Protein AF-A0A2T1CPP4-F1 (afdb_monomer_lite)

pLDDT: mean 76.86, std 22.08, range [20.27, 98.0]

Structure (mmCIF, N/CA/C/O backbone):
data_AF-A0A2T1CPP4-F1
#
_entry.id   AF-A0A2T1CPP4-F1
#
loop_
_atom_site.group_PDB
_atom_site.id
_atom_site.type_symbol
_atom_site.label_atom_id
_atom_site.label_alt_id
_atom_site.label_comp_id
_atom_site.label_asym_id
_atom_site.label_entity_id
_atom_site.label_seq_id
_atom_site.pdbx_PDB_ins_code
_atom_site.Cartn_x
_atom_site.Cartn_y
_atom_site.Cartn_z
_atom_site.occupancy
_atom_site.B_iso_or_equiv
_atom_site.auth_seq_id
_atom_site.auth_comp_id
_atom_site.auth_asym_id
_atom_site.auth_atom_id
_atom_site.pdbx_PDB_model_num
ATOM 1 N N . MET A 1 1 ? -0.884 -26.947 -5.529 1.00 34.00 1 MET A N 1
ATOM 2 C CA . MET A 1 1 ? -2.270 -27.183 -5.985 1.00 34.00 1 MET A CA 1
ATOM 3 C C . MET A 1 1 ? -3.235 -26.660 -4.930 1.00 34.00 1 MET A C 1
ATOM 5 O O . MET A 1 1 ? -3.441 -27.340 -3.944 1.00 34.00 1 MET A O 1
ATOM 9 N N . LEU A 1 2 ? -3.775 -25.456 -5.115 1.00 26.17 2 LEU A N 1
ATOM 10 C CA . LEU A 1 2 ? -5.050 -24.995 -4.551 1.00 26.17 2 LEU A CA 1
ATOM 11 C C . LEU A 1 2 ? -5.543 -23.949 -5.558 1.00 26.17 2 LEU A C 1
ATOM 13 O O . LEU A 1 2 ? -5.114 -22.798 -5.526 1.00 26.17 2 LEU A O 1
ATOM 17 N N . LYS A 1 3 ? -6.348 -24.376 -6.538 1.00 30.42 3 LYS A N 1
ATOM 18 C CA . LYS A 1 3 ? -7.113 -23.438 -7.366 1.00 30.42 3 LYS A CA 1
ATOM 19 C C . LYS A 1 3 ? -8.098 -22.764 -6.409 1.00 30.42 3 LYS A C 1
ATOM 21 O O . LYS A 1 3 ? -9.103 -23.365 -6.053 1.00 30.42 3 LYS A O 1
ATOM 26 N N . GLN A 1 4 ? -7.781 -21.562 -5.927 1.00 39.34 4 GLN A N 1
ATOM 27 C CA . GLN A 1 4 ? -8.794 -20.702 -5.320 1.00 39.34 4 GLN A CA 1
ATOM 28 C C . GLN A 1 4 ? -9.881 -20.515 -6.385 1.00 39.34 4 GLN A C 1
ATOM 30 O O . GLN A 1 4 ? -9.592 -19.992 -7.464 1.00 39.34 4 GLN A O 1
ATOM 35 N N . ASN A 1 5 ? -11.095 -20.998 -6.114 1.00 41.38 5 ASN A N 1
ATOM 36 C CA . ASN A 1 5 ? -12.263 -20.790 -6.965 1.00 41.38 5 ASN A CA 1
ATOM 37 C C . ASN A 1 5 ? -12.591 -19.294 -6.981 1.00 41.38 5 ASN A C 1
ATOM 39 O O . ASN A 1 5 ? -13.433 -18.821 -6.221 1.00 41.38 5 ASN A O 1
ATOM 43 N N . LYS A 1 6 ? -11.893 -18.529 -7.824 1.00 59.53 6 LYS A N 1
ATOM 44 C CA . LYS A 1 6 ? -12.296 -17.167 -8.148 1.00 59.53 6 LYS A CA 1
ATOM 45 C C . LYS A 1 6 ? -13.667 -17.261 -8.803 1.00 59.53 6 LYS A C 1
ATOM 47 O O . LYS A 1 6 ? -13.798 -17.870 -9.864 1.00 59.53 6 LYS A O 1
ATOM 52 N N . LEU A 1 7 ? -14.673 -16.682 -8.153 1.00 64.75 7 LEU A N 1
ATOM 53 C CA . LEU A 1 7 ? -15.983 -16.490 -8.762 1.00 64.75 7 LEU A CA 1
ATOM 54 C C . LEU A 1 7 ? -15.798 -15.797 -10.122 1.00 64.75 7 LEU A C 1
ATOM 56 O O . LEU A 1 7 ? -15.020 -14.839 -10.202 1.00 64.75 7 LEU A O 1
ATOM 60 N N . PRO A 1 8 ? -16.490 -16.251 -11.180 1.00 83.25 8 PRO A N 1
ATOM 61 C CA . PRO A 1 8 ? -16.496 -15.543 -12.450 1.00 83.25 8 PRO A CA 1
ATOM 62 C C . PRO A 1 8 ? -16.890 -14.079 -12.238 1.00 83.25 8 PRO A C 1
ATOM 64 O O . PRO A 1 8 ? -17.807 -13.788 -11.469 1.00 83.25 8 PRO A O 1
ATOM 67 N N . THR A 1 9 ? -16.213 -13.159 -12.927 1.00 82.19 9 THR A N 1
ATOM 68 C CA . THR A 1 9 ? -16.369 -11.708 -12.735 1.00 82.19 9 THR A CA 1
ATOM 69 C C . THR A 1 9 ? -17.825 -11.255 -12.760 1.00 82.19 9 THR A C 1
ATOM 71 O O . THR A 1 9 ? -18.236 -10.483 -11.900 1.00 82.19 9 THR A O 1
ATOM 74 N N . GLY A 1 10 ? -18.619 -11.766 -13.704 1.00 85.44 10 GLY A N 1
ATOM 75 C CA . GLY A 1 10 ? -20.040 -11.443 -13.802 1.00 85.44 10 GLY A CA 1
ATOM 76 C C . GLY A 1 10 ? -20.829 -11.829 -12.549 1.00 85.44 10 GLY A C 1
ATOM 77 O O . GLY A 1 10 ? -21.536 -10.998 -11.989 1.00 85.44 10 GLY A O 1
ATOM 78 N N . VAL A 1 11 ? -20.635 -13.052 -12.049 1.00 87.88 11 VAL A N 1
ATOM 79 C CA . VAL A 1 11 ? -21.294 -13.544 -10.826 1.00 87.88 11 VAL A CA 1
ATOM 80 C C . VAL A 1 11 ? -20.851 -12.737 -9.605 1.00 87.88 11 VAL A C 1
ATOM 82 O O . VAL A 1 11 ? -21.664 -12.396 -8.753 1.00 87.88 11 VAL A O 1
ATOM 85 N N . LEU A 1 12 ? -19.568 -12.374 -9.526 1.00 90.25 12 LEU A N 1
ATOM 86 C CA . LEU A 1 12 ? -19.057 -11.541 -8.438 1.00 90.25 12 LEU A CA 1
ATOM 87 C C . LEU A 1 12 ? -19.711 -10.149 -8.424 1.00 90.25 12 LEU A C 1
ATOM 89 O O . LEU A 1 12 ? -20.142 -9.684 -7.371 1.00 90.25 12 LEU A O 1
ATOM 93 N N . LEU A 1 13 ? -19.807 -9.494 -9.584 1.00 91.69 13 LEU A N 1
ATOM 94 C CA . LEU A 1 13 ? -20.442 -8.179 -9.718 1.00 91.69 13 LEU A CA 1
ATOM 95 C C . LEU A 1 13 ? -21.951 -8.239 -9.444 1.00 91.69 13 LEU A C 1
ATOM 97 O O . LEU A 1 13 ? -22.501 -7.317 -8.837 1.00 91.69 13 LEU A O 1
ATOM 101 N N . GLN A 1 14 ? -22.608 -9.325 -9.854 1.00 91.88 14 GLN A N 1
ATOM 102 C CA . GLN A 1 14 ? -24.019 -9.580 -9.571 1.00 91.88 14 GLN A CA 1
ATOM 103 C C . GLN A 1 14 ? -24.256 -9.751 -8.067 1.00 91.88 14 GLN A C 1
ATOM 105 O O . GLN A 1 14 ? -25.108 -9.072 -7.498 1.00 91.88 14 GLN A O 1
ATOM 110 N N . ASN A 1 15 ? -23.452 -10.584 -7.400 1.00 91.06 15 ASN A N 1
ATOM 111 C CA . ASN A 1 15 ? -23.523 -10.780 -5.951 1.00 91.06 15 ASN A CA 1
ATOM 112 C C . ASN A 1 15 ? -23.244 -9.481 -5.180 1.00 91.06 15 ASN A C 1
ATOM 114 O O . ASN A 1 15 ? -23.804 -9.267 -4.110 1.00 91.06 15 ASN A O 1
ATOM 118 N N . ALA A 1 16 ? -22.417 -8.589 -5.735 1.00 92.31 16 ALA A N 1
ATOM 119 C CA . ALA A 1 16 ? -22.175 -7.255 -5.191 1.00 92.31 16 ALA A CA 1
ATOM 120 C C . ALA A 1 16 ? -23.316 -6.248 -5.455 1.00 92.31 16 ALA A C 1
ATOM 122 O O . ALA A 1 16 ? -23.197 -5.072 -5.097 1.00 92.31 16 ALA A O 1
ATOM 123 N N . GLY A 1 17 ? -24.407 -6.663 -6.106 1.00 92.00 17 GLY A N 1
ATOM 124 C CA . GLY A 1 17 ? -25.546 -5.808 -6.456 1.00 92.00 17 GLY A CA 1
ATOM 125 C C . GLY A 1 17 ? -25.226 -4.735 -7.506 1.00 92.00 17 GLY A C 1
ATOM 126 O O . GLY A 1 17 ? -26.010 -3.799 -7.704 1.00 92.00 17 GLY A O 1
ATOM 127 N N . LEU A 1 18 ? -24.068 -4.842 -8.167 1.00 92.50 18 LEU A N 1
ATOM 128 C CA . LEU A 1 18 ? -23.583 -3.861 -9.140 1.00 92.50 18 LEU A CA 1
ATOM 129 C C . LEU A 1 18 ? -24.205 -4.058 -10.520 1.00 92.50 18 LEU A C 1
ATOM 131 O O . LEU A 1 18 ? -24.371 -3.082 -11.247 1.00 92.50 18 LEU A O 1
ATOM 135 N N . ILE A 1 19 ? -24.581 -5.295 -10.843 1.00 91.38 19 ILE A N 1
ATOM 136 C CA . ILE A 1 19 ? -25.340 -5.655 -12.043 1.00 91.38 19 ILE A CA 1
ATOM 137 C C . ILE A 1 19 ? -26.503 -6.575 -11.670 1.00 91.38 19 ILE A C 1
ATOM 139 O O . ILE A 1 19 ? -26.433 -7.309 -10.685 1.00 91.38 19 ILE A O 1
ATOM 143 N N . SER A 1 20 ? -27.579 -6.536 -12.448 1.00 90.44 20 SER A N 1
ATOM 144 C CA . SER A 1 20 ? -28.700 -7.466 -12.345 1.00 90.44 20 SER A CA 1
ATOM 145 C C . SER A 1 20 ? -28.414 -8.764 -13.102 1.00 90.44 20 SER A C 1
ATOM 147 O O . SER A 1 20 ? -27.505 -8.843 -13.930 1.00 90.44 20 SER A O 1
ATOM 149 N N . THR A 1 21 ? -29.232 -9.787 -12.850 1.00 91.56 21 THR A N 1
ATOM 150 C CA . THR A 1 21 ? -29.201 -11.044 -13.612 1.00 91.56 21 THR A CA 1
ATOM 151 C C . THR A 1 21 ? -29.394 -10.809 -15.107 1.00 91.56 21 THR A C 1
ATOM 153 O O . THR A 1 21 ? -28.657 -11.385 -15.900 1.00 91.56 21 THR A O 1
ATOM 156 N N . GLN A 1 22 ? -30.325 -9.925 -15.484 1.00 90.12 22 GLN A N 1
ATOM 157 C CA . GLN A 1 22 ? -30.581 -9.600 -16.887 1.00 90.12 22 GLN A CA 1
ATOM 158 C C . GLN A 1 22 ? -29.363 -8.931 -17.528 1.00 90.12 22 GLN A C 1
ATOM 160 O O . GLN A 1 22 ? -28.894 -9.371 -18.567 1.00 90.12 22 GLN A O 1
ATOM 165 N N . GLN A 1 23 ? -28.773 -7.942 -16.849 1.00 88.69 23 GLN A N 1
ATOM 166 C CA . GLN A 1 23 ? -27.586 -7.239 -17.347 1.00 88.69 23 GLN A CA 1
ATOM 167 C C . GLN A 1 23 ? -26.397 -8.184 -17.563 1.00 88.69 23 GLN A C 1
ATOM 169 O O . GLN A 1 23 ? -25.609 -7.984 -18.485 1.00 88.69 23 GLN A O 1
ATOM 174 N N . LEU A 1 24 ? -26.251 -9.211 -16.718 1.00 90.94 24 LEU A N 1
ATOM 175 C CA . LEU A 1 24 ? -25.234 -10.241 -16.906 1.00 90.94 24 LEU A CA 1
ATOM 176 C C . LEU A 1 24 ? -25.549 -11.149 -18.105 1.00 90.94 24 LEU A C 1
ATOM 178 O O . LEU A 1 24 ? -24.638 -11.478 -18.859 1.00 90.94 24 LEU A O 1
ATOM 182 N N . GLN A 1 25 ? -26.809 -11.553 -18.282 1.00 91.00 25 GLN A N 1
ATOM 183 C CA . GLN A 1 25 ? -27.232 -12.394 -19.407 1.00 91.00 25 GLN A CA 1
ATOM 184 C C . GLN A 1 25 ? -27.034 -11.685 -20.749 1.00 91.00 25 GLN A C 1
ATOM 186 O O . GLN A 1 25 ? -26.380 -12.248 -21.623 1.00 91.00 25 GLN A O 1
ATOM 191 N N . ASP A 1 26 ? -27.484 -10.434 -20.867 1.00 86.75 26 ASP A N 1
ATOM 192 C CA . ASP A 1 26 ? -27.328 -9.626 -22.082 1.00 86.75 26 ASP A CA 1
ATOM 193 C C . ASP A 1 26 ? -25.841 -9.468 -22.451 1.00 86.75 26 ASP A C 1
ATOM 195 O O . ASP A 1 26 ? -25.440 -9.605 -23.607 1.00 86.75 26 ASP A O 1
ATOM 199 N N . ALA A 1 27 ? -24.990 -9.229 -21.445 1.00 87.44 27 ALA A N 1
ATOM 200 C CA . ALA A 1 27 ? -23.554 -9.086 -21.651 1.00 87.44 27 ALA A CA 1
ATOM 201 C C . ALA A 1 27 ? -22.879 -10.401 -22.083 1.00 87.44 27 ALA A C 1
ATOM 203 O O . ALA A 1 27 ? -21.943 -10.373 -22.882 1.00 87.44 27 ALA A O 1
ATOM 204 N N . LEU A 1 28 ? -23.340 -11.548 -21.571 1.00 89.56 28 LEU A N 1
ATOM 205 C CA . LEU A 1 28 ? -22.852 -12.869 -21.978 1.00 89.56 28 LEU A CA 1
ATOM 206 C C . LEU A 1 28 ? -23.301 -13.231 -23.399 1.00 89.56 28 LEU A C 1
ATOM 208 O O . LEU A 1 28 ? -22.509 -13.791 -24.154 1.00 89.56 28 LEU A O 1
ATOM 212 N N . GLU A 1 29 ? -24.532 -12.888 -23.778 1.00 89.31 29 GLU A N 1
ATOM 213 C CA . GLU A 1 29 ? -25.036 -13.087 -25.141 1.00 89.31 29 GLU A CA 1
ATOM 214 C C . GLU A 1 29 ? -24.217 -12.277 -26.152 1.00 89.31 29 GLU A C 1
ATOM 216 O O . GLU A 1 29 ? -23.755 -12.809 -27.162 1.00 89.31 29 GLU A O 1
ATOM 221 N N . LEU A 1 30 ? -23.935 -11.012 -25.840 1.00 83.25 30 LEU A N 1
ATOM 222 C CA . LEU A 1 30 ? -23.080 -10.173 -26.676 1.00 83.25 30 LEU A CA 1
ATOM 223 C C . LEU A 1 30 ? -21.643 -10.669 -26.738 1.00 83.25 30 LEU A C 1
ATOM 225 O O . LEU A 1 30 ? -21.031 -10.622 -27.801 1.00 83.25 30 LEU A O 1
ATOM 229 N N . GLN A 1 31 ? -21.104 -11.184 -25.634 1.00 85.56 31 GLN A N 1
ATOM 230 C CA . GLN A 1 31 ? -19.780 -11.794 -25.647 1.00 85.56 31 GLN A CA 1
ATOM 231 C C . GLN A 1 31 ? -19.732 -13.033 -26.555 1.00 85.56 31 GLN A C 1
ATOM 233 O O . GLN A 1 31 ? -18.726 -13.265 -27.223 1.00 85.56 31 GLN A O 1
ATOM 238 N N . ALA A 1 32 ? -20.813 -13.816 -26.606 1.00 87.50 32 ALA A N 1
ATOM 239 C CA . ALA A 1 32 ? -20.915 -14.963 -27.503 1.00 87.50 32 ALA A CA 1
ATOM 240 C C . ALA A 1 32 ? -20.983 -14.541 -28.982 1.00 87.50 32 ALA A C 1
ATOM 242 O O . ALA A 1 32 ? -20.457 -15.247 -29.840 1.00 87.50 32 ALA A O 1
ATOM 243 N N . GLN A 1 33 ? -21.593 -13.388 -29.277 1.00 85.06 33 GLN A N 1
ATOM 244 C CA . GLN A 1 33 ? -21.646 -12.814 -30.627 1.00 85.06 33 GLN A CA 1
ATOM 245 C C . GLN A 1 33 ? -20.316 -12.160 -31.048 1.00 85.06 33 GLN A C 1
ATOM 247 O O . GLN A 1 33 ? -19.934 -12.246 -32.214 1.00 85.06 33 GLN A O 1
ATOM 252 N N . TYR A 1 34 ? -19.595 -11.540 -30.109 1.00 78.06 34 TYR A N 1
ATOM 253 C CA . TYR A 1 34 ? -18.334 -10.829 -30.342 1.00 78.06 34 TYR A CA 1
ATOM 254 C C . TYR A 1 34 ? -17.211 -11.419 -29.474 1.00 78.06 34 TYR A C 1
ATOM 256 O O . TYR A 1 34 ? -16.871 -10.888 -28.415 1.00 78.06 34 TYR A O 1
ATOM 264 N N . THR A 1 35 ? -16.609 -12.517 -29.942 1.00 67.94 35 THR A N 1
ATOM 265 C CA . THR A 1 35 ? -15.694 -13.375 -29.159 1.00 67.94 35 THR A CA 1
ATOM 266 C C . THR A 1 35 ? -14.421 -12.690 -28.650 1.00 67.94 35 THR A C 1
ATOM 268 O O . THR A 1 35 ? -13.829 -13.156 -27.679 1.00 67.94 35 THR A O 1
ATOM 271 N N . GLU A 1 36 ? -13.998 -11.588 -29.274 1.00 79.38 36 GLU A N 1
ATOM 272 C CA . GLU A 1 36 ? -12.799 -10.831 -28.882 1.00 79.38 36 GLU A CA 1
ATOM 273 C C . GLU A 1 36 ? -13.038 -9.874 -27.698 1.00 79.38 36 GLU A C 1
ATOM 275 O O . GLU A 1 36 ? -12.084 -9.395 -27.083 1.00 79.38 36 GLU A O 1
ATOM 280 N N . MET A 1 37 ? -14.297 -9.581 -27.344 1.00 73.12 37 MET A N 1
ATOM 281 C CA . MET A 1 37 ? -14.610 -8.648 -26.257 1.00 73.12 37 MET A CA 1
ATOM 282 C C . MET A 1 37 ? -14.590 -9.332 -24.888 1.00 73.12 37 MET A C 1
ATOM 284 O O . MET A 1 37 ? -15.155 -10.411 -24.676 1.00 73.12 37 MET A O 1
ATOM 288 N N . LYS A 1 38 ? -13.997 -8.671 -23.890 1.00 84.12 38 LYS A N 1
ATOM 289 C CA . LYS A 1 38 ? -14.052 -9.167 -22.509 1.00 84.12 38 LYS A CA 1
ATOM 290 C C . LYS A 1 38 ? -15.384 -8.790 -21.866 1.00 84.12 38 LYS A C 1
ATOM 292 O O . LYS A 1 38 ? -15.836 -7.655 -21.977 1.00 84.12 38 LYS A O 1
ATOM 297 N N . LEU A 1 39 ? -15.952 -9.698 -21.069 1.00 82.56 39 LEU A N 1
ATOM 298 C CA . LEU A 1 39 ? -17.199 -9.465 -20.326 1.00 82.56 39 LEU A CA 1
ATOM 299 C C . LEU A 1 39 ? -17.180 -8.155 -19.517 1.00 82.56 39 LEU A C 1
ATOM 301 O O . LEU A 1 39 ? -18.165 -7.426 -19.485 1.00 82.56 39 LEU A O 1
ATOM 305 N N . GLY A 1 40 ? -16.047 -7.824 -18.888 1.00 80.00 40 GLY A N 1
ATOM 306 C CA . GLY A 1 40 ? -15.891 -6.566 -18.152 1.00 80.00 40 GLY A CA 1
ATOM 307 C C . GLY A 1 40 ? -15.987 -5.312 -19.032 1.00 80.00 40 GLY A C 1
ATOM 308 O O . GLY A 1 40 ? -16.537 -4.307 -18.595 1.00 80.00 40 GLY A O 1
ATOM 309 N N . GLU A 1 41 ? -15.505 -5.365 -20.274 1.00 81.12 41 GLU A N 1
ATOM 310 C CA . GLU A 1 41 ? -15.580 -4.247 -21.226 1.00 81.12 41 GLU A CA 1
ATOM 311 C C . GLU A 1 41 ? -17.021 -4.039 -21.699 1.00 81.12 41 GLU A C 1
ATOM 313 O O . GLU A 1 41 ? -17.507 -2.910 -21.714 1.00 81.12 41 GLU A O 1
ATOM 318 N N . ILE A 1 42 ? -17.736 -5.132 -21.981 1.00 81.62 42 ILE A N 1
ATOM 319 C CA . ILE A 1 42 ? -19.159 -5.105 -22.347 1.00 81.62 42 ILE A CA 1
ATOM 320 C C . ILE A 1 42 ? -19.988 -4.493 -21.210 1.00 81.62 42 ILE A C 1
ATOM 322 O O . ILE A 1 42 ? -20.761 -3.559 -21.429 1.00 81.62 42 ILE A O 1
ATOM 326 N N . LEU A 1 43 ? -19.769 -4.943 -19.970 1.00 82.31 43 LEU A N 1
ATOM 327 C CA . LEU A 1 43 ? -20.457 -4.401 -18.795 1.00 82.31 43 LEU A CA 1
ATOM 328 C C . LEU A 1 43 ? -20.150 -2.912 -18.566 1.00 82.31 43 LEU A C 1
ATOM 330 O O . LEU A 1 43 ? -21.043 -2.161 -18.168 1.00 82.31 43 LEU A O 1
ATOM 334 N N . ALA A 1 44 ? -18.921 -2.461 -18.834 1.00 83.06 44 ALA A N 1
ATOM 335 C CA . ALA A 1 44 ? -18.572 -1.045 -18.739 1.00 83.06 44 ALA A CA 1
ATOM 336 C C . ALA A 1 44 ? -19.285 -0.195 -19.803 1.00 83.06 44 ALA A C 1
ATOM 338 O O . ALA A 1 44 ? -19.777 0.890 -19.492 1.00 83.06 44 ALA A O 1
ATOM 339 N N . LEU A 1 45 ? -19.359 -0.694 -21.041 1.00 75.69 45 LEU A N 1
ATOM 340 C CA . LEU A 1 45 ? -19.968 0.006 -22.174 1.00 75.69 45 LEU A CA 1
ATOM 341 C C . LEU A 1 45 ? -21.489 0.122 -22.048 1.00 75.69 45 LEU A C 1
ATOM 343 O O . LEU A 1 45 ? -22.049 1.167 -22.367 1.00 75.69 45 LEU A O 1
ATOM 347 N N . GLN A 1 46 ? -22.160 -0.927 -21.574 1.00 69.44 46 GLN A N 1
ATOM 348 C CA . GLN A 1 46 ? -23.623 -0.982 -21.580 1.00 69.44 46 GLN A CA 1
ATOM 349 C C . GLN A 1 46 ? -24.275 -0.505 -20.285 1.00 69.44 46 GLN A C 1
ATOM 351 O O . GLN A 1 46 ? -25.387 0.012 -20.317 1.00 69.44 46 GLN A O 1
ATOM 356 N N . GLN A 1 47 ? -23.610 -0.692 -19.141 1.00 66.50 47 GLN A N 1
ATOM 357 C CA . GLN A 1 47 ? -24.262 -0.593 -17.828 1.00 66.50 47 GLN A CA 1
ATOM 358 C C . GLN A 1 47 ? -23.796 0.610 -16.999 1.00 66.50 47 GLN A C 1
ATOM 360 O O . GLN A 1 47 ? -24.150 0.733 -15.827 1.00 66.50 47 GLN A O 1
ATOM 365 N N . GLY A 1 48 ? -22.968 1.493 -17.572 1.00 66.19 48 GLY A N 1
ATOM 366 C CA . GLY A 1 48 ? -22.448 2.683 -16.886 1.00 66.19 48 GLY A CA 1
ATOM 367 C C . GLY A 1 48 ? -21.516 2.374 -15.706 1.00 66.19 48 GLY A C 1
ATOM 368 O O . GLY A 1 48 ? -21.134 3.278 -14.954 1.00 66.19 48 GLY A O 1
ATOM 369 N N . LEU A 1 49 ? -21.127 1.106 -15.531 1.00 78.94 49 LEU A N 1
ATOM 370 C CA . LEU A 1 49 ? -20.122 0.708 -14.558 1.00 78.94 49 LEU A CA 1
ATOM 371 C C . LEU A 1 49 ? -18.767 1.239 -14.999 1.00 78.94 49 LEU A C 1
ATOM 373 O O . LEU A 1 49 ? -18.278 0.977 -16.094 1.00 78.94 49 LEU A O 1
ATOM 377 N N . LYS A 1 50 ? -18.118 1.986 -14.112 1.00 85.06 50 LYS A N 1
ATOM 378 C CA . LYS A 1 50 ? -16.785 2.515 -14.393 1.00 85.06 50 LYS A CA 1
ATOM 379 C C . LYS A 1 50 ? -15.817 1.338 -14.518 1.00 85.06 50 LYS A C 1
ATOM 381 O O . LYS A 1 50 ? -15.775 0.508 -13.614 1.00 85.06 50 LYS A O 1
ATOM 386 N N . ALA A 1 51 ? -14.972 1.326 -15.551 1.00 85.88 51 ALA A N 1
ATOM 387 C CA . ALA A 1 51 ? -13.937 0.297 -15.732 1.00 85.88 51 ALA A CA 1
ATOM 388 C C . ALA A 1 51 ? -13.122 0.064 -14.443 1.00 85.88 51 ALA A C 1
ATOM 390 O O . ALA A 1 51 ? -12.999 -1.058 -13.972 1.00 85.88 51 ALA A O 1
ATOM 391 N N . LYS A 1 52 ? -12.741 1.151 -13.755 1.00 88.19 52 LYS A N 1
ATOM 392 C CA . LYS A 1 52 ? -12.038 1.104 -12.458 1.00 88.19 52 LYS A CA 1
ATOM 393 C C . LYS A 1 52 ? -12.777 0.333 -11.355 1.00 88.19 52 LYS A C 1
ATOM 395 O O . LYS A 1 52 ? -12.134 -0.187 -10.448 1.00 88.19 52 LYS A O 1
ATOM 400 N N . THR A 1 53 ? -14.109 0.315 -11.376 1.00 90.31 53 THR A N 1
ATOM 401 C CA . THR A 1 53 ? -14.915 -0.481 -10.442 1.00 90.31 53 THR A CA 1
ATOM 402 C C . THR A 1 53 ? -14.799 -1.958 -10.787 1.00 90.31 53 THR A C 1
ATOM 404 O O . THR A 1 53 ? -14.541 -2.760 -9.898 1.00 90.31 53 THR A O 1
ATOM 407 N N . ILE A 1 54 ? -14.903 -2.316 -12.065 1.00 87.56 54 ILE A N 1
ATOM 408 C CA . ILE A 1 54 ? -14.732 -3.698 -12.526 1.00 87.56 54 ILE A CA 1
ATOM 409 C C . ILE A 1 54 ? -13.318 -4.193 -12.197 1.00 87.56 54 ILE A C 1
ATOM 411 O O . ILE A 1 54 ? -13.182 -5.225 -11.542 1.00 87.56 54 ILE A O 1
ATOM 415 N N . ASP A 1 55 ? -12.286 -3.409 -12.525 1.00 87.31 55 ASP A N 1
ATOM 416 C CA . ASP A 1 55 ? -10.882 -3.714 -12.216 1.00 87.31 55 ASP A CA 1
ATOM 417 C C . ASP A 1 55 ? -10.679 -3.992 -10.719 1.00 87.31 55 ASP A C 1
ATOM 419 O O . ASP A 1 55 ? -9.961 -4.914 -10.332 1.00 87.31 55 ASP A O 1
ATOM 423 N N . PHE A 1 56 ? -11.347 -3.233 -9.841 1.00 91.12 56 PHE A N 1
ATOM 424 C CA . PHE A 1 56 ? -11.285 -3.477 -8.402 1.00 91.12 56 PHE A CA 1
ATOM 425 C C . PHE A 1 56 ? -11.813 -4.871 -8.029 1.00 91.12 56 PHE A C 1
ATOM 427 O O . PHE A 1 56 ? -11.150 -5.593 -7.280 1.00 91.12 56 PHE A O 1
ATOM 434 N N . PHE A 1 57 ? -12.976 -5.274 -8.543 1.00 88.94 57 PHE A N 1
ATOM 435 C CA . PHE A 1 57 ? -13.547 -6.583 -8.214 1.00 88.94 57 PHE A CA 1
ATOM 436 C C . PHE A 1 57 ? -12.760 -7.741 -8.836 1.00 88.94 57 PHE A C 1
ATOM 438 O O . PHE A 1 57 ? -12.597 -8.778 -8.197 1.00 88.94 57 PHE A O 1
ATOM 445 N N . VAL A 1 58 ? -12.215 -7.554 -10.038 1.00 84.69 58 VAL A N 1
ATOM 446 C CA . VAL A 1 58 ? -11.436 -8.582 -10.745 1.00 84.69 58 VAL A CA 1
ATOM 447 C C . VAL A 1 58 ? -10.051 -8.776 -10.128 1.00 84.69 58 VAL A C 1
ATOM 449 O O . VAL A 1 58 ? -9.639 -9.906 -9.846 1.00 84.69 58 VAL A O 1
ATOM 452 N N . ASP A 1 59 ? -9.335 -7.678 -9.886 1.00 82.31 59 ASP A N 1
ATOM 453 C CA . ASP A 1 59 ? -7.913 -7.735 -9.552 1.00 82.31 59 ASP A CA 1
ATOM 454 C C . ASP A 1 59 ? -7.632 -7.585 -8.060 1.00 82.31 59 ASP A C 1
ATOM 456 O O . ASP A 1 59 ? -6.609 -8.080 -7.577 1.00 82.31 59 ASP A O 1
ATOM 460 N N . LYS A 1 60 ? -8.496 -6.871 -7.326 1.00 84.44 60 LYS A N 1
ATOM 461 C CA . LYS A 1 60 ? -8.221 -6.441 -5.945 1.00 84.44 60 LYS A CA 1
ATOM 462 C C . LYS A 1 60 ? -9.075 -7.112 -4.891 1.00 84.44 60 LYS A C 1
ATOM 464 O O . LYS A 1 60 ? -8.587 -7.278 -3.777 1.00 84.44 60 LYS A O 1
ATOM 469 N N . TRP A 1 61 ? -10.291 -7.531 -5.216 1.00 88.25 61 TRP A N 1
ATOM 470 C CA . TRP A 1 61 ? -11.213 -8.075 -4.221 1.00 88.25 61 TRP A CA 1
ATOM 471 C C . TRP A 1 61 ? -10.646 -9.277 -3.464 1.00 88.25 61 TRP A C 1
ATOM 473 O O . TRP A 1 61 ? -10.522 -9.223 -2.244 1.00 88.25 61 TRP A O 1
ATOM 483 N N . GLN A 1 62 ? -10.204 -10.318 -4.178 1.00 83.94 62 GLN A N 1
ATOM 484 C CA . GLN A 1 62 ? -9.627 -11.501 -3.530 1.00 83.94 62 GLN A CA 1
ATOM 485 C C . GLN A 1 62 ? -8.369 -11.155 -2.721 1.00 83.94 62 GLN A C 1
ATOM 487 O O . GLN A 1 62 ? -8.165 -11.686 -1.636 1.00 83.94 62 GLN A O 1
ATOM 492 N N . GLU A 1 63 ? -7.550 -10.218 -3.217 1.00 79.88 63 GLU A N 1
ATOM 493 C CA . GLU A 1 63 ? -6.356 -9.748 -2.509 1.00 79.88 63 GLU A CA 1
ATOM 494 C C . GLU A 1 63 ? -6.725 -9.127 -1.153 1.00 79.88 63 GLU A C 1
ATOM 496 O O . GLU A 1 63 ? -6.039 -9.366 -0.165 1.00 79.88 63 GLU A O 1
ATOM 501 N N . ILE A 1 64 ? -7.814 -8.355 -1.104 1.00 81.94 64 ILE A N 1
ATOM 502 C CA . ILE A 1 64 ? -8.319 -7.718 0.117 1.00 81.94 64 ILE A CA 1
ATOM 503 C C . ILE A 1 64 ? -8.832 -8.764 1.108 1.00 81.94 64 ILE A C 1
ATOM 505 O O . ILE A 1 64 ? -8.495 -8.683 2.289 1.00 81.94 64 ILE A O 1
ATOM 509 N N . ILE A 1 65 ? -9.604 -9.748 0.639 1.00 80.00 65 ILE A N 1
ATOM 510 C CA . ILE A 1 65 ? -10.125 -10.818 1.500 1.00 80.00 65 ILE A CA 1
ATOM 511 C C . ILE A 1 65 ? -8.974 -11.631 2.103 1.00 80.00 65 ILE A C 1
ATOM 513 O O . ILE A 1 65 ? -8.933 -11.837 3.315 1.00 80.00 65 ILE A O 1
ATOM 517 N N . ASP A 1 66 ? -7.993 -12.012 1.282 1.00 75.44 66 ASP A N 1
ATOM 518 C CA . ASP A 1 66 ? -6.843 -12.810 1.714 1.00 75.44 66 ASP A CA 1
ATOM 519 C C . ASP A 1 66 ? -5.922 -12.046 2.687 1.00 75.44 66 ASP A C 1
ATOM 521 O O . ASP A 1 66 ? -5.216 -12.657 3.489 1.00 75.44 66 ASP A O 1
ATOM 525 N N . GLN A 1 67 ? -5.894 -10.709 2.628 1.00 72.94 67 GLN A N 1
ATOM 526 C CA . GLN A 1 67 ? -5.067 -9.881 3.515 1.00 72.94 67 GLN A CA 1
ATOM 527 C C . GLN A 1 67 ? -5.613 -9.784 4.948 1.00 72.94 67 GLN A C 1
ATOM 529 O O . GLN A 1 67 ? -4.835 -9.497 5.859 1.00 72.94 67 GLN A O 1
ATOM 534 N N . GLY A 1 68 ? -6.919 -9.975 5.158 1.00 66.62 68 GLY A N 1
ATOM 535 C CA . GLY A 1 68 ? -7.570 -9.996 6.476 1.00 66.62 68 GLY A CA 1
ATOM 536 C C . GLY A 1 68 ? -7.612 -8.668 7.250 1.00 66.62 68 GLY A C 1
ATOM 537 O O . GLY A 1 68 ? -8.399 -8.543 8.180 1.00 66.62 68 GLY A O 1
ATOM 538 N N . GLN A 1 69 ? -6.818 -7.654 6.886 1.00 71.38 69 GLN A N 1
ATOM 539 C CA . GLN A 1 69 ? -6.834 -6.356 7.569 1.00 71.38 69 GLN A CA 1
ATOM 540 C C . GLN A 1 69 ? -8.110 -5.569 7.245 1.00 71.38 69 GLN A C 1
ATOM 542 O O . GLN A 1 69 ? -8.431 -5.340 6.076 1.00 71.38 69 GLN A O 1
ATOM 547 N N . ILE A 1 70 ? -8.795 -5.095 8.289 1.00 75.12 70 ILE A N 1
ATOM 548 C CA . ILE A 1 70 ? -10.056 -4.362 8.156 1.00 75.12 70 ILE A CA 1
ATOM 549 C C . ILE A 1 70 ? -9.813 -2.855 8.149 1.00 75.12 70 ILE A C 1
ATOM 551 O O . ILE A 1 70 ? -9.279 -2.279 9.098 1.00 75.12 70 ILE A O 1
ATOM 555 N N . PHE A 1 71 ? -10.314 -2.198 7.110 1.00 81.06 71 PHE A N 1
ATOM 556 C CA . PHE A 1 71 ? -10.446 -0.747 7.037 1.00 81.06 71 PHE A CA 1
ATOM 557 C C . PHE A 1 71 ? -11.920 -0.327 7.183 1.00 81.06 71 PHE A C 1
ATOM 559 O O . PHE A 1 71 ? -12.823 -1.153 7.036 1.00 81.06 71 PHE A O 1
ATOM 566 N N . PRO A 1 72 ? -12.216 0.952 7.478 1.00 84.75 72 PRO A N 1
ATOM 567 C CA . PRO A 1 72 ? -13.592 1.445 7.482 1.00 84.75 72 PRO A CA 1
ATOM 568 C C . PRO A 1 72 ? -14.291 1.191 6.141 1.00 84.75 72 PRO A C 1
ATOM 570 O O . PRO A 1 72 ? -13.667 1.331 5.095 1.00 84.75 72 PRO A O 1
ATOM 573 N N . LEU A 1 73 ? -15.599 0.917 6.142 1.00 88.12 73 LEU A N 1
ATOM 574 C CA . LEU A 1 73 ? -16.364 0.617 4.920 1.00 88.12 73 LEU A CA 1
ATOM 575 C C . LEU A 1 73 ? -16.153 1.653 3.796 1.00 88.12 73 LEU A C 1
ATOM 577 O O . LEU A 1 73 ? -15.933 1.290 2.641 1.00 88.12 73 LEU A O 1
ATOM 581 N N . GLY A 1 74 ? -16.131 2.945 4.142 1.00 88.56 74 GLY A N 1
ATOM 582 C CA . GLY A 1 74 ? -15.877 4.029 3.188 1.00 88.56 74 GLY A CA 1
ATOM 583 C C . GLY A 1 74 ? -14.532 3.921 2.456 1.00 88.56 74 GLY A C 1
ATOM 584 O O . GLY A 1 74 ? -14.432 4.357 1.314 1.00 88.56 74 GLY A O 1
ATOM 585 N N . TYR A 1 75 ? -13.517 3.293 3.060 1.00 89.44 75 TYR A N 1
ATOM 586 C CA . TYR A 1 75 ? -12.232 3.019 2.412 1.00 89.44 75 TYR A CA 1
ATOM 587 C C . TYR A 1 75 ? -12.398 2.076 1.216 1.00 89.44 75 TYR A C 1
ATOM 589 O O . TYR A 1 75 ? -11.926 2.376 0.119 1.00 89.44 75 TYR A O 1
ATOM 597 N N . TYR A 1 76 ? -13.095 0.955 1.407 1.00 91.50 76 TYR A N 1
ATOM 598 C CA . TYR A 1 76 ? -13.295 -0.033 0.348 1.00 91.50 76 TYR A CA 1
ATOM 599 C C . TYR A 1 76 ? -14.202 0.501 -0.755 1.00 91.50 76 TYR A C 1
ATOM 601 O O . TYR A 1 76 ? -13.872 0.363 -1.930 1.00 91.50 76 TYR A O 1
ATOM 609 N N . LEU A 1 77 ? -15.274 1.208 -0.388 1.00 94.25 77 LEU A N 1
ATOM 610 C CA . LEU A 1 77 ? -16.154 1.870 -1.354 1.00 94.25 77 LEU A CA 1
ATOM 611 C C . LEU A 1 77 ? -15.402 2.924 -2.185 1.00 94.25 77 LEU A C 1
ATOM 613 O O . LEU A 1 77 ? -15.657 3.063 -3.382 1.00 94.25 77 LEU A O 1
ATOM 617 N N . GLN A 1 78 ? -14.424 3.619 -1.590 1.00 92.75 78 GLN A N 1
ATOM 618 C CA . GLN A 1 78 ? -13.541 4.520 -2.332 1.00 92.75 78 GLN A CA 1
ATOM 619 C C . GLN A 1 78 ? -12.638 3.776 -3.315 1.00 92.75 78 GLN A C 1
ATOM 621 O O . GLN A 1 78 ? -12.486 4.190 -4.464 1.00 92.75 78 GLN A O 1
ATOM 626 N N . LYS A 1 79 ? -12.007 2.686 -2.864 1.00 89.81 79 LYS A N 1
ATOM 627 C CA . LYS A 1 79 ? -11.100 1.879 -3.692 1.00 89.81 79 LYS A CA 1
ATOM 628 C C . LYS A 1 79 ? -11.828 1.205 -4.851 1.00 89.81 79 LYS A C 1
ATOM 630 O O . LYS A 1 79 ? -11.262 1.138 -5.935 1.00 89.81 79 LYS A O 1
ATOM 635 N N . ALA A 1 80 ? -13.079 0.809 -4.636 1.00 92.88 80 ALA A N 1
ATOM 636 C CA . ALA A 1 80 ? -13.981 0.299 -5.660 1.00 92.88 80 ALA A CA 1
ATOM 637 C C . ALA A 1 80 ? -14.511 1.389 -6.608 1.00 92.88 80 ALA A C 1
ATOM 639 O O . ALA A 1 80 ? -15.280 1.091 -7.520 1.00 92.88 80 ALA A O 1
ATOM 640 N N . ASN A 1 81 ? -14.129 2.657 -6.403 1.00 93.56 81 ASN A N 1
ATOM 641 C CA . ASN A 1 81 ? -14.591 3.805 -7.184 1.00 93.56 81 ASN A CA 1
ATOM 642 C C . ASN A 1 81 ? -16.127 3.981 -7.171 1.00 93.56 81 ASN A C 1
ATOM 644 O O . ASN A 1 81 ? -16.700 4.620 -8.059 1.00 93.56 81 ASN A O 1
ATOM 648 N N . LEU A 1 82 ? -16.766 3.417 -6.142 1.00 94.75 82 LEU A N 1
ATOM 649 C CA . LEU A 1 82 ? -18.199 3.487 -5.879 1.00 94.75 82 LEU A CA 1
ATOM 650 C C . LEU A 1 82 ? -18.554 4.791 -5.152 1.00 94.75 82 LEU A C 1
ATOM 652 O O . LEU A 1 82 ? -19.581 5.396 -5.434 1.00 94.75 82 LEU A O 1
ATOM 656 N N . LEU A 1 83 ? -17.664 5.267 -4.275 1.00 95.31 83 LEU A N 1
ATOM 657 C CA . LEU A 1 83 ? -17.749 6.588 -3.650 1.00 95.31 83 LEU A CA 1
ATOM 658 C C . LEU A 1 83 ? -16.478 7.400 -3.900 1.00 95.31 83 LEU A C 1
ATOM 660 O O . LEU A 1 83 ? -15.365 6.879 -3.871 1.00 95.31 83 LEU A O 1
ATOM 664 N N . ASN A 1 84 ? -16.622 8.706 -4.096 1.00 93.00 84 ASN A N 1
ATOM 665 C CA . ASN A 1 84 ? -15.496 9.629 -4.185 1.00 93.00 84 ASN A CA 1
ATOM 666 C C . ASN A 1 84 ? -15.175 10.277 -2.820 1.00 93.00 84 ASN A C 1
ATOM 668 O O . ASN A 1 84 ? -15.897 10.125 -1.833 1.00 93.00 84 ASN A O 1
ATOM 672 N N . GLN A 1 85 ? -14.068 11.023 -2.749 1.00 89.56 85 GLN A N 1
ATOM 673 C CA . GLN A 1 85 ? -13.623 11.643 -1.496 1.00 89.56 85 GLN A CA 1
ATOM 674 C C . GLN A 1 85 ? -14.600 12.705 -0.961 1.00 89.56 85 GLN A C 1
ATOM 676 O O . GLN A 1 85 ? -14.704 12.866 0.254 1.00 89.56 85 GLN A O 1
ATOM 681 N N . GLN A 1 86 ? -15.306 13.430 -1.833 1.00 92.81 86 GLN A N 1
ATOM 682 C CA . GLN A 1 86 ? -16.300 14.425 -1.419 1.00 92.81 86 GLN A CA 1
ATOM 683 C C . GLN A 1 86 ? -17.529 13.743 -0.814 1.00 92.81 86 GLN A C 1
ATOM 685 O O . GLN A 1 86 ? -17.935 14.107 0.284 1.00 92.81 86 GLN A O 1
ATOM 690 N N . GLN A 1 87 ? -18.050 12.698 -1.460 1.00 96.19 87 GLN A N 1
ATOM 691 C CA . GLN A 1 87 ? -19.161 11.893 -0.944 1.00 96.19 87 GLN A CA 1
ATOM 692 C C . GLN A 1 87 ? -18.836 11.317 0.441 1.00 96.19 87 GLN A C 1
ATOM 694 O O . GLN A 1 87 ? -19.635 11.429 1.366 1.00 96.19 87 GLN A O 1
ATOM 699 N N . ILE A 1 88 ? -17.626 10.781 0.624 1.00 92.56 88 ILE A N 1
ATOM 700 C CA . ILE A 1 88 ? -17.179 10.271 1.928 1.00 92.56 88 ILE A CA 1
ATOM 701 C C . ILE A 1 88 ? -17.138 11.391 2.974 1.00 92.56 88 ILE A C 1
ATOM 703 O O . ILE A 1 88 ? -17.603 11.186 4.091 1.00 92.56 88 ILE A O 1
ATOM 707 N N . LYS A 1 89 ? -16.615 12.579 2.634 1.00 89.81 89 LYS A N 1
ATOM 708 C CA . LYS A 1 89 ? -16.597 13.729 3.556 1.00 89.81 89 LYS A CA 1
ATOM 709 C C . LYS A 1 89 ? -18.007 14.136 3.984 1.00 89.81 89 LYS A C 1
ATOM 711 O O . LYS A 1 89 ? -18.209 14.356 5.174 1.00 89.81 89 LYS A O 1
ATOM 716 N N . VAL A 1 90 ? -18.954 14.188 3.047 1.00 94.06 90 VAL A N 1
ATOM 717 C CA . VAL A 1 90 ? -20.361 14.508 3.334 1.00 94.06 90 VAL A CA 1
ATOM 718 C C . VAL A 1 90 ? -20.963 13.479 4.292 1.00 94.06 90 VAL A C 1
ATOM 720 O O . VAL A 1 90 ? -21.499 13.864 5.327 1.00 94.06 90 VAL A O 1
ATOM 723 N N . ILE A 1 91 ? -20.794 12.178 4.020 1.00 93.19 91 ILE A N 1
ATOM 724 C CA . ILE A 1 91 ? -21.302 11.117 4.909 1.00 93.19 91 ILE A CA 1
ATOM 725 C C . ILE A 1 91 ? -20.690 11.234 6.309 1.00 93.19 91 ILE A C 1
ATOM 727 O O . ILE A 1 91 ? -21.403 11.159 7.304 1.00 93.19 91 ILE A O 1
ATOM 731 N N . LEU A 1 92 ? -19.373 11.441 6.406 1.00 88.94 92 LEU A N 1
ATOM 732 C CA . LEU A 1 92 ? -18.688 11.559 7.696 1.00 88.94 92 LEU A CA 1
ATOM 733 C C . LEU A 1 92 ? -19.105 12.811 8.479 1.00 88.94 92 LEU A C 1
ATOM 735 O O . LEU A 1 92 ? -19.066 12.789 9.707 1.00 88.94 92 LEU A O 1
ATOM 739 N N . GLN A 1 93 ? -19.472 13.902 7.803 1.00 87.25 93 GLN A N 1
ATOM 740 C CA . GLN A 1 93 ? -20.021 15.096 8.450 1.00 87.25 93 GLN A CA 1
ATOM 741 C C . GLN A 1 93 ? -21.421 14.827 9.006 1.00 87.25 93 GLN A C 1
ATOM 743 O O . GLN A 1 93 ? -21.684 15.135 10.161 1.00 87.25 93 GLN A O 1
ATOM 748 N N . GLU A 1 94 ? -22.287 14.192 8.224 1.00 89.88 94 GLU A N 1
ATOM 749 C CA . GLU A 1 94 ? -23.658 13.862 8.626 1.00 89.88 94 GLU A CA 1
ATOM 750 C C . GLU A 1 94 ? -23.701 12.825 9.758 1.00 89.88 94 GLU A C 1
ATOM 752 O O . GLU A 1 94 ? -24.461 12.953 10.717 1.00 89.88 94 GLU A O 1
ATOM 757 N N . GLN A 1 95 ? -22.794 11.850 9.724 1.00 84.31 95 GLN A N 1
ATOM 758 C CA . GLN A 1 95 ? -22.647 10.850 10.776 1.00 84.31 95 GLN A CA 1
ATOM 759 C C . GLN A 1 95 ? -22.304 11.463 12.147 1.00 84.31 95 GLN A C 1
ATOM 761 O O . GLN A 1 95 ? -22.677 10.892 13.173 1.00 84.31 95 GLN A O 1
ATOM 766 N N . LYS A 1 96 ? -21.628 12.623 12.186 1.00 79.69 96 LYS A N 1
ATOM 767 C CA . LYS A 1 96 ? -21.345 13.339 13.444 1.00 79.69 96 LYS A CA 1
ATOM 768 C C . LYS A 1 96 ? -22.595 13.934 14.083 1.00 79.69 96 LYS A C 1
ATOM 770 O O . LYS A 1 96 ? -22.625 14.051 15.300 1.00 79.69 96 LYS A O 1
ATOM 775 N N . ASN A 1 97 ? -23.585 14.300 13.275 1.00 79.88 97 ASN A N 1
ATOM 776 C CA . ASN A 1 97 ? -24.784 14.995 13.733 1.00 79.88 97 ASN A CA 1
ATOM 777 C C . ASN A 1 97 ? -25.928 14.016 14.040 1.00 79.88 97 ASN A C 1
ATOM 779 O O . ASN A 1 97 ? -26.736 14.274 14.926 1.00 79.88 97 ASN A O 1
ATOM 783 N N . ASN A 1 98 ? -25.986 12.887 13.324 1.00 78.81 98 ASN A N 1
ATOM 784 C CA . ASN A 1 98 ? -27.182 12.040 13.284 1.00 78.81 98 ASN A CA 1
ATOM 785 C C . ASN A 1 98 ? -26.950 10.634 13.873 1.00 78.81 98 ASN A C 1
ATOM 787 O O . ASN A 1 98 ? -27.884 9.840 13.945 1.00 78.81 98 ASN A O 1
ATOM 791 N N . HIS A 1 99 ? -25.702 10.278 14.207 1.00 75.12 99 HIS A N 1
ATOM 792 C CA . HIS A 1 99 ? -25.268 8.951 14.687 1.00 75.12 99 HIS A CA 1
ATOM 793 C C . HIS A 1 99 ? -25.645 7.740 13.800 1.00 75.12 99 HIS A C 1
ATOM 795 O O . HIS A 1 99 ? -25.445 6.589 14.195 1.00 75.12 99 HIS A O 1
ATOM 801 N N . GLN A 1 100 ? -26.144 7.960 12.582 1.00 84.50 100 GLN A N 1
ATOM 802 C CA . GLN A 1 100 ? -26.456 6.890 11.635 1.00 84.50 100 GLN A CA 1
ATOM 803 C C . GLN A 1 100 ? -25.180 6.199 11.124 1.00 84.50 100 GLN A C 1
ATOM 805 O O . GLN A 1 100 ? -24.117 6.808 10.996 1.00 84.50 100 GLN A O 1
ATOM 810 N N . LYS A 1 101 ? -25.279 4.907 10.784 1.00 87.38 101 LYS A N 1
ATOM 811 C CA . LYS A 1 101 ? -24.151 4.149 10.216 1.00 87.38 101 LYS A CA 1
ATOM 812 C C . LYS A 1 101 ? -23.799 4.676 8.819 1.00 87.38 101 LYS A C 1
ATOM 814 O O . LYS A 1 101 ? -24.693 4.909 8.011 1.00 87.38 101 LYS A O 1
ATOM 819 N N . PHE A 1 102 ? -22.503 4.736 8.499 1.00 90.38 102 PHE A N 1
ATOM 820 C CA . PHE A 1 102 ? -21.977 5.194 7.202 1.00 90.38 102 PHE A CA 1
ATOM 821 C C . PHE A 1 102 ? -22.745 4.634 5.988 1.00 90.38 102 PHE A C 1
ATOM 823 O O . PHE A 1 102 ? -23.151 5.384 5.103 1.00 90.38 102 PHE A O 1
ATOM 830 N N . GLY A 1 103 ? -22.963 3.312 5.956 1.00 90.62 103 GLY A N 1
ATOM 831 C CA . GLY A 1 103 ? -23.655 2.645 4.849 1.00 90.62 103 GLY A CA 1
ATOM 832 C C . GLY A 1 103 ? -25.115 3.079 4.691 1.00 90.62 103 GLY A C 1
ATOM 833 O O . GLY A 1 103 ? -25.571 3.241 3.567 1.00 90.62 103 GLY A O 1
ATOM 834 N N . VAL A 1 104 ? -25.818 3.354 5.796 1.00 91.06 104 VAL A N 1
ATOM 835 C CA . VAL A 1 104 ? -27.221 3.807 5.773 1.00 91.06 104 VAL A CA 1
ATOM 836 C C . VAL A 1 104 ? -27.327 5.176 5.110 1.00 91.06 104 VAL A C 1
ATOM 838 O O . VAL A 1 104 ? -28.157 5.366 4.228 1.00 91.06 104 VAL A O 1
ATOM 841 N N . ILE A 1 105 ? -26.441 6.108 5.472 1.00 94.44 105 ILE A N 1
ATOM 842 C CA . ILE A 1 105 ? -26.419 7.452 4.881 1.00 94.44 105 ILE A CA 1
ATOM 843 C C . ILE A 1 105 ? -26.101 7.366 3.379 1.00 94.44 105 ILE A C 1
ATOM 845 O O . ILE A 1 105 ? -26.746 8.029 2.569 1.00 94.44 105 ILE A O 1
ATOM 849 N N . ALA A 1 106 ? -25.144 6.515 2.985 1.00 96.31 106 ALA A N 1
ATOM 850 C CA . ALA A 1 106 ? -24.792 6.314 1.577 1.00 96.31 106 ALA A CA 1
ATOM 851 C C . ALA A 1 106 ? -25.973 5.789 0.735 1.00 96.31 106 ALA A C 1
ATOM 853 O O . ALA A 1 106 ? -26.148 6.226 -0.405 1.00 96.31 106 ALA A O 1
ATOM 854 N N . VAL A 1 107 ? -26.788 4.895 1.308 1.00 96.50 107 VAL A N 1
ATOM 855 C CA . VAL A 1 107 ? -28.005 4.359 0.679 1.00 96.50 107 VAL A CA 1
ATOM 856 C C . VAL A 1 107 ? -29.110 5.411 0.613 1.00 96.50 107 VAL A C 1
ATOM 858 O O . VAL A 1 107 ? -29.688 5.615 -0.450 1.00 96.50 107 VAL A O 1
ATOM 861 N N . GLN A 1 108 ? -29.358 6.148 1.699 1.00 94.81 108 GLN A N 1
ATOM 862 C CA . GLN A 1 108 ? -30.360 7.225 1.735 1.00 94.81 108 GLN A CA 1
ATOM 863 C C . GLN A 1 108 ? -30.065 8.342 0.726 1.00 94.81 108 GLN A C 1
ATOM 865 O O . GLN A 1 108 ? -30.982 8.918 0.149 1.00 94.81 108 GLN A O 1
ATOM 870 N N . LYS A 1 109 ? -28.783 8.627 0.474 1.00 95.44 109 LYS A N 1
ATOM 871 C CA . LYS A 1 109 ? -28.333 9.580 -0.553 1.00 95.44 109 LYS A CA 1
ATOM 872 C C . LYS A 1 109 ? -28.482 9.045 -1.989 1.00 95.44 109 LYS A C 1
ATOM 874 O O . LYS A 1 109 ? -28.191 9.777 -2.931 1.00 95.44 109 LYS A O 1
ATOM 879 N N . GLY A 1 110 ? -28.869 7.779 -2.167 1.00 95.44 110 GLY A N 1
ATOM 880 C CA . GLY A 1 110 ? -28.971 7.115 -3.469 1.00 95.44 110 GLY A CA 1
ATOM 881 C C . GLY A 1 110 ? -27.621 6.867 -4.149 1.00 95.44 110 GLY A C 1
ATOM 882 O O . GLY A 1 110 ? -27.576 6.603 -5.347 1.00 95.44 110 GLY A O 1
ATOM 883 N N . TRP A 1 111 ? -26.504 6.980 -3.423 1.00 95.62 111 TRP A N 1
ATOM 884 C CA . TRP A 1 111 ? -25.167 6.841 -4.010 1.00 95.62 111 TRP A CA 1
ATOM 885 C C . TRP A 1 111 ? -24.725 5.388 -4.143 1.00 95.62 111 TRP A C 1
ATOM 887 O O . TRP A 1 111 ? -23.922 5.081 -5.019 1.00 95.62 111 TRP A O 1
ATOM 897 N N . ILE A 1 112 ? -25.217 4.511 -3.266 1.00 95.94 112 ILE A N 1
ATOM 898 C CA . ILE A 1 112 ? -24.895 3.082 -3.219 1.00 95.94 112 ILE A CA 1
ATOM 899 C C . ILE A 1 112 ? -26.172 2.309 -2.895 1.00 95.94 112 ILE A C 1
ATOM 901 O O . ILE A 1 112 ? -26.994 2.787 -2.121 1.00 95.94 112 ILE A O 1
ATOM 905 N N . LYS A 1 113 ? -26.334 1.109 -3.455 1.00 94.75 113 LYS A N 1
ATOM 906 C CA . LYS A 1 113 ? -27.461 0.225 -3.133 1.00 94.75 113 LYS A CA 1
ATOM 907 C C . LYS A 1 113 ? -27.233 -0.537 -1.823 1.00 94.75 113 LYS A C 1
ATOM 909 O O . LYS A 1 113 ? -26.089 -0.810 -1.449 1.00 94.75 113 LYS A O 1
ATOM 914 N N . GLN A 1 114 ? -28.310 -0.924 -1.139 1.00 94.25 114 GLN A N 1
ATOM 915 C CA . GLN A 1 114 ? -28.218 -1.663 0.126 1.00 94.25 114 GLN A CA 1
ATOM 916 C C . GLN A 1 114 ? -27.523 -3.021 -0.056 1.00 94.25 114 GLN A C 1
ATOM 918 O O . GLN A 1 114 ? -26.711 -3.415 0.778 1.00 94.25 114 GLN A O 1
ATOM 923 N N . GLU A 1 115 ? -27.782 -3.701 -1.170 1.00 94.19 115 GLU A N 1
ATOM 924 C CA . GLU A 1 115 ? -27.196 -4.997 -1.520 1.00 94.19 115 GLU A CA 1
ATOM 925 C C . GLU A 1 115 ? -25.674 -4.896 -1.633 1.00 94.19 115 GLU A C 1
ATOM 927 O O . GLU A 1 115 ? -24.950 -5.739 -1.109 1.00 94.19 115 GLU A O 1
ATOM 932 N N . THR A 1 116 ? -25.176 -3.813 -2.237 1.00 95.00 116 THR A N 1
ATOM 933 C CA . THR A 1 116 ? -23.738 -3.553 -2.327 1.00 95.00 116 THR A CA 1
ATOM 934 C C . THR A 1 116 ? -23.128 -3.357 -0.946 1.00 95.00 116 THR A C 1
ATOM 936 O O . THR A 1 116 ? -22.072 -3.915 -0.668 1.00 95.00 116 THR A O 1
ATOM 939 N N . ILE A 1 117 ? -23.783 -2.615 -0.046 1.00 93.75 117 ILE A N 1
ATOM 940 C CA . ILE A 1 117 ? -23.299 -2.460 1.335 1.00 93.75 117 ILE A CA 1
ATOM 941 C C . ILE A 1 117 ? -23.220 -3.817 2.041 1.00 93.75 117 ILE A C 1
ATOM 943 O O . ILE A 1 117 ? -22.183 -4.124 2.632 1.00 93.75 117 ILE A O 1
ATOM 947 N N . ASN A 1 118 ? -24.280 -4.622 1.952 1.00 91.44 118 ASN A N 1
ATOM 948 C CA . ASN A 1 118 ? -24.342 -5.941 2.581 1.00 91.44 118 ASN A CA 1
ATOM 949 C C . ASN A 1 118 ? -23.233 -6.851 2.051 1.00 91.44 118 ASN A C 1
ATOM 951 O O . ASN A 1 118 ? -22.480 -7.406 2.841 1.00 91.44 118 ASN A O 1
ATOM 955 N N . PHE A 1 119 ? -23.027 -6.882 0.732 1.00 92.62 119 PHE A N 1
ATOM 956 C CA . PHE A 1 119 ? -21.955 -7.660 0.120 1.00 92.62 119 PHE A CA 1
ATOM 957 C C . PHE A 1 119 ? -20.582 -7.365 0.742 1.00 92.62 119 PHE A C 1
ATOM 959 O O . PHE A 1 119 ? -19.859 -8.296 1.096 1.00 92.62 119 PHE A O 1
ATOM 966 N N . PHE A 1 120 ? -20.210 -6.090 0.918 1.00 91.12 120 PHE A N 1
ATOM 967 C CA . PHE A 1 120 ? -18.934 -5.758 1.563 1.00 91.12 120 PHE A CA 1
ATOM 968 C C . PHE A 1 120 ? -18.895 -6.232 3.019 1.00 91.12 120 PHE A C 1
ATOM 970 O O . PHE A 1 120 ? -17.884 -6.782 3.446 1.00 91.12 120 PHE A O 1
ATOM 977 N N . LEU A 1 121 ? -19.966 -6.024 3.784 1.00 86.62 121 LEU A N 1
ATOM 978 C CA . LEU A 1 121 ? -20.011 -6.402 5.198 1.00 86.62 121 LEU A CA 1
ATOM 979 C C . LEU A 1 121 ? -19.948 -7.921 5.405 1.00 86.62 121 LEU A C 1
ATOM 981 O O . LEU A 1 121 ? -19.249 -8.369 6.309 1.00 86.62 121 LEU A O 1
ATOM 985 N N . ASP A 1 122 ? -20.619 -8.689 4.550 1.00 85.94 122 ASP A N 1
ATOM 986 C CA . ASP A 1 122 ? -20.711 -10.147 4.659 1.00 85.94 122 ASP A CA 1
ATOM 987 C C . ASP A 1 122 ? -19.405 -10.842 4.251 1.00 85.94 122 ASP A C 1
ATOM 989 O O . ASP A 1 122 ? -19.088 -11.928 4.736 1.00 85.94 122 ASP A O 1
ATOM 993 N N . ASN A 1 123 ? -18.627 -10.216 3.364 1.00 85.44 123 ASN A N 1
ATOM 994 C CA . ASN A 1 123 ? -17.429 -10.827 2.789 1.00 85.44 123 ASN A CA 1
ATOM 995 C C . ASN A 1 123 ? -16.114 -10.306 3.390 1.00 85.44 123 ASN A C 1
ATOM 997 O O . ASN A 1 123 ? -15.096 -10.997 3.317 1.00 85.44 123 ASN A O 1
ATOM 1001 N N . LEU A 1 124 ? -16.090 -9.113 3.993 1.00 83.50 124 LEU A N 1
ATOM 1002 C CA . LEU A 1 124 ? -14.897 -8.606 4.674 1.00 83.50 124 LEU A CA 1
ATOM 1003 C C . LEU A 1 124 ? -14.708 -9.339 6.014 1.00 83.50 124 LEU A C 1
ATOM 1005 O O . LEU A 1 124 ? -15.406 -9.090 6.993 1.00 83.50 124 LEU A O 1
ATOM 1009 N N . SER A 1 125 ? -13.741 -10.258 6.050 1.00 64.06 125 SER A N 1
ATOM 1010 C CA . SER A 1 125 ? -13.455 -11.115 7.208 1.00 64.06 125 SER A CA 1
ATOM 1011 C C . SER A 1 125 ? -12.983 -10.335 8.445 1.00 64.06 125 SER A C 1
ATOM 1013 O O . SER A 1 125 ? -12.061 -9.528 8.370 1.00 64.06 125 SER A O 1
ATOM 1015 N N . CYS A 1 126 ? -13.540 -10.663 9.617 1.00 66.88 126 CYS A N 1
ATOM 1016 C CA . CYS A 1 126 ? -13.137 -10.114 10.918 1.00 66.88 126 CYS A CA 1
ATOM 1017 C C . CYS A 1 126 ? -11.996 -10.907 11.579 1.00 66.88 126 CYS A C 1
ATOM 1019 O O . CYS A 1 126 ? -12.192 -11.496 12.642 1.00 66.88 126 CYS A O 1
ATOM 1021 N N . LYS A 1 127 ? -10.810 -10.967 10.961 1.00 75.88 127 LYS A N 1
ATOM 1022 C CA . LYS A 1 127 ? -9.639 -11.649 11.549 1.00 75.88 127 LYS A CA 1
ATOM 1023 C C . LYS A 1 127 ? -8.446 -10.695 11.659 1.00 75.88 127 LYS A C 1
ATOM 1025 O O . LYS A 1 127 ? -8.235 -9.917 10.737 1.00 75.88 127 LYS A O 1
ATOM 1030 N N . PRO A 1 128 ? -7.646 -10.747 12.741 1.00 81.00 128 PRO A N 1
ATOM 1031 C CA . PRO A 1 128 ? -6.407 -9.978 12.816 1.00 81.00 128 PRO A CA 1
ATOM 1032 C C . PRO A 1 128 ? -5.478 -10.308 11.635 1.00 81.00 128 PRO A C 1
ATOM 1034 O O . PRO A 1 128 ? -5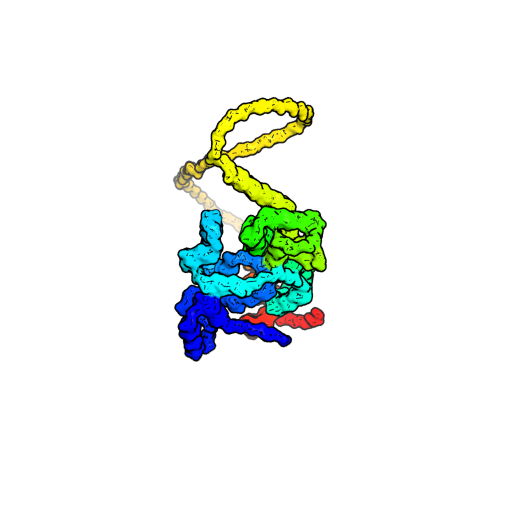.347 -11.492 11.289 1.00 81.00 128 PRO A O 1
ATOM 1037 N N . PRO A 1 129 ? -4.823 -9.304 11.020 1.00 84.81 129 PRO A N 1
ATOM 1038 C CA . PRO A 1 129 ? -3.895 -9.545 9.928 1.00 84.81 129 PRO A CA 1
ATOM 1039 C C . PRO A 1 129 ? -2.738 -10.418 10.406 1.00 84.81 129 PRO A C 1
ATOM 1041 O O . PRO A 1 129 ? -2.141 -10.159 11.449 1.00 84.81 129 PRO A O 1
ATOM 1044 N N . GLN A 1 130 ? -2.413 -11.445 9.627 1.00 84.12 130 GLN A N 1
ATOM 1045 C CA . GLN A 1 130 ? -1.299 -12.339 9.926 1.00 84.12 130 GLN A CA 1
ATOM 1046 C C . GLN A 1 130 ? -0.016 -11.772 9.310 1.00 84.12 130 GLN A C 1
ATOM 1048 O O . GLN A 1 130 ? 0.014 -11.592 8.088 1.00 84.12 130 GLN A O 1
ATOM 1053 N N . PRO A 1 131 ? 1.029 -11.473 10.103 1.00 87.38 131 PRO A N 1
ATOM 1054 C CA . PRO A 1 131 ? 2.293 -10.981 9.571 1.00 87.38 131 PRO A CA 1
ATOM 1055 C C . PRO A 1 131 ? 2.874 -11.910 8.499 1.00 87.38 131 PRO A C 1
ATOM 1057 O O . PRO A 1 131 ? 2.978 -13.123 8.678 1.00 87.38 131 PRO A O 1
ATOM 1060 N N . MET A 1 132 ? 3.264 -11.334 7.367 1.00 86.75 132 MET A N 1
ATOM 1061 C CA . MET A 1 132 ? 3.959 -12.038 6.298 1.00 86.75 132 MET A CA 1
ATOM 1062 C C . MET A 1 132 ? 5.370 -12.407 6.755 1.00 86.75 132 MET A C 1
ATOM 1064 O O . MET A 1 132 ? 6.102 -11.563 7.266 1.00 86.75 132 MET A O 1
ATOM 1068 N N . SER A 1 133 ? 5.786 -13.648 6.508 1.00 86.00 133 SER A N 1
ATOM 1069 C CA . SER A 1 133 ? 7.198 -14.023 6.595 1.00 86.00 133 SER A CA 1
ATOM 1070 C C . SER A 1 133 ? 7.973 -13.523 5.373 1.00 86.00 133 SER A C 1
ATOM 1072 O O . SER A 1 133 ? 7.379 -13.221 4.332 1.00 86.00 133 SER A O 1
ATOM 1074 N N . LEU A 1 134 ? 9.307 -13.493 5.464 1.00 82.19 134 LEU A N 1
ATOM 1075 C CA . LEU A 1 134 ? 10.158 -13.146 4.322 1.00 82.19 134 LEU A CA 1
ATOM 1076 C C . LEU A 1 134 ? 9.899 -14.072 3.121 1.00 82.19 134 LEU A C 1
ATOM 1078 O O . LEU A 1 134 ? 9.668 -13.583 2.025 1.00 82.19 134 LEU A O 1
ATOM 1082 N N . ASN A 1 135 ? 9.784 -15.385 3.342 1.00 82.75 135 ASN A N 1
ATOM 1083 C CA . ASN A 1 135 ? 9.446 -16.357 2.292 1.00 82.75 135 ASN A CA 1
ATOM 1084 C C . ASN A 1 135 ? 8.066 -16.071 1.654 1.00 82.75 135 ASN A C 1
ATOM 1086 O O . ASN A 1 135 ? 7.896 -16.129 0.437 1.00 82.75 135 ASN A O 1
ATOM 1090 N N . ALA A 1 136 ? 7.056 -15.707 2.456 1.00 86.25 136 ALA A N 1
ATOM 1091 C CA . ALA A 1 136 ? 5.755 -15.309 1.912 1.00 86.25 136 ALA A CA 1
ATOM 1092 C C . ALA A 1 136 ? 5.853 -14.027 1.062 1.00 86.25 136 ALA A C 1
ATOM 1094 O O . ALA A 1 136 ? 5.172 -13.910 0.039 1.00 86.25 136 ALA A O 1
ATOM 1095 N N . LEU A 1 137 ? 6.704 -13.079 1.466 1.00 88.81 137 LEU A N 1
ATOM 1096 C CA . LEU A 1 137 ? 6.970 -11.855 0.716 1.00 88.81 137 LEU A CA 1
ATOM 1097 C C . LEU A 1 137 ? 7.759 -12.121 -0.575 1.00 88.81 137 LEU A C 1
ATOM 1099 O O . LEU A 1 137 ? 7.426 -11.536 -1.601 1.00 88.81 137 LEU A O 1
ATOM 1103 N N . GLU A 1 138 ? 8.726 -13.036 -0.569 1.00 85.25 138 GLU A N 1
ATOM 1104 C CA . GLU A 1 138 ? 9.467 -13.475 -1.760 1.00 85.25 138 GLU A CA 1
ATOM 1105 C C . GLU A 1 138 ? 8.552 -14.158 -2.780 1.00 85.25 138 GLU A C 1
ATOM 1107 O O . GLU A 1 138 ? 8.567 -13.807 -3.960 1.00 85.25 138 GLU A O 1
ATOM 1112 N N . LYS A 1 139 ? 7.667 -15.057 -2.330 1.00 89.31 139 LYS A N 1
ATOM 1113 C CA . LYS A 1 139 ? 6.641 -15.666 -3.195 1.00 89.31 139 LYS A CA 1
ATOM 1114 C C . LYS A 1 139 ? 5.719 -14.616 -3.808 1.00 89.31 139 LYS A C 1
ATOM 1116 O O . LYS A 1 139 ? 5.387 -14.679 -4.990 1.00 89.31 139 LYS A O 1
ATOM 1121 N N . TYR A 1 140 ? 5.299 -13.635 -3.010 1.00 91.50 140 TYR A N 1
ATOM 1122 C CA . TYR A 1 140 ? 4.501 -12.522 -3.515 1.00 91.50 140 TYR A CA 1
ATOM 1123 C C . TYR A 1 140 ? 5.289 -11.665 -4.517 1.00 91.50 140 TYR A C 1
ATOM 1125 O O . TYR A 1 140 ? 4.729 -11.258 -5.535 1.00 91.50 140 TYR A O 1
ATOM 1133 N N . ASN A 1 141 ? 6.582 -11.434 -4.272 1.00 93.00 141 ASN A N 1
ATOM 1134 C CA . ASN A 1 141 ? 7.459 -10.728 -5.195 1.00 93.00 141 ASN A CA 1
ATOM 1135 C C . ASN A 1 141 ? 7.509 -11.429 -6.560 1.00 93.00 141 ASN A C 1
ATOM 1137 O O . ASN A 1 141 ? 7.134 -10.810 -7.556 1.00 93.00 141 ASN A O 1
ATOM 1141 N N . GLN A 1 142 ? 7.836 -12.723 -6.580 1.00 92.38 142 GLN A N 1
ATOM 1142 C CA . GLN A 1 142 ? 7.910 -13.541 -7.798 1.00 92.38 142 GLN A CA 1
ATOM 1143 C C . GLN A 1 142 ? 6.599 -13.566 -8.591 1.00 92.38 142 GLN A C 1
ATOM 1145 O O . GLN A 1 142 ? 6.619 -13.705 -9.807 1.00 92.38 142 GLN A O 1
ATOM 1150 N N . ALA A 1 143 ? 5.451 -13.454 -7.920 1.00 91.19 143 ALA A N 1
ATOM 1151 C CA . ALA A 1 143 ? 4.147 -13.532 -8.570 1.00 91.19 143 ALA A CA 1
ATOM 1152 C C . ALA A 1 143 ? 3.583 -12.176 -9.028 1.00 91.19 143 ALA A C 1
ATOM 1154 O O . ALA A 1 143 ? 2.664 -12.158 -9.852 1.00 91.19 143 ALA A O 1
ATOM 1155 N N . LYS A 1 144 ? 4.009 -11.058 -8.419 1.00 91.50 144 LYS A N 1
ATOM 1156 C CA . LYS A 1 144 ? 3.312 -9.762 -8.551 1.00 91.50 144 LYS A CA 1
ATOM 1157 C C . LYS A 1 144 ? 4.202 -8.533 -8.653 1.00 91.50 144 LYS A C 1
ATOM 1159 O O . LYS A 1 144 ? 3.774 -7.567 -9.282 1.00 91.50 144 LYS A O 1
ATOM 1164 N N . LEU A 1 145 ? 5.351 -8.507 -7.980 1.00 93.44 145 LEU A N 1
ATOM 1165 C CA . LEU A 1 145 ? 6.190 -7.304 -7.920 1.00 93.44 145 LEU A CA 1
ATOM 1166 C C . LEU A 1 145 ? 7.332 -7.347 -8.931 1.00 93.44 145 LEU A C 1
ATOM 1168 O O . LEU A 1 145 ? 7.644 -6.313 -9.513 1.00 93.44 145 LEU A O 1
ATOM 1172 N N . HIS A 1 146 ? 7.921 -8.527 -9.133 1.00 94.56 146 HIS A N 1
ATOM 1173 C CA . HIS A 1 146 ? 9.066 -8.759 -10.008 1.00 94.56 146 HIS A CA 1
ATOM 1174 C C . HIS A 1 146 ? 10.242 -7.801 -9.759 1.00 94.56 146 HIS A C 1
ATOM 1176 O O . HIS A 1 146 ? 10.843 -7.285 -10.703 1.00 94.56 146 HIS A O 1
ATOM 1182 N N . LEU A 1 147 ? 10.553 -7.514 -8.488 1.00 92.00 147 LEU A N 1
ATOM 1183 C CA . LEU A 1 147 ? 11.628 -6.586 -8.126 1.00 92.00 147 LEU A CA 1
ATOM 1184 C C . LEU A 1 147 ? 13.006 -7.088 -8.578 1.00 92.00 147 LEU A C 1
ATOM 1186 O O . LEU A 1 147 ? 13.873 -6.270 -8.876 1.00 92.00 147 LEU A O 1
ATOM 1190 N N . GLU A 1 148 ? 13.177 -8.405 -8.698 1.00 90.19 148 GLU A N 1
ATOM 1191 C CA . GLU A 1 148 ? 14.384 -9.051 -9.223 1.00 90.19 148 GLU A CA 1
ATOM 1192 C C . GLU A 1 148 ? 14.711 -8.633 -10.660 1.00 90.19 148 GLU A C 1
ATOM 1194 O O . GLU A 1 148 ? 15.858 -8.692 -11.078 1.00 90.19 148 GLU A O 1
ATOM 1199 N N . LYS A 1 149 ? 13.714 -8.163 -11.421 1.00 89.31 149 LYS A N 1
ATOM 1200 C CA . LYS A 1 149 ? 13.904 -7.679 -12.796 1.00 89.31 149 LYS A CA 1
ATOM 1201 C C . LYS A 1 149 ? 14.325 -6.210 -12.862 1.00 89.31 149 LYS A C 1
ATOM 1203 O O . LYS A 1 149 ? 14.433 -5.656 -13.954 1.00 89.31 149 LYS A O 1
ATOM 1208 N N . LYS A 1 150 ? 14.449 -5.542 -11.713 1.00 87.31 150 LYS A N 1
ATOM 1209 C CA . LYS A 1 150 ? 14.607 -4.085 -11.635 1.00 87.31 150 LYS A CA 1
ATOM 1210 C C . LYS A 1 150 ? 15.747 -3.633 -10.735 1.00 87.31 150 LYS A C 1
ATOM 1212 O O . LYS A 1 150 ? 16.331 -2.591 -11.006 1.00 87.31 150 LYS A O 1
ATOM 1217 N N . TYR A 1 151 ? 16.023 -4.372 -9.671 1.00 86.44 151 TYR A N 1
ATOM 1218 C CA . TYR A 1 151 ? 17.003 -3.993 -8.664 1.00 86.44 151 TYR A CA 1
ATOM 1219 C C . TYR A 1 151 ? 18.018 -5.112 -8.494 1.00 86.44 151 TYR A C 1
ATOM 1221 O O . TYR A 1 151 ? 17.612 -6.270 -8.391 1.00 86.44 151 TYR A O 1
ATOM 1229 N N . ALA A 1 152 ? 19.303 -4.749 -8.441 1.00 80.50 152 ALA A N 1
ATOM 1230 C CA . ALA A 1 152 ? 20.402 -5.694 -8.266 1.00 80.50 152 ALA A CA 1
ATOM 1231 C C . ALA A 1 152 ? 20.202 -6.518 -6.985 1.00 80.50 152 ALA A C 1
ATOM 1233 O O . ALA A 1 152 ? 20.056 -7.736 -7.053 1.00 80.50 152 ALA A O 1
ATOM 1234 N N . ASP A 1 153 ? 20.026 -5.841 -5.844 1.00 85.12 153 ASP A N 1
ATOM 1235 C CA . ASP A 1 153 ? 19.820 -6.494 -4.550 1.00 85.12 153 ASP A CA 1
ATOM 1236 C C . ASP A 1 153 ? 18.370 -6.368 -4.058 1.00 85.12 153 ASP A C 1
ATOM 1238 O O . ASP A 1 153 ? 18.071 -5.852 -2.975 1.00 85.12 153 ASP A O 1
ATOM 1242 N N . TYR A 1 154 ? 17.412 -6.863 -4.851 1.00 90.50 154 TYR A N 1
ATOM 1243 C CA . TYR A 1 154 ? 15.984 -6.794 -4.505 1.00 90.50 154 TYR A CA 1
ATOM 1244 C C . TYR A 1 154 ? 15.644 -7.428 -3.139 1.00 90.50 154 TYR A C 1
ATOM 1246 O O . TYR A 1 154 ? 14.682 -7.014 -2.483 1.00 90.50 154 TYR A O 1
ATOM 1254 N N . SER A 1 155 ? 16.430 -8.406 -2.678 1.00 86.06 155 SER A N 1
ATOM 1255 C CA . SER A 1 155 ? 16.285 -9.040 -1.361 1.00 86.06 155 SER A CA 1
ATOM 1256 C C . SER A 1 155 ? 16.514 -8.048 -0.209 1.00 86.06 155 SER A C 1
ATOM 1258 O O . SER A 1 155 ? 15.805 -8.103 0.804 1.00 86.06 155 SER A O 1
ATOM 1260 N N . LEU A 1 156 ? 17.420 -7.076 -0.373 1.00 86.75 156 LEU A N 1
ATOM 1261 C CA . LEU A 1 156 ? 17.635 -5.989 0.586 1.00 86.75 156 LEU A CA 1
ATOM 1262 C C . LEU A 1 156 ? 16.427 -5.048 0.640 1.00 86.75 156 LEU A C 1
ATOM 1264 O O . LEU A 1 156 ? 16.030 -4.611 1.721 1.00 86.75 156 LEU A O 1
ATOM 1268 N N . ILE A 1 157 ? 15.775 -4.795 -0.500 1.00 94.69 157 ILE A N 1
ATOM 1269 C CA . ILE A 1 157 ? 14.521 -4.028 -0.540 1.00 94.69 157 ILE A CA 1
ATOM 1270 C C . ILE A 1 157 ? 13.421 -4.778 0.218 1.00 94.69 157 ILE A C 1
ATOM 1272 O O . ILE A 1 157 ? 12.783 -4.203 1.102 1.00 94.69 157 ILE A O 1
ATOM 1276 N N . LEU A 1 158 ? 13.196 -6.060 -0.093 1.00 92.31 158 LEU A N 1
ATOM 1277 C CA . LEU A 1 158 ? 12.137 -6.857 0.537 1.00 92.31 158 LEU A CA 1
ATOM 1278 C C . LEU A 1 158 ? 12.341 -6.995 2.050 1.00 92.31 158 LEU A C 1
ATOM 1280 O O . LEU A 1 158 ? 11.409 -6.738 2.815 1.00 92.31 158 LEU A O 1
ATOM 1284 N N . SER A 1 159 ? 13.551 -7.348 2.490 1.00 88.19 159 SER A N 1
ATOM 1285 C CA . SER A 1 159 ? 13.877 -7.483 3.915 1.00 88.19 159 SER A CA 1
ATOM 1286 C C . SER A 1 159 ? 13.740 -6.154 4.658 1.00 88.19 159 SER A C 1
ATOM 1288 O O . SER A 1 159 ? 13.170 -6.120 5.752 1.00 88.19 159 SER A O 1
ATOM 1290 N N . ARG A 1 160 ? 14.161 -5.032 4.053 1.00 96.12 160 ARG A N 1
ATOM 1291 C CA . ARG A 1 160 ? 14.026 -3.717 4.685 1.00 96.12 160 ARG A CA 1
ATOM 1292 C C . ARG A 1 160 ? 12.576 -3.248 4.761 1.00 96.12 160 ARG A C 1
ATOM 1294 O O . ARG A 1 160 ? 12.172 -2.708 5.790 1.00 96.12 160 ARG A O 1
ATOM 1301 N N . ILE A 1 161 ? 11.768 -3.495 3.727 1.00 96.94 161 ILE A N 1
ATOM 1302 C CA . ILE A 1 161 ? 10.318 -3.248 3.774 1.00 96.94 161 ILE A CA 1
ATOM 1303 C C . ILE A 1 161 ? 9.687 -4.077 4.895 1.00 96.94 161 ILE A C 1
ATOM 1305 O O . ILE A 1 161 ? 8.889 -3.552 5.675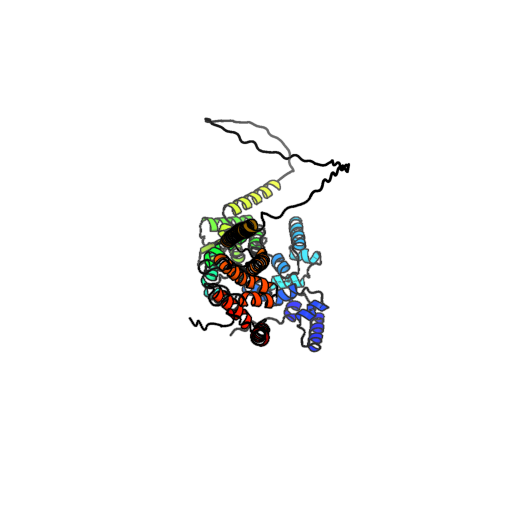 1.00 96.94 161 ILE A O 1
ATOM 1309 N N . LEU A 1 162 ? 10.043 -5.358 5.003 1.00 91.00 162 LEU A N 1
ATOM 1310 C CA . LEU A 1 162 ? 9.520 -6.233 6.046 1.00 91.00 162 LEU A CA 1
ATOM 1311 C C . LEU A 1 162 ? 9.871 -5.708 7.445 1.00 91.00 162 LEU A C 1
ATOM 1313 O O . LEU A 1 162 ? 8.979 -5.601 8.284 1.00 91.00 162 LEU A O 1
ATOM 1317 N N . ALA A 1 163 ? 11.121 -5.284 7.657 1.00 88.81 163 ALA A N 1
ATOM 1318 C CA . ALA A 1 163 ? 11.587 -4.714 8.920 1.00 88.81 163 ALA A CA 1
ATOM 1319 C C . ALA A 1 163 ? 10.794 -3.461 9.336 1.00 88.81 163 ALA A C 1
ATOM 1321 O O . ALA A 1 163 ? 10.372 -3.348 10.484 1.00 88.81 163 ALA A O 1
ATOM 1322 N N . TRP A 1 164 ? 10.520 -2.540 8.404 1.00 96.88 164 TRP A N 1
ATOM 1323 C CA . TRP A 1 164 ? 9.716 -1.346 8.699 1.00 96.88 164 TRP A CA 1
ATOM 1324 C C . TRP A 1 164 ? 8.250 -1.652 8.994 1.00 96.88 164 TRP A C 1
ATOM 1326 O O . TRP A 1 164 ? 7.626 -0.966 9.805 1.00 96.88 164 TRP A O 1
ATOM 1336 N N . THR A 1 165 ? 7.689 -2.646 8.305 1.00 95.19 165 THR A N 1
ATOM 1337 C CA . THR A 1 165 ? 6.244 -2.926 8.297 1.00 95.19 165 THR A CA 1
ATOM 1338 C C . THR A 1 165 ? 5.816 -4.031 9.249 1.00 95.19 165 THR A C 1
ATOM 1340 O O . THR A 1 165 ? 4.614 -4.255 9.389 1.00 95.19 165 THR A O 1
ATOM 1343 N N . GLY A 1 166 ? 6.765 -4.731 9.877 1.00 87.25 166 GLY A N 1
ATOM 1344 C CA . GLY A 1 166 ? 6.486 -5.894 10.722 1.00 87.25 166 GLY A CA 1
ATOM 1345 C C . GLY A 1 166 ? 5.751 -7.011 9.977 1.00 87.25 166 GLY A C 1
ATOM 1346 O O . GLY A 1 166 ? 5.058 -7.809 10.595 1.00 87.25 166 GLY A O 1
ATOM 1347 N N . GLY A 1 167 ? 5.817 -7.023 8.641 1.00 88.38 167 GLY A N 1
ATOM 1348 C CA . GLY A 1 167 ? 5.082 -7.968 7.803 1.00 88.38 167 GLY A CA 1
ATOM 1349 C C . GLY A 1 167 ? 3.571 -7.750 7.715 1.00 88.38 167 GLY A C 1
ATOM 1350 O O . GLY A 1 167 ? 2.897 -8.608 7.152 1.00 88.38 167 GLY A O 1
ATOM 1351 N N . ILE A 1 168 ? 3.002 -6.648 8.219 1.00 89.12 168 ILE A N 1
ATOM 1352 C CA . ILE A 1 168 ? 1.555 -6.396 8.096 1.00 89.12 168 ILE A CA 1
ATOM 1353 C C . ILE A 1 168 ? 1.140 -6.411 6.608 1.00 89.12 168 ILE A C 1
ATOM 1355 O O . ILE A 1 168 ? 1.526 -5.498 5.870 1.00 89.12 168 ILE A O 1
ATOM 1359 N N . PRO A 1 169 ? 0.335 -7.396 6.140 1.00 88.94 169 PRO A N 1
ATOM 1360 C CA . PRO A 1 169 ? 0.249 -7.744 4.722 1.00 88.94 169 PRO A CA 1
ATOM 1361 C C . PRO A 1 169 ? -0.089 -6.591 3.787 1.00 88.94 169 PRO A C 1
ATOM 1363 O O . PRO A 1 169 ? 0.598 -6.397 2.784 1.00 88.94 169 PRO A O 1
ATOM 1366 N N . TYR A 1 170 ? -1.129 -5.810 4.099 1.00 88.44 170 TYR A N 1
ATOM 1367 C CA . TYR A 1 170 ? -1.516 -4.678 3.256 1.00 88.44 170 TYR A CA 1
ATOM 1368 C C . TYR A 1 170 ? -0.372 -3.660 3.178 1.00 88.44 170 TYR A C 1
ATOM 1370 O O . TYR A 1 170 ? 0.010 -3.235 2.087 1.00 88.44 170 TYR A O 1
ATOM 1378 N N . LEU A 1 171 ? 0.191 -3.267 4.327 1.00 91.44 171 LEU A N 1
ATOM 1379 C CA . LEU A 1 171 ? 1.252 -2.265 4.389 1.00 91.44 171 LEU A CA 1
ATOM 1380 C C . LEU A 1 171 ? 2.499 -2.754 3.640 1.00 91.44 171 LEU A C 1
ATOM 1382 O O . LEU A 1 171 ? 2.946 -2.069 2.722 1.00 91.44 171 LEU A O 1
ATOM 1386 N N . THR A 1 172 ? 2.981 -3.963 3.934 1.00 93.81 172 THR A N 1
ATOM 1387 C CA . THR A 1 172 ? 4.134 -4.590 3.270 1.00 93.81 172 THR A CA 1
ATOM 1388 C C . THR A 1 172 ? 3.943 -4.671 1.752 1.00 93.81 172 THR A C 1
ATOM 1390 O O . THR A 1 172 ? 4.783 -4.177 0.996 1.00 93.81 172 THR A O 1
ATOM 1393 N N . LYS A 1 173 ? 2.812 -5.217 1.279 1.00 93.00 173 LYS A N 1
ATOM 1394 C CA . LYS A 1 173 ? 2.519 -5.338 -0.160 1.00 93.00 173 LYS A CA 1
ATOM 1395 C C . LYS A 1 173 ? 2.380 -3.976 -0.830 1.00 93.00 173 LYS A C 1
ATOM 1397 O O . LYS A 1 173 ? 2.861 -3.806 -1.948 1.00 93.00 173 LYS A O 1
ATOM 1402 N N . SER A 1 174 ? 1.746 -3.007 -0.166 1.00 90.94 174 SER A N 1
ATOM 1403 C CA . SER A 1 174 ? 1.545 -1.666 -0.722 1.00 90.94 174 SER A CA 1
ATOM 1404 C C . SER A 1 174 ? 2.863 -0.923 -0.927 1.00 90.94 174 SER A C 1
ATOM 1406 O O . SER A 1 174 ? 3.043 -0.295 -1.969 1.00 90.94 174 SER A O 1
ATOM 1408 N N . ILE A 1 175 ? 3.813 -1.049 0.006 1.00 95.38 175 ILE A N 1
ATOM 1409 C CA . ILE A 1 175 ? 5.150 -0.472 -0.150 1.00 95.38 175 ILE A CA 1
ATOM 1410 C C . ILE A 1 175 ? 5.901 -1.205 -1.262 1.00 95.38 175 ILE A C 1
ATOM 1412 O O . ILE A 1 175 ? 6.418 -0.551 -2.161 1.00 95.38 175 ILE A O 1
ATOM 1416 N N . GLY A 1 176 ? 5.884 -2.542 -1.281 1.00 95.38 176 GLY A N 1
ATOM 1417 C CA . GLY A 1 176 ? 6.499 -3.318 -2.364 1.00 95.38 176 GLY A CA 1
ATOM 1418 C C . GLY A 1 176 ? 5.967 -2.934 -3.750 1.00 95.38 176 GLY A C 1
ATOM 1419 O O . GLY A 1 176 ? 6.739 -2.766 -4.689 1.00 95.38 176 GLY A O 1
ATOM 1420 N N . GLN A 1 177 ? 4.657 -2.694 -3.875 1.00 93.94 177 GLN A N 1
ATOM 1421 C CA . GLN A 1 177 ? 4.036 -2.209 -5.113 1.00 93.94 177 GLN A CA 1
ATOM 1422 C C . GLN A 1 177 ? 4.519 -0.809 -5.516 1.00 93.94 177 GLN A C 1
ATOM 1424 O O . GLN A 1 177 ? 4.602 -0.535 -6.712 1.00 93.94 177 GLN A O 1
ATOM 1429 N N . VAL A 1 178 ? 4.833 0.076 -4.561 1.00 94.62 178 VAL A N 1
ATOM 1430 C CA . VAL A 1 178 ? 5.446 1.377 -4.874 1.00 94.62 178 VAL A CA 1
ATOM 1431 C C . VAL A 1 178 ? 6.819 1.169 -5.501 1.00 94.62 178 VAL A C 1
ATOM 1433 O O . VAL A 1 178 ? 7.086 1.772 -6.532 1.00 94.62 178 VAL A O 1
ATOM 1436 N N . PHE A 1 179 ? 7.653 0.287 -4.947 1.00 94.75 179 PHE A N 1
ATOM 1437 C CA . PHE A 1 179 ? 8.967 -0.019 -5.523 1.00 94.75 179 PHE A CA 1
ATOM 1438 C C . PHE A 1 179 ? 8.860 -0.705 -6.886 1.00 94.75 179 PHE A C 1
ATOM 1440 O O . PHE A 1 179 ? 9.592 -0.349 -7.801 1.00 94.75 179 PHE A O 1
ATOM 1447 N N . ALA A 1 180 ? 7.907 -1.617 -7.076 1.00 94.25 180 ALA A N 1
ATOM 1448 C CA . ALA A 1 180 ? 7.691 -2.249 -8.376 1.00 94.25 180 ALA A CA 1
ATOM 1449 C C . ALA A 1 180 ? 7.321 -1.217 -9.457 1.00 94.25 180 ALA A C 1
ATOM 1451 O O . ALA A 1 180 ? 7.887 -1.223 -10.547 1.00 94.25 180 ALA A O 1
ATOM 1452 N N . LYS A 1 181 ? 6.413 -0.288 -9.128 1.00 91.81 181 LYS A N 1
ATOM 1453 C CA . LYS A 1 181 ? 5.828 0.676 -10.076 1.00 91.81 181 LYS A CA 1
ATOM 1454 C C . LYS A 1 181 ? 6.555 2.014 -10.178 1.00 91.81 181 LYS A C 1
ATOM 1456 O O . LYS A 1 181 ? 6.183 2.822 -11.021 1.00 91.81 181 LYS A O 1
ATOM 1461 N N . SER A 1 182 ? 7.499 2.301 -9.287 1.00 87.44 182 SER A N 1
ATOM 1462 C CA . SER A 1 182 ? 8.259 3.548 -9.339 1.00 87.44 182 SER A C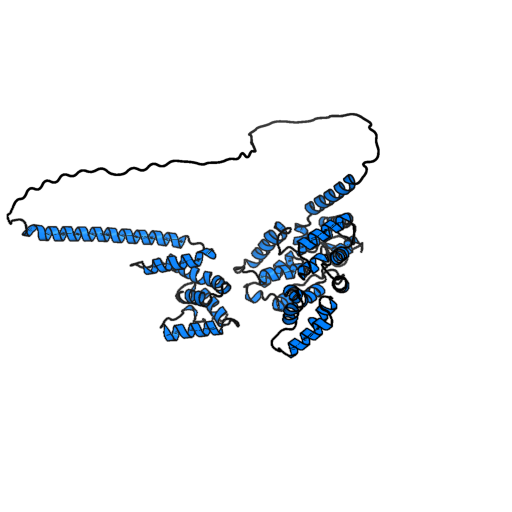A 1
ATOM 1463 C C . SER A 1 182 ? 9.208 3.550 -10.531 1.00 87.44 182 SER A C 1
ATOM 1465 O O . SER A 1 182 ? 9.453 2.523 -11.148 1.00 87.44 182 SER A O 1
ATOM 1467 N N . ASP A 1 183 ? 9.846 4.680 -10.781 1.00 82.69 183 ASP A N 1
ATOM 1468 C CA . ASP A 1 183 ? 10.981 4.757 -11.698 1.00 82.69 183 ASP A CA 1
ATOM 1469 C C . ASP A 1 183 ? 12.299 4.924 -10.943 1.00 82.69 183 ASP A C 1
ATOM 1471 O O . ASP A 1 183 ? 13.236 5.539 -11.443 1.00 82.69 183 ASP A O 1
ATOM 1475 N N . PHE A 1 184 ? 12.359 4.442 -9.696 1.00 81.56 184 PHE A N 1
ATOM 1476 C CA . PHE A 1 184 ? 13.569 4.579 -8.894 1.00 81.56 184 PHE A CA 1
ATOM 1477 C C . PHE A 1 184 ? 14.714 3.840 -9.576 1.00 81.56 184 PHE A C 1
ATOM 1479 O O . PHE A 1 184 ? 14.640 2.622 -9.737 1.00 81.56 184 PHE A O 1
ATOM 1486 N N . ASN A 1 185 ? 15.758 4.587 -9.924 1.00 81.31 185 ASN A N 1
ATOM 1487 C CA . ASN A 1 185 ? 17.064 4.035 -10.223 1.00 81.31 185 ASN A CA 1
ATOM 1488 C C . ASN A 1 185 ? 17.825 3.934 -8.899 1.00 81.31 185 ASN A C 1
ATOM 1490 O O . ASN A 1 185 ? 18.120 4.957 -8.280 1.00 81.31 185 ASN A O 1
ATOM 1494 N N . ILE A 1 186 ? 18.038 2.712 -8.420 1.00 81.88 186 ILE A N 1
ATOM 1495 C CA . ILE A 1 186 ? 18.699 2.453 -7.142 1.00 81.88 186 ILE A CA 1
ATOM 1496 C C . ILE A 1 186 ? 20.034 1.789 -7.470 1.00 81.88 186 ILE A C 1
ATOM 1498 O O . ILE A 1 186 ? 20.020 0.638 -7.901 1.00 81.88 186 ILE A O 1
ATOM 1502 N N . PRO A 1 187 ? 21.163 2.499 -7.302 1.00 77.69 187 PRO A N 1
ATOM 1503 C CA . PRO A 1 187 ? 22.478 1.887 -7.421 1.00 77.69 187 PRO A CA 1
ATOM 1504 C C . PRO A 1 187 ? 22.645 0.766 -6.394 1.00 77.69 187 PRO A C 1
ATOM 1506 O O . PRO A 1 187 ? 22.119 0.878 -5.281 1.00 77.69 187 PRO A O 1
ATOM 1509 N N . GLY A 1 188 ? 23.420 -0.262 -6.744 1.00 78.69 188 GLY A N 1
ATOM 1510 C CA . GLY A 1 188 ? 23.751 -1.346 -5.820 1.00 78.69 188 GLY A CA 1
ATOM 1511 C C . GLY A 1 188 ? 24.325 -0.811 -4.505 1.00 78.69 188 GLY A C 1
ATOM 1512 O O . GLY A 1 188 ? 25.125 0.130 -4.487 1.00 78.69 188 GLY A O 1
ATOM 1513 N N . GLY A 1 189 ? 23.857 -1.364 -3.388 1.00 77.44 189 GLY A N 1
ATOM 1514 C CA . GLY A 1 189 ? 24.212 -0.933 -2.036 1.00 77.44 189 GLY A CA 1
ATOM 1515 C C . GLY A 1 189 ? 23.391 0.247 -1.494 1.00 77.44 189 GLY A C 1
ATOM 1516 O O . GLY A 1 189 ? 23.562 0.621 -0.332 1.00 77.44 189 GLY A O 1
ATOM 1517 N N . GLN A 1 190 ? 22.478 0.841 -2.276 1.00 88.88 190 GLN A N 1
ATOM 1518 C CA . GLN A 1 190 ? 21.597 1.938 -1.833 1.00 88.88 190 GLN A CA 1
ATOM 1519 C C . GLN A 1 190 ? 20.144 1.507 -1.581 1.00 88.88 190 GLN A C 1
ATOM 1521 O O . GLN A 1 190 ? 19.306 2.338 -1.213 1.00 88.88 190 GLN A O 1
ATOM 1526 N N . GLU A 1 191 ? 19.820 0.226 -1.733 1.00 90.00 191 GLU A N 1
ATOM 1527 C CA . GLU A 1 191 ? 18.483 -0.350 -1.577 1.00 90.00 191 GLU A CA 1
ATOM 1528 C C . GLU A 1 191 ? 17.891 -0.055 -0.200 1.00 90.00 191 GLU A C 1
ATOM 1530 O O . GLU A 1 191 ? 16.805 0.524 -0.094 1.00 90.00 191 GLU A O 1
ATOM 1535 N N . ILE A 1 192 ? 18.641 -0.374 0.858 1.00 89.12 192 ILE A N 1
ATOM 1536 C CA . ILE A 1 192 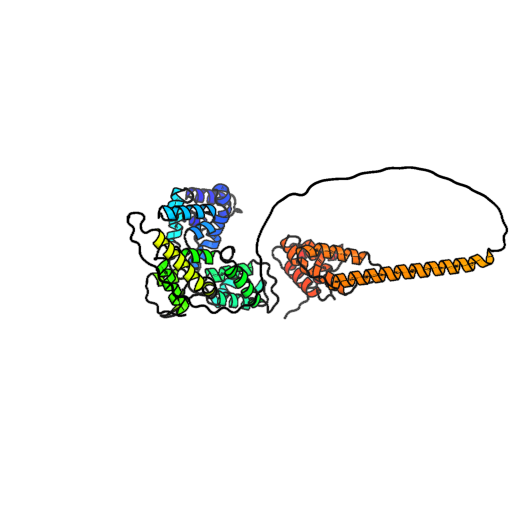? 18.224 -0.153 2.248 1.00 89.12 192 ILE A CA 1
ATOM 1537 C C . ILE A 1 192 ? 17.969 1.336 2.496 1.00 89.12 192 ILE A C 1
ATOM 1539 O O . ILE A 1 192 ? 16.900 1.717 2.979 1.00 89.12 192 ILE A O 1
ATOM 1543 N N . ASN A 1 193 ? 18.924 2.188 2.116 1.00 92.56 193 ASN A N 1
ATOM 1544 C CA . ASN A 1 193 ? 18.838 3.636 2.312 1.00 92.56 193 ASN A CA 1
ATOM 1545 C C . ASN A 1 193 ? 17.656 4.247 1.555 1.00 92.56 193 ASN A C 1
ATOM 1547 O O . ASN A 1 193 ? 17.014 5.185 2.031 1.00 92.56 193 ASN A O 1
ATOM 1551 N N . THR A 1 194 ? 17.344 3.713 0.376 1.00 95.50 194 THR A N 1
ATOM 1552 C CA . THR A 1 194 ? 16.222 4.181 -0.435 1.00 95.50 194 THR A CA 1
ATOM 1553 C C . THR A 1 194 ? 14.885 3.795 0.187 1.00 95.50 194 THR A C 1
ATOM 1555 O O . THR A 1 194 ? 13.993 4.645 0.265 1.00 95.50 194 THR A O 1
ATOM 1558 N N . VAL A 1 195 ? 14.748 2.564 0.696 1.00 96.44 195 VAL A N 1
ATOM 1559 C CA . VAL A 1 195 ? 13.568 2.150 1.475 1.00 96.44 195 VAL A CA 1
ATOM 1560 C C . VAL A 1 195 ? 13.401 3.034 2.707 1.00 96.44 195 VAL A C 1
ATOM 1562 O O . VAL A 1 195 ? 12.316 3.577 2.920 1.00 96.44 195 VAL A O 1
ATOM 1565 N N . ASP A 1 196 ? 14.472 3.267 3.464 1.00 95.62 196 ASP A N 1
ATOM 1566 C CA . ASP A 1 196 ? 14.450 4.125 4.652 1.00 95.62 196 ASP A CA 1
ATOM 1567 C C . ASP A 1 196 ? 14.001 5.543 4.337 1.00 95.62 196 ASP A C 1
ATOM 1569 O O . ASP A 1 196 ? 13.124 6.087 5.012 1.00 95.62 196 ASP A O 1
ATOM 1573 N N . ARG A 1 197 ? 14.581 6.145 3.296 1.00 96.94 197 ARG A N 1
ATOM 1574 C CA . ARG A 1 197 ? 14.226 7.494 2.857 1.00 96.94 197 ARG A CA 1
ATOM 1575 C C . ARG A 1 197 ? 12.766 7.554 2.433 1.00 96.94 197 ARG A C 1
ATOM 1577 O O . ARG A 1 197 ? 12.056 8.471 2.843 1.00 96.94 197 ARG A O 1
ATOM 1584 N N . PHE A 1 198 ? 12.300 6.577 1.655 1.00 97.31 198 PHE A N 1
ATOM 1585 C CA . PHE A 1 198 ? 10.904 6.507 1.239 1.00 97.31 198 PHE A CA 1
ATOM 1586 C C . PHE A 1 198 ? 9.964 6.437 2.447 1.00 97.31 198 PHE A C 1
ATOM 1588 O O . PHE A 1 198 ? 9.042 7.249 2.550 1.00 97.31 198 PHE A O 1
ATOM 1595 N N . VAL A 1 199 ? 10.216 5.521 3.386 1.00 97.75 199 VAL A N 1
ATOM 1596 C CA . VAL A 1 199 ? 9.386 5.352 4.583 1.00 97.75 199 VAL A CA 1
ATOM 1597 C C . VAL A 1 199 ? 9.390 6.627 5.429 1.00 97.75 199 VAL A C 1
ATOM 1599 O O . VAL A 1 199 ? 8.322 7.173 5.706 1.00 97.75 199 VAL A O 1
ATOM 1602 N N . LYS A 1 200 ? 10.567 7.158 5.777 1.00 97.62 200 LYS A N 1
ATOM 1603 C CA . LYS A 1 200 ? 10.699 8.349 6.630 1.00 97.62 200 LYS A CA 1
ATOM 1604 C C . LYS A 1 200 ? 10.062 9.587 6.002 1.00 97.62 200 LYS A C 1
ATOM 1606 O O . LYS A 1 200 ? 9.250 10.246 6.643 1.00 97.62 200 LYS A O 1
ATOM 1611 N N . VAL A 1 201 ? 10.375 9.891 4.743 1.00 97.19 201 VAL A N 1
ATOM 1612 C CA . VAL A 1 201 ? 9.905 11.124 4.087 1.00 97.19 201 VAL A CA 1
ATOM 1613 C C . VAL A 1 201 ? 8.440 11.020 3.667 1.00 97.19 201 VAL A C 1
ATOM 1615 O O . VAL A 1 201 ? 7.687 11.984 3.794 1.00 97.19 201 VAL A O 1
ATOM 1618 N N . THR A 1 202 ? 8.018 9.864 3.149 1.00 95.38 202 THR A N 1
ATOM 1619 C CA . THR A 1 202 ? 6.700 9.723 2.512 1.00 95.38 202 THR A CA 1
ATOM 1620 C C . THR A 1 202 ? 5.661 9.126 3.444 1.00 95.38 202 THR A C 1
ATOM 1622 O O . THR A 1 202 ? 4.545 9.642 3.516 1.00 95.38 202 THR A O 1
ATOM 1625 N N . LEU A 1 203 ? 5.991 8.027 4.125 1.00 96.62 203 LEU A N 1
ATOM 1626 C CA . LEU A 1 203 ? 5.019 7.302 4.944 1.00 96.62 203 LEU A CA 1
ATOM 1627 C C . LEU A 1 203 ? 4.914 7.834 6.360 1.00 96.62 203 LEU A C 1
ATOM 1629 O O . LEU A 1 203 ? 3.824 7.748 6.898 1.00 96.62 203 LEU A O 1
ATOM 1633 N N . ILE A 1 204 ? 5.996 8.367 6.933 1.00 97.62 204 ILE A N 1
ATOM 1634 C CA . ILE A 1 204 ? 6.002 8.986 8.264 1.00 97.62 204 ILE A CA 1
ATOM 1635 C C . ILE A 1 204 ? 5.814 10.499 8.123 1.00 97.62 204 ILE A C 1
ATOM 1637 O O . ILE A 1 204 ? 4.827 11.035 8.604 1.00 97.62 204 ILE A O 1
ATOM 1641 N N . GLY A 1 205 ? 6.685 11.199 7.392 1.00 96.44 205 GLY A N 1
ATOM 1642 C CA . GLY A 1 205 ? 6.647 12.666 7.307 1.00 96.44 205 GLY A CA 1
ATOM 1643 C C . GLY A 1 205 ? 5.440 13.251 6.562 1.00 96.44 205 GLY A C 1
ATOM 1644 O O . GLY A 1 205 ? 5.082 14.405 6.777 1.00 96.44 205 GLY A O 1
ATOM 1645 N N . LYS A 1 206 ? 4.795 12.474 5.681 1.00 96.19 206 LYS A N 1
ATOM 1646 C CA . LYS A 1 206 ? 3.660 12.926 4.850 1.00 96.19 206 LYS A CA 1
ATOM 1647 C C . LYS A 1 206 ? 2.453 11.996 4.949 1.00 96.19 206 LYS A C 1
ATOM 1649 O O . LYS A 1 206 ? 1.671 11.875 4.001 1.00 96.19 206 LYS A O 1
ATOM 1654 N N . TRP A 1 207 ? 2.280 11.318 6.081 1.00 96.00 207 TRP A N 1
ATOM 1655 C CA . TRP A 1 207 ? 1.259 10.279 6.221 1.00 96.00 207 TRP A CA 1
ATOM 1656 C C . TRP A 1 207 ? -0.175 10.811 6.058 1.00 96.00 207 TRP A C 1
ATOM 1658 O O . TRP A 1 207 ? -1.032 10.141 5.473 1.00 96.00 207 TRP A O 1
ATOM 1668 N N . GLN A 1 208 ? -0.437 12.054 6.473 1.00 94.44 208 GLN A N 1
ATOM 1669 C CA . GLN A 1 208 ? -1.754 12.690 6.363 1.00 94.44 208 GLN A CA 1
ATOM 1670 C C . GLN A 1 208 ? -2.146 13.057 4.921 1.00 94.44 208 GLN A C 1
ATOM 1672 O O . GLN A 1 208 ? -3.331 13.240 4.642 1.00 94.44 208 GLN A O 1
ATOM 1677 N N . THR A 1 209 ? -1.197 13.140 3.985 1.00 92.00 209 THR A N 1
ATOM 1678 C CA . THR A 1 209 ? -1.462 13.649 2.625 1.00 92.00 209 THR A CA 1
ATOM 1679 C C . THR A 1 209 ? -1.048 12.681 1.520 1.00 92.00 209 THR A C 1
ATOM 1681 O O . THR A 1 209 ? -1.735 12.572 0.505 1.00 92.00 209 THR A O 1
ATOM 1684 N N . SER A 1 210 ? 0.017 11.901 1.714 1.00 90.62 210 SER A N 1
ATOM 1685 C CA . SER A 1 210 ? 0.562 11.005 0.692 1.00 90.62 210 SER A CA 1
ATOM 1686 C C . SER A 1 210 ? -0.421 9.906 0.288 1.00 90.62 210 SER A C 1
ATOM 1688 O O . SER A 1 210 ? -0.988 9.204 1.127 1.00 90.62 210 SER A O 1
ATOM 1690 N N . LYS A 1 211 ? -0.598 9.664 -1.014 1.00 86.81 211 LYS A N 1
ATOM 1691 C CA . LYS A 1 211 ? -1.425 8.547 -1.504 1.00 86.81 211 LYS A CA 1
ATOM 1692 C C . LYS A 1 211 ? -0.912 7.186 -1.004 1.00 86.81 211 LYS A C 1
ATOM 1694 O O . LYS A 1 211 ? -1.726 6.316 -0.683 1.00 86.81 211 LYS A O 1
ATOM 1699 N N . ALA A 1 212 ? 0.408 7.032 -0.877 1.00 87.31 212 ALA A N 1
ATOM 1700 C CA . ALA A 1 212 ? 1.044 5.809 -0.386 1.00 87.31 212 ALA A CA 1
ATOM 1701 C C . ALA A 1 212 ? 0.678 5.499 1.078 1.00 87.31 212 ALA A C 1
ATOM 1703 O O . ALA A 1 212 ? 0.553 4.337 1.442 1.00 87.31 212 ALA A O 1
ATOM 1704 N N . ALA A 1 213 ? 0.385 6.522 1.888 1.00 91.88 213 ALA A N 1
ATOM 1705 C CA . ALA A 1 213 ? -0.006 6.383 3.293 1.00 91.88 213 ALA A CA 1
ATOM 1706 C C . ALA A 1 213 ? -1.531 6.257 3.515 1.00 91.88 213 ALA A C 1
ATOM 1708 O O . ALA A 1 213 ? -2.031 6.450 4.623 1.00 91.88 213 ALA A O 1
ATOM 1709 N N . SER A 1 214 ? -2.311 5.954 2.468 1.00 88.56 214 SER A N 1
ATOM 1710 C CA . SER A 1 214 ? -3.781 5.899 2.572 1.00 88.56 214 SER A CA 1
ATOM 1711 C C . SER A 1 214 ? -4.308 4.895 3.608 1.00 88.56 214 SER A C 1
ATOM 1713 O O . SER A 1 214 ? -5.285 5.202 4.287 1.00 88.56 214 SER A O 1
ATOM 1715 N N . SER A 1 215 ? -3.667 3.734 3.772 1.00 88.75 215 SER A N 1
ATOM 1716 C CA . SER A 1 215 ? -4.024 2.753 4.810 1.00 88.75 215 SER A CA 1
ATOM 1717 C C . SER A 1 215 ? -3.691 3.242 6.218 1.00 88.75 215 SER A C 1
ATOM 1719 O O . SER A 1 215 ? -4.498 3.064 7.123 1.00 88.75 215 SER A O 1
ATOM 1721 N N . ILE A 1 216 ? -2.555 3.922 6.397 1.00 94.00 216 ILE A N 1
ATOM 1722 C CA . ILE A 1 216 ? -2.158 4.520 7.682 1.00 94.00 216 ILE A CA 1
ATOM 1723 C C . ILE A 1 216 ? -3.217 5.530 8.135 1.00 94.00 216 ILE A C 1
ATOM 1725 O O . ILE A 1 216 ? -3.650 5.502 9.283 1.00 94.00 216 ILE A O 1
ATOM 1729 N N . ARG A 1 217 ? -3.718 6.370 7.218 1.00 92.38 217 ARG A N 1
ATOM 1730 C CA . ARG A 1 217 ? -4.827 7.288 7.525 1.00 92.38 217 ARG A CA 1
ATOM 1731 C C . ARG A 1 217 ? -6.116 6.582 7.897 1.00 92.38 217 ARG A C 1
ATOM 1733 O O . ARG A 1 217 ? -6.805 7.034 8.805 1.00 92.38 217 ARG A O 1
ATOM 1740 N N . ALA A 1 218 ? -6.455 5.509 7.190 1.00 89.12 218 ALA A N 1
ATOM 1741 C CA . ALA A 1 218 ? -7.644 4.729 7.501 1.00 89.12 218 ALA A CA 1
ATOM 1742 C C . ALA A 1 218 ? -7.551 4.126 8.913 1.00 89.12 218 ALA A C 1
ATOM 1744 O O . ALA A 1 218 ? -8.513 4.212 9.668 1.00 89.12 218 ALA A O 1
ATOM 1745 N N . ILE A 1 219 ? -6.379 3.611 9.295 1.00 92.25 219 ILE A N 1
ATOM 1746 C CA . ILE A 1 219 ? -6.111 3.094 10.644 1.00 92.25 219 ILE A CA 1
ATOM 1747 C C . ILE A 1 219 ? -6.172 4.207 11.685 1.00 92.25 219 ILE A C 1
ATOM 1749 O O . ILE A 1 219 ? -6.842 4.041 12.696 1.00 92.25 219 ILE A O 1
ATOM 1753 N N . SER A 1 220 ? -5.549 5.359 11.423 1.00 94.50 220 SER A N 1
ATOM 1754 C CA . SER A 1 220 ? -5.638 6.527 12.306 1.00 94.50 220 SER A CA 1
ATOM 1755 C C . SER A 1 220 ? -7.094 6.930 12.542 1.00 94.50 220 SER A C 1
ATOM 1757 O O . SER A 1 220 ? -7.524 7.086 13.680 1.00 94.50 220 SER A O 1
ATOM 1759 N N . HIS A 1 221 ? -7.900 7.008 11.479 1.00 89.88 221 HIS A N 1
ATOM 1760 C CA . HIS A 1 221 ? -9.323 7.294 11.609 1.00 89.88 221 HIS A CA 1
ATOM 1761 C C . HIS A 1 221 ? -10.048 6.237 12.456 1.00 89.88 221 HIS A C 1
ATOM 1763 O O . HIS A 1 221 ? -10.853 6.606 13.308 1.00 89.88 221 HIS A O 1
ATOM 1769 N N . SER A 1 222 ? -9.771 4.946 12.247 1.00 89.06 222 SER A N 1
ATOM 1770 C CA . SER A 1 222 ? -10.355 3.856 13.041 1.00 89.06 222 SER A CA 1
ATOM 1771 C C . SER A 1 222 ? -9.921 3.869 14.506 1.00 89.06 222 SER A C 1
ATOM 1773 O O . SER A 1 222 ? -10.708 3.486 15.364 1.00 89.06 222 SER A O 1
ATOM 1775 N N . LEU A 1 223 ? -8.694 4.299 14.800 1.00 93.00 223 LEU A N 1
ATOM 1776 C CA . LEU A 1 223 ? -8.184 4.441 16.161 1.00 93.00 223 LEU A CA 1
ATOM 1777 C C . LEU A 1 223 ? -8.868 5.615 16.879 1.00 93.00 223 LEU A C 1
ATOM 1779 O O . LEU A 1 223 ? -9.296 5.487 18.022 1.00 93.00 223 LEU A O 1
ATOM 1783 N N . LEU A 1 224 ? -9.030 6.747 16.187 1.00 91.88 224 LEU A N 1
ATOM 1784 C CA . LEU A 1 224 ? -9.586 7.974 16.764 1.00 91.88 224 LEU A CA 1
ATOM 1785 C C . LEU A 1 224 ? -11.116 8.002 16.816 1.00 91.88 224 LEU A C 1
ATOM 1787 O O . LEU A 1 224 ? -11.679 8.636 17.707 1.00 91.88 224 LEU A O 1
ATOM 1791 N N . ASN A 1 225 ? -11.800 7.353 15.875 1.00 84.38 225 ASN A N 1
ATOM 1792 C CA . ASN A 1 225 ? -13.260 7.376 15.735 1.00 84.38 225 ASN A CA 1
ATOM 1793 C C . ASN A 1 225 ? -13.808 5.948 15.647 1.00 84.38 225 ASN A C 1
ATOM 1795 O O . ASN A 1 225 ? -14.534 5.596 14.715 1.00 84.38 225 ASN A O 1
ATOM 1799 N N . ASN A 1 226 ? -13.398 5.103 16.592 1.00 82.25 226 ASN A N 1
ATOM 1800 C CA . ASN A 1 226 ? -13.843 3.721 16.637 1.00 82.25 226 ASN A CA 1
ATOM 1801 C C . ASN A 1 226 ? -15.325 3.634 17.041 1.00 82.25 226 ASN A C 1
ATOM 1803 O O . ASN A 1 226 ? -15.733 4.236 18.029 1.00 82.25 226 ASN A O 1
ATOM 1807 N N . PHE A 1 227 ? -16.126 2.883 16.280 1.00 74.44 227 PHE A N 1
ATOM 1808 C CA . PHE A 1 227 ? -17.543 2.640 16.598 1.00 74.44 227 PHE A CA 1
ATOM 1809 C C . PHE A 1 227 ? -17.768 1.318 17.331 1.00 74.44 227 PHE A C 1
ATOM 1811 O O . PHE A 1 227 ? -18.844 1.096 17.882 1.00 74.44 227 PHE A O 1
ATOM 1818 N N . ARG A 1 228 ? -16.781 0.416 17.305 1.00 76.00 228 ARG A N 1
ATOM 1819 C CA . ARG A 1 228 ? -16.851 -0.864 18.007 1.00 76.00 228 ARG A CA 1
ATOM 1820 C C . ARG A 1 228 ? -16.444 -0.695 19.462 1.00 76.00 228 ARG A C 1
ATOM 1822 O O . ARG A 1 228 ? -17.075 -1.327 20.298 1.00 76.00 228 ARG A O 1
ATOM 1829 N N . CYS A 1 229 ? -15.486 0.175 19.775 1.00 80.00 229 CYS A N 1
ATOM 1830 C CA . CYS A 1 229 ? -14.961 0.425 21.123 1.00 80.00 229 CYS A CA 1
ATOM 1831 C C . CYS A 1 229 ? -14.963 1.917 21.469 1.00 80.00 229 CYS A C 1
ATOM 1833 O O . CYS A 1 229 ? -14.934 2.761 20.576 1.00 80.00 229 CYS A O 1
ATOM 1835 N N . ASP A 1 230 ? -14.942 2.245 22.764 1.00 89.44 230 ASP A N 1
ATOM 1836 C CA . ASP A 1 230 ? -14.725 3.626 23.194 1.00 89.44 230 ASP A CA 1
ATOM 1837 C C . ASP A 1 230 ? -13.333 4.082 22.734 1.00 89.44 230 ASP A C 1
ATOM 1839 O O . ASP A 1 230 ? -12.308 3.521 23.122 1.00 89.44 230 ASP A O 1
ATOM 1843 N N . SER A 1 231 ? -13.295 5.106 21.881 1.00 90.81 231 SER A N 1
ATOM 1844 C CA . SER A 1 231 ? -12.041 5.596 21.298 1.00 90.81 231 SER A CA 1
ATOM 1845 C C . SER A 1 231 ? -11.021 6.102 22.329 1.00 90.81 231 SER A C 1
ATOM 1847 O O . SER A 1 231 ? -9.824 6.025 22.074 1.00 90.81 231 SER A O 1
ATOM 1849 N N . LYS A 1 232 ? -11.456 6.613 23.489 1.00 94.19 232 LYS A N 1
ATOM 1850 C CA . LYS A 1 232 ? -10.564 7.074 24.562 1.00 94.19 232 LYS A CA 1
ATOM 1851 C C . LYS A 1 232 ? -9.942 5.881 25.287 1.00 94.19 232 LYS A C 1
ATOM 1853 O O . LYS A 1 232 ? -8.744 5.911 25.551 1.00 94.19 232 LYS A O 1
ATOM 1858 N N . LEU A 1 233 ? -10.720 4.834 25.574 1.00 95.81 233 LEU A N 1
ATOM 1859 C CA . LEU A 1 233 ? -10.195 3.590 26.157 1.00 95.81 233 LEU A CA 1
ATOM 1860 C C . LEU A 1 233 ? -9.261 2.862 25.186 1.00 95.81 233 LEU A C 1
ATOM 1862 O O . LEU A 1 233 ? -8.187 2.429 25.588 1.00 95.81 233 LEU A O 1
ATOM 1866 N N . LEU A 1 234 ? -9.618 2.813 23.901 1.00 96.38 234 LEU A N 1
ATOM 1867 C CA . LEU A 1 234 ? -8.788 2.217 22.854 1.00 96.38 234 LEU A CA 1
ATOM 1868 C C . LEU A 1 234 ? -7.421 2.914 22.735 1.00 96.38 234 LEU A C 1
ATOM 1870 O O . LEU A 1 234 ? -6.393 2.246 22.634 1.00 96.38 234 LEU A O 1
ATOM 1874 N N . LEU A 1 235 ? -7.407 4.253 22.778 1.00 97.31 235 LEU A N 1
ATOM 1875 C CA . LEU A 1 235 ? -6.178 5.053 22.773 1.00 97.31 235 LEU A CA 1
ATOM 1876 C C . LEU A 1 235 ? -5.320 4.806 24.018 1.00 97.31 235 LEU A C 1
ATOM 1878 O O . LEU A 1 235 ? -4.106 4.673 23.884 1.00 97.31 235 LEU A O 1
ATOM 1882 N N . LYS A 1 236 ? -5.934 4.715 25.204 1.00 97.00 236 LYS A N 1
ATOM 1883 C CA . LYS A 1 236 ? -5.225 4.390 26.452 1.00 97.00 236 LYS A CA 1
ATOM 1884 C C . LYS A 1 236 ? -4.613 2.992 26.413 1.00 97.00 236 LYS A C 1
ATOM 1886 O O . LYS A 1 236 ? -3.443 2.838 26.730 1.00 97.00 236 LYS A O 1
ATOM 1891 N N . GLU A 1 237 ? -5.359 1.992 25.946 1.00 97.81 237 GLU A N 1
ATOM 1892 C CA . GLU A 1 237 ? -4.839 0.626 25.828 1.00 97.81 237 GLU A CA 1
ATOM 1893 C C . GLU A 1 237 ? -3.644 0.565 24.868 1.00 97.81 237 GLU A C 1
ATOM 1895 O O . GLU A 1 237 ? -2.632 -0.067 25.167 1.00 97.81 237 GLU A O 1
ATOM 1900 N N . TYR A 1 238 ? -3.722 1.265 23.732 1.00 98.00 238 TYR A N 1
ATOM 1901 C CA . TYR A 1 238 ? -2.595 1.367 22.808 1.00 98.00 238 TYR A CA 1
ATOM 1902 C C . TYR A 1 238 ? -1.399 2.111 23.430 1.00 98.00 238 TYR A C 1
ATOM 1904 O O . TYR A 1 238 ? -0.261 1.678 23.253 1.00 98.00 238 TYR A O 1
ATOM 1912 N N . GLN A 1 239 ? -1.642 3.195 24.179 1.00 97.62 239 GLN A N 1
ATOM 1913 C CA . GLN A 1 239 ? -0.604 3.940 24.901 1.00 97.62 239 GLN A CA 1
ATOM 1914 C C . GLN A 1 239 ? 0.140 3.047 25.897 1.00 97.62 239 GLN A C 1
ATOM 1916 O O . GLN A 1 239 ? 1.369 3.053 25.909 1.00 97.62 239 GLN A O 1
ATOM 1921 N N . ASP A 1 240 ? -0.588 2.250 26.680 1.00 97.25 240 ASP A N 1
ATOM 1922 C CA . ASP A 1 240 ? 0.004 1.329 27.650 1.00 97.25 240 ASP A CA 1
ATOM 1923 C C . ASP A 1 240 ? 0.934 0.325 26.964 1.00 97.25 240 ASP A C 1
ATOM 1925 O O . ASP A 1 240 ? 2.062 0.121 27.412 1.00 97.25 240 ASP A O 1
ATOM 1929 N N . ILE A 1 241 ? 0.487 -0.283 25.857 1.00 97.62 241 ILE A N 1
ATOM 1930 C CA . ILE A 1 241 ? 1.286 -1.240 25.073 1.00 97.62 241 ILE A CA 1
ATOM 1931 C C . ILE A 1 241 ? 2.527 -0.556 24.483 1.00 97.62 241 ILE A C 1
ATOM 1933 O O . ILE A 1 241 ? 3.610 -1.138 24.482 1.00 97.62 241 ILE A O 1
ATOM 1937 N N . LEU A 1 242 ? 2.387 0.680 23.995 1.00 95.25 242 LEU A N 1
ATOM 1938 C CA . LEU A 1 242 ? 3.491 1.451 23.426 1.00 95.25 242 LEU A CA 1
ATOM 1939 C C . LEU A 1 242 ? 4.556 1.803 24.478 1.00 95.25 242 LEU A C 1
ATOM 1941 O O . LEU A 1 242 ? 5.742 1.672 24.193 1.00 95.25 242 LEU A O 1
ATOM 1945 N N . ILE A 1 243 ? 4.149 2.249 25.672 1.00 93.75 243 ILE A N 1
ATOM 1946 C CA . ILE A 1 243 ? 5.069 2.663 26.748 1.00 93.75 243 ILE A CA 1
ATOM 1947 C C . ILE A 1 243 ? 5.765 1.453 27.374 1.00 93.75 243 ILE A C 1
ATOM 1949 O O . ILE A 1 243 ? 6.972 1.483 27.593 1.00 93.75 243 ILE A O 1
ATOM 1953 N N . SER A 1 244 ? 5.012 0.388 27.654 1.00 91.81 244 SER A N 1
ATOM 1954 C CA . SER A 1 244 ? 5.561 -0.836 28.253 1.00 91.81 244 SER A CA 1
ATOM 1955 C C . SER A 1 244 ? 6.426 -1.647 27.283 1.00 91.81 244 SER A C 1
ATOM 1957 O O . SER A 1 244 ? 7.196 -2.504 27.711 1.00 91.81 244 SER A O 1
ATOM 1959 N N . GLY A 1 245 ? 6.294 -1.414 25.973 1.00 87.38 245 GLY A N 1
ATOM 1960 C CA . GLY A 1 245 ? 6.937 -2.190 24.911 1.00 87.38 245 GLY A CA 1
ATOM 1961 C C . GLY A 1 245 ? 6.285 -3.558 24.682 1.00 87.38 245 GLY A C 1
ATOM 1962 O O . GLY A 1 245 ? 6.196 -4.013 23.539 1.00 87.38 245 GLY A O 1
ATOM 1963 N N . ASN A 1 246 ? 5.785 -4.197 25.742 1.00 89.88 246 ASN A N 1
ATOM 1964 C CA . ASN A 1 246 ? 4.907 -5.356 25.679 1.00 89.88 246 ASN A CA 1
ATOM 1965 C C . ASN A 1 246 ? 3.895 -5.372 26.839 1.00 89.88 246 ASN A C 1
ATOM 1967 O O . ASN A 1 246 ? 4.180 -4.924 27.946 1.00 89.88 246 ASN A O 1
ATOM 1971 N N . LYS A 1 247 ? 2.705 -5.927 26.589 1.00 95.69 247 LYS A N 1
ATOM 1972 C CA . LYS A 1 247 ? 1.634 -6.070 27.591 1.00 95.69 247 LYS A CA 1
ATOM 1973 C C . LYS A 1 247 ? 0.999 -7.449 27.488 1.00 95.69 247 LYS A C 1
ATOM 1975 O O . LYS A 1 247 ? 0.808 -7.953 26.386 1.00 95.69 247 LYS A O 1
ATOM 1980 N N . LYS A 1 248 ? 0.641 -8.068 28.611 1.00 96.88 248 LYS A N 1
ATOM 1981 C CA . LYS A 1 248 ? -0.017 -9.382 28.600 1.00 96.88 248 LYS A CA 1
ATOM 1982 C C . LYS A 1 248 ? -1.380 -9.308 27.898 1.00 96.88 248 LYS A C 1
ATOM 1984 O O . LYS A 1 248 ? -2.166 -8.395 28.163 1.00 96.88 248 LYS A O 1
ATOM 1989 N N . TYR A 1 249 ? -1.680 -10.281 27.040 1.00 96.50 249 TYR A N 1
ATOM 1990 C CA . TYR A 1 249 ? -2.995 -10.420 26.424 1.00 96.50 249 TYR A CA 1
ATOM 1991 C C . TYR A 1 249 ? -4.036 -10.807 27.480 1.00 96.50 249 TYR A C 1
ATOM 1993 O O . TYR A 1 249 ? -3.900 -11.808 28.181 1.00 96.50 249 TYR A O 1
ATOM 2001 N N . GLN A 1 250 ? -5.083 -9.995 27.592 1.00 95.38 250 GLN A N 1
ATOM 2002 C CA . GLN A 1 250 ? -6.190 -10.172 28.536 1.00 95.38 250 GLN A CA 1
ATOM 2003 C C . GLN A 1 250 ? -7.528 -10.393 27.819 1.00 95.38 250 GLN A C 1
ATOM 2005 O O . GLN A 1 250 ? -8.550 -10.622 28.461 1.00 95.38 250 GLN A O 1
ATOM 2010 N N . GLY A 1 251 ? -7.552 -10.313 26.484 1.00 92.81 251 GLY A N 1
ATOM 2011 C CA . GLY A 1 251 ? -8.756 -10.557 25.690 1.00 92.81 251 GLY A CA 1
ATOM 2012 C C . GLY A 1 251 ? -9.853 -9.509 25.863 1.00 92.81 251 GLY A C 1
ATOM 2013 O O . GLY A 1 251 ? -11.002 -9.772 25.481 1.00 92.81 251 GLY A O 1
ATOM 2014 N N . ASN A 1 252 ? -9.515 -8.335 26.404 1.00 94.62 252 ASN A N 1
ATOM 2015 C CA . ASN A 1 252 ? -10.442 -7.217 26.508 1.00 94.62 252 ASN A CA 1
ATOM 2016 C C . ASN A 1 252 ? -10.805 -6.669 25.113 1.00 94.62 252 ASN A C 1
ATOM 2018 O O . ASN A 1 252 ? -10.241 -7.051 24.078 1.00 94.62 252 ASN A O 1
ATOM 2022 N N . LYS A 1 253 ? -11.830 -5.821 25.079 1.00 93.56 253 LYS A N 1
ATOM 2023 C CA . LYS A 1 253 ? -12.452 -5.363 23.838 1.00 93.56 253 LYS A CA 1
ATOM 2024 C C . LYS A 1 253 ? -11.498 -4.487 23.020 1.00 93.56 253 LYS A C 1
ATOM 2026 O O . LYS A 1 253 ? -11.421 -4.625 21.802 1.00 93.56 253 LYS A O 1
ATOM 2031 N N . GLU A 1 254 ? -10.738 -3.638 23.699 1.00 95.88 254 GLU A N 1
ATOM 2032 C CA . GLU A 1 254 ? -9.763 -2.713 23.133 1.00 95.88 254 GLU A CA 1
ATOM 2033 C C . GLU A 1 254 ? -8.588 -3.470 22.504 1.00 95.88 254 GLU A C 1
ATOM 2035 O O . GLU A 1 254 ? -8.249 -3.215 21.353 1.00 95.88 254 GLU A O 1
ATOM 2040 N N . GLN A 1 255 ? -8.028 -4.470 23.188 1.00 95.75 255 GLN A N 1
ATOM 2041 C CA . GLN A 1 255 ? -6.955 -5.321 22.661 1.00 95.75 255 GLN A CA 1
ATOM 2042 C C . GLN A 1 255 ? -7.401 -6.093 21.419 1.00 95.75 255 GLN A C 1
ATOM 2044 O O . GLN A 1 255 ? -6.685 -6.128 20.419 1.00 95.75 255 GLN A O 1
ATOM 2049 N N . LYS A 1 256 ? -8.602 -6.686 21.454 1.00 92.38 256 LYS A N 1
ATOM 2050 C CA . LYS A 1 256 ? -9.180 -7.374 20.289 1.00 92.38 256 LYS A CA 1
ATOM 2051 C C . LYS A 1 256 ? -9.344 -6.423 19.106 1.00 92.38 256 LYS A C 1
ATOM 2053 O O . LYS A 1 256 ? -9.000 -6.784 17.985 1.00 92.38 256 LYS A O 1
ATOM 2058 N N . GLU A 1 257 ? -9.818 -5.205 19.346 1.00 92.19 257 GLU A N 1
ATOM 2059 C CA . GLU A 1 257 ? -9.965 -4.196 18.298 1.00 92.19 257 GLU A CA 1
ATOM 2060 C C . GLU A 1 257 ? -8.612 -3.722 17.747 1.00 92.19 257 GLU A C 1
ATOM 2062 O O . GLU A 1 257 ? -8.444 -3.638 16.533 1.00 92.19 257 GLU A O 1
ATOM 2067 N N . LEU A 1 258 ? -7.613 -3.475 18.600 1.00 94.69 258 LEU A N 1
ATOM 2068 C CA . LEU A 1 258 ? -6.261 -3.106 18.165 1.00 94.69 258 LEU A CA 1
ATOM 2069 C C . LEU A 1 258 ? -5.602 -4.216 17.328 1.00 94.69 258 LEU A C 1
ATOM 2071 O O . LEU A 1 258 ? -4.928 -3.908 16.339 1.00 94.69 258 LEU A O 1
ATOM 2075 N N . LEU A 1 259 ? -5.828 -5.488 17.684 1.00 92.44 259 LEU A N 1
ATOM 2076 C CA . LEU A 1 259 ? -5.411 -6.648 16.888 1.00 92.44 259 LEU A CA 1
ATOM 2077 C C . LEU A 1 259 ? -6.116 -6.663 15.526 1.00 92.44 259 LEU A C 1
ATOM 2079 O O . LEU A 1 259 ? -5.457 -6.826 14.505 1.00 92.44 259 LEU A O 1
ATOM 2083 N N . LEU A 1 260 ? -7.434 -6.438 15.479 1.00 88.94 260 LEU A N 1
ATOM 2084 C CA . LEU A 1 260 ? -8.198 -6.376 14.223 1.00 88.94 260 LEU A CA 1
ATOM 2085 C C . LEU A 1 260 ? -7.729 -5.243 13.298 1.00 88.94 260 LEU A C 1
ATOM 2087 O O . LEU A 1 260 ? -7.681 -5.415 12.080 1.00 88.94 260 LEU A O 1
ATOM 2091 N N . LEU A 1 261 ? -7.350 -4.096 13.866 1.00 90.38 261 LEU A N 1
ATOM 2092 C CA . LEU A 1 261 ? -6.768 -2.982 13.113 1.00 90.38 261 LEU A CA 1
ATOM 2093 C C . LEU A 1 261 ? -5.333 -3.271 12.639 1.00 90.38 261 LEU A C 1
ATOM 2095 O O . LEU A 1 261 ? -4.823 -2.568 11.762 1.00 90.38 261 LEU A O 1
ATOM 2099 N N . GLY A 1 262 ? -4.676 -4.295 13.191 1.00 91.62 262 GLY A N 1
ATOM 2100 C CA . GLY A 1 262 ? -3.274 -4.615 12.932 1.00 91.62 262 GLY A CA 1
ATOM 2101 C C . GLY A 1 262 ? -2.296 -3.617 13.552 1.00 91.62 262 GLY A C 1
ATOM 2102 O O . GLY A 1 262 ? -1.139 -3.571 13.140 1.00 91.62 262 GLY A O 1
ATOM 2103 N N . LEU A 1 263 ? -2.744 -2.794 14.508 1.00 95.00 263 LEU A N 1
ATOM 2104 C CA . LEU A 1 263 ? -1.896 -1.839 15.235 1.00 95.00 263 LEU A CA 1
ATOM 2105 C C . LEU A 1 263 ? -0.956 -2.545 16.213 1.00 95.00 263 LEU A C 1
ATOM 2107 O O . LEU A 1 263 ? 0.157 -2.080 16.456 1.00 95.00 263 LEU A O 1
ATOM 2111 N N . ILE A 1 264 ? -1.407 -3.679 16.741 1.00 95.62 264 ILE A N 1
ATOM 2112 C CA . ILE A 1 264 ? -0.637 -4.554 17.616 1.00 95.62 264 ILE A CA 1
ATOM 2113 C C . ILE A 1 264 ? -0.638 -5.976 17.057 1.00 95.62 264 ILE A C 1
ATOM 2115 O O . ILE A 1 264 ? -1.514 -6.345 16.273 1.00 95.62 264 ILE A O 1
ATOM 2119 N N . VAL A 1 265 ? 0.349 -6.763 17.466 1.00 93.12 265 VAL A N 1
ATOM 2120 C CA . VAL A 1 265 ? 0.438 -8.200 17.199 1.00 93.12 265 VAL A CA 1
ATOM 2121 C C . VAL A 1 265 ? 0.504 -8.946 18.525 1.00 93.12 265 VAL A C 1
ATOM 2123 O O . VAL A 1 265 ? 1.030 -8.420 19.508 1.00 93.12 265 VAL A O 1
ATOM 2126 N N . GLN A 1 266 ? -0.043 -10.157 18.540 1.00 91.88 266 GLN A N 1
ATOM 2127 C CA . GLN A 1 266 ? 0.084 -11.082 19.654 1.00 91.88 266 GLN A CA 1
ATOM 2128 C C . GLN A 1 266 ? 1.179 -12.105 19.338 1.00 91.88 266 GLN A C 1
ATOM 2130 O O . GLN A 1 266 ? 1.082 -12.835 18.353 1.00 91.88 266 GLN A O 1
ATOM 2135 N N . GLU A 1 267 ? 2.200 -12.164 20.185 1.00 86.06 267 GLU A N 1
ATOM 2136 C CA . GLU A 1 267 ? 3.231 -13.199 20.181 1.00 86.06 267 GLU A CA 1
ATOM 2137 C C . GLU A 1 267 ? 3.135 -13.961 21.502 1.00 86.06 267 GLU A C 1
ATOM 2139 O O . GLU A 1 267 ? 3.433 -13.425 22.571 1.00 86.06 267 GLU A O 1
ATOM 2144 N N . ASN A 1 268 ? 2.679 -15.214 21.433 1.00 86.75 268 ASN A N 1
ATOM 2145 C CA . ASN A 1 268 ? 2.296 -16.001 22.607 1.00 86.75 268 ASN A CA 1
ATOM 2146 C C . ASN A 1 268 ? 1.249 -15.246 23.454 1.00 86.75 268 ASN A C 1
ATOM 2148 O O . ASN A 1 268 ? 0.199 -14.861 22.941 1.00 86.75 268 ASN A O 1
ATOM 2152 N N . ASP A 1 269 ? 1.542 -14.996 24.730 1.00 92.56 269 ASP A N 1
ATOM 2153 C CA . ASP A 1 269 ? 0.665 -14.268 25.652 1.00 92.56 269 ASP A CA 1
ATOM 2154 C C . ASP A 1 269 ? 0.957 -12.760 25.716 1.00 92.56 269 ASP A C 1
ATOM 2156 O O . ASP A 1 269 ? 0.421 -12.070 26.585 1.00 92.56 269 ASP A O 1
ATOM 2160 N N . TRP A 1 270 ? 1.795 -12.226 24.822 1.00 94.62 270 TRP A N 1
ATOM 2161 C CA . TRP A 1 270 ? 2.228 -10.829 24.849 1.00 94.62 270 TRP A CA 1
ATOM 2162 C C . TRP A 1 270 ? 1.776 -10.057 23.615 1.00 94.62 270 TRP A C 1
ATOM 2164 O O . TRP A 1 270 ? 1.834 -10.532 22.484 1.00 94.62 270 TRP A O 1
ATOM 2174 N N . LEU A 1 271 ? 1.343 -8.827 23.850 1.00 96.88 271 LEU A N 1
ATOM 2175 C CA . LEU A 1 271 ? 0.973 -7.843 22.850 1.00 96.88 271 LEU A CA 1
ATOM 2176 C C . LEU A 1 271 ? 2.096 -6.832 22.693 1.00 96.88 271 LEU A C 1
ATOM 2178 O O . LEU A 1 271 ? 2.616 -6.337 23.691 1.00 96.88 271 LEU A O 1
ATOM 2182 N N . LYS A 1 272 ? 2.403 -6.466 21.452 1.00 95.06 272 LYS A N 1
ATOM 2183 C CA . LYS A 1 272 ? 3.335 -5.378 21.127 1.00 95.06 272 LYS A CA 1
ATOM 2184 C C . LYS A 1 272 ? 2.860 -4.598 19.910 1.00 95.06 272 LYS A C 1
ATOM 2186 O O . LYS A 1 272 ? 2.101 -5.124 19.092 1.00 95.06 272 LYS A O 1
ATOM 2191 N N . VAL A 1 273 ? 3.323 -3.357 19.759 1.00 95.94 273 VAL A N 1
ATOM 2192 C CA . VAL A 1 273 ? 3.039 -2.556 18.557 1.00 95.94 273 VAL A CA 1
ATOM 2193 C C . VAL A 1 273 ? 3.601 -3.266 17.327 1.00 95.94 273 VAL A C 1
ATOM 2195 O O . VAL A 1 273 ? 4.760 -3.678 17.315 1.00 95.94 273 VAL A O 1
ATOM 2198 N N . SER A 1 274 ? 2.775 -3.422 16.294 1.00 94.00 274 SER A N 1
ATOM 2199 C CA . SER A 1 274 ? 3.043 -4.372 15.210 1.00 94.00 274 SER A CA 1
ATOM 2200 C C . SER A 1 274 ? 4.218 -3.990 14.316 1.00 94.00 274 SER A C 1
ATOM 2202 O O . SER A 1 274 ? 4.832 -4.869 13.717 1.00 94.00 274 SER A O 1
ATOM 2204 N N . ASN A 1 275 ? 4.529 -2.696 14.188 1.00 94.38 275 ASN A N 1
ATOM 2205 C CA . ASN A 1 275 ? 5.609 -2.238 13.323 1.00 94.38 275 ASN A CA 1
ATOM 2206 C C . ASN A 1 275 ? 6.157 -0.854 13.681 1.00 94.38 275 ASN A C 1
ATOM 2208 O O . ASN A 1 275 ? 5.517 -0.053 14.364 1.00 94.38 275 ASN A O 1
ATOM 2212 N N . ILE A 1 276 ? 7.345 -0.574 13.146 1.00 95.00 276 ILE A N 1
ATOM 2213 C CA . ILE A 1 276 ? 8.122 0.637 13.417 1.00 95.00 276 ILE A CA 1
ATOM 2214 C C . ILE A 1 276 ? 7.415 1.885 12.868 1.00 95.00 276 ILE A C 1
ATOM 2216 O O . ILE A 1 276 ? 7.444 2.933 13.512 1.00 95.00 276 ILE A O 1
ATOM 2220 N N . ILE A 1 277 ? 6.740 1.792 11.715 1.00 97.69 277 ILE A N 1
ATOM 2221 C CA . ILE A 1 277 ? 6.004 2.927 11.131 1.00 97.69 277 ILE A CA 1
ATOM 2222 C C . ILE A 1 277 ? 4.896 3.399 12.085 1.00 97.69 277 ILE A C 1
ATOM 2224 O O . ILE A 1 277 ? 4.768 4.598 12.325 1.00 97.69 277 ILE A O 1
ATOM 2228 N N . TYR A 1 278 ? 4.124 2.480 12.673 1.00 96.81 278 TYR A N 1
ATOM 2229 C CA . TYR A 1 278 ? 3.083 2.834 13.646 1.00 96.81 278 TYR A CA 1
ATOM 2230 C C . TYR A 1 278 ? 3.657 3.395 14.943 1.00 96.81 278 TYR A C 1
ATOM 2232 O O . TYR A 1 278 ? 3.096 4.356 15.457 1.00 96.81 278 TYR A O 1
ATOM 2240 N N . GLN A 1 279 ? 4.795 2.884 15.422 1.00 95.06 279 GLN A N 1
ATOM 2241 C CA . GLN A 1 279 ? 5.478 3.462 16.587 1.00 95.06 279 GLN A CA 1
ATOM 2242 C C . GLN A 1 279 ? 5.916 4.915 16.346 1.00 95.06 279 GLN A C 1
ATOM 2244 O O . GLN A 1 279 ? 5.841 5.728 17.260 1.00 95.06 279 GLN A O 1
ATOM 2249 N N . HIS A 1 280 ? 6.338 5.259 15.122 1.00 97.50 280 HIS A N 1
ATOM 2250 C CA . HIS A 1 280 ? 6.746 6.627 14.782 1.00 97.50 280 HIS A CA 1
ATOM 2251 C C . HIS A 1 280 ? 5.558 7.577 14.606 1.00 97.50 280 HIS A C 1
ATOM 2253 O O . HIS A 1 280 ? 5.644 8.739 14.991 1.00 97.50 280 HIS A O 1
ATOM 2259 N N . ILE A 1 281 ? 4.467 7.108 13.993 1.00 97.94 281 ILE A N 1
ATOM 2260 C CA . ILE A 1 281 ? 3.315 7.956 13.651 1.00 97.94 281 ILE A CA 1
ATOM 2261 C C . ILE A 1 281 ? 2.343 8.082 14.823 1.00 97.94 281 ILE A C 1
ATOM 2263 O O . ILE A 1 281 ? 1.913 9.181 15.158 1.00 97.94 281 ILE A O 1
ATOM 2267 N N . PHE A 1 282 ? 1.984 6.958 15.439 1.00 97.56 282 PHE A N 1
ATOM 2268 C CA . PHE A 1 282 ? 1.113 6.896 16.609 1.00 97.56 282 PHE A CA 1
ATOM 2269 C C . PHE A 1 282 ? 1.992 6.814 17.858 1.00 97.56 282 PHE A C 1
ATOM 2271 O O . PHE A 1 282 ? 1.922 5.859 18.625 1.00 97.56 282 PHE A O 1
ATOM 2278 N N . ASN A 1 283 ? 2.891 7.783 18.002 1.00 97.25 283 ASN A N 1
ATOM 2279 C CA . ASN A 1 283 ? 3.817 7.864 19.124 1.00 97.25 283 ASN A CA 1
ATOM 2280 C C . ASN A 1 283 ? 3.125 8.437 20.379 1.00 97.25 283 ASN A C 1
ATOM 2282 O O . ASN A 1 283 ? 1.945 8.792 20.357 1.00 97.25 283 ASN A O 1
ATOM 2286 N N . GLN A 1 284 ? 3.860 8.545 21.487 1.00 96.25 284 GLN A N 1
ATOM 2287 C CA . GLN A 1 284 ? 3.309 9.042 22.754 1.00 96.25 284 GLN A CA 1
ATOM 2288 C C . GLN A 1 284 ? 2.722 10.458 22.634 1.00 96.25 284 GLN A C 1
ATOM 2290 O O . GLN A 1 284 ? 1.644 10.709 23.168 1.00 96.25 284 GLN A O 1
ATOM 2295 N N . GLU A 1 285 ? 3.386 11.350 21.893 1.00 97.25 285 GLU A N 1
ATOM 2296 C CA . GLU A 1 285 ? 2.933 12.727 21.662 1.00 97.25 285 GLU A CA 1
ATOM 2297 C C . GLU A 1 285 ? 1.605 12.761 20.894 1.00 97.25 285 GLU A C 1
ATOM 2299 O O . GLU A 1 285 ? 0.651 13.417 21.313 1.00 97.25 285 GLU A O 1
ATOM 2304 N N . PHE A 1 286 ? 1.501 11.993 19.804 1.00 97.56 286 PHE A N 1
ATOM 2305 C CA . PHE A 1 286 ? 0.268 11.858 19.033 1.00 97.56 286 PHE A CA 1
ATOM 2306 C C . PHE A 1 286 ? -0.890 11.391 19.921 1.00 97.56 286 PHE A C 1
ATOM 2308 O O . PHE A 1 286 ? -1.971 11.979 19.888 1.00 97.56 286 PHE A O 1
ATOM 2315 N N . ILE A 1 287 ? -0.670 10.356 20.738 1.00 97.62 287 ILE A N 1
ATOM 2316 C CA . ILE A 1 287 ? -1.722 9.802 21.594 1.00 97.62 287 ILE A CA 1
ATOM 2317 C C . ILE A 1 287 ? -2.128 10.790 22.694 1.00 97.62 287 ILE A C 1
ATOM 2319 O O . ILE A 1 287 ? -3.325 10.975 22.918 1.00 97.62 287 ILE A O 1
ATOM 2323 N N . ALA A 1 288 ? -1.167 11.457 23.340 1.00 96.19 288 ALA A N 1
ATOM 2324 C CA . ALA A 1 288 ? -1.438 12.461 24.368 1.00 96.19 288 ALA A CA 1
ATOM 2325 C C . ALA A 1 288 ? -2.290 13.616 23.815 1.00 96.19 288 ALA A C 1
ATOM 2327 O O . ALA A 1 288 ? -3.352 13.915 24.366 1.00 96.19 288 ALA A O 1
ATOM 2328 N N . ASN A 1 289 ? -1.896 14.169 22.665 1.00 96.31 289 ASN A N 1
ATOM 2329 C CA . ASN A 1 289 ? -2.621 15.246 21.990 1.00 96.31 289 ASN A CA 1
ATOM 2330 C C . ASN A 1 289 ? -4.063 14.842 21.634 1.00 96.31 289 ASN A C 1
ATOM 2332 O O . ASN A 1 289 ? -4.999 15.631 21.767 1.00 96.31 289 ASN A O 1
ATOM 2336 N N . GLU A 1 290 ? -4.278 13.611 21.166 1.00 95.62 290 GLU A N 1
ATOM 2337 C CA . GLU A 1 290 ? -5.619 13.134 20.805 1.00 95.62 290 GLU A CA 1
ATOM 2338 C C . GLU A 1 290 ? -6.491 12.813 22.029 1.00 95.62 290 GLU A C 1
ATOM 2340 O O . GLU A 1 290 ? -7.707 13.034 21.994 1.00 95.62 290 GLU A O 1
ATOM 2345 N N . LEU A 1 291 ? -5.894 12.346 23.129 1.00 95.12 291 LEU A N 1
ATOM 2346 C CA . LEU A 1 291 ? -6.590 12.166 24.405 1.00 95.12 291 LEU A CA 1
ATOM 2347 C C . LEU A 1 291 ? -7.024 13.510 25.011 1.00 95.12 291 LEU A C 1
ATOM 2349 O O . LEU A 1 291 ? -8.157 13.607 25.490 1.00 95.12 291 LEU A O 1
ATOM 2353 N N . GLU A 1 292 ? -6.182 14.542 24.934 1.00 94.25 292 GLU A N 1
ATOM 2354 C CA . GLU A 1 292 ? -6.499 15.903 25.389 1.00 94.25 292 GLU A CA 1
ATOM 2355 C C . GLU A 1 292 ? -7.627 16.534 24.557 1.00 94.25 292 GLU A C 1
ATOM 2357 O O . GLU A 1 292 ? -8.629 17.014 25.088 1.00 94.25 292 GLU A O 1
ATOM 2362 N N . LYS A 1 293 ? -7.562 16.441 23.224 1.00 92.88 293 LYS A N 1
ATOM 2363 C CA . LYS A 1 293 ? -8.660 16.908 22.354 1.00 92.88 293 LYS A CA 1
ATOM 2364 C C . LYS A 1 293 ? -9.994 16.244 22.694 1.00 92.88 293 LYS A C 1
ATOM 2366 O O . LYS A 1 293 ? -11.054 16.848 22.514 1.00 92.88 293 LYS A O 1
ATOM 2371 N N . LYS A 1 294 ? -9.966 14.985 23.138 1.00 87.31 294 LYS A N 1
ATOM 2372 C CA . LYS A 1 294 ? -11.164 14.251 23.555 1.00 87.31 294 LYS A CA 1
ATOM 2373 C C . LYS A 1 294 ? -11.655 14.673 24.939 1.00 87.31 294 LYS A C 1
ATOM 2375 O O . LYS A 1 294 ? -12.868 14.723 25.109 1.00 87.31 294 LYS A O 1
ATOM 2380 N N . SER A 1 295 ? -10.782 15.011 25.893 1.00 85.62 295 SER A N 1
ATOM 2381 C CA . SER A 1 295 ? -11.215 15.538 27.198 1.00 85.62 295 SER A CA 1
ATOM 2382 C C . SER A 1 295 ? -11.839 16.929 27.079 1.00 85.62 295 SER A C 1
ATOM 2384 O O . SER A 1 295 ? -12.901 17.154 27.650 1.00 85.62 295 SER A O 1
ATOM 2386 N N . LEU A 1 296 ? -11.260 17.819 26.267 1.00 81.06 296 LEU A N 1
ATOM 2387 C CA . LEU A 1 296 ? -11.780 19.176 26.047 1.00 81.06 296 LEU A CA 1
ATOM 2388 C C . LEU A 1 296 ? -13.182 19.180 25.413 1.00 81.06 296 LEU A C 1
ATOM 2390 O O . LEU A 1 296 ? -14.026 20.005 25.757 1.00 81.06 296 LEU A O 1
ATOM 2394 N N . LYS A 1 297 ? -13.472 18.223 24.522 1.00 71.69 297 LYS A N 1
ATOM 2395 C CA . LYS A 1 297 ? -14.821 18.054 23.956 1.00 71.69 297 LYS A CA 1
ATOM 2396 C C . LYS A 1 297 ? -15.840 17.604 24.999 1.00 71.69 297 LYS A C 1
ATOM 2398 O O . LYS A 1 297 ? -16.973 18.063 24.954 1.00 71.69 297 LYS A O 1
ATOM 2403 N N . THR A 1 298 ? -15.455 16.737 25.935 1.00 61.09 298 THR A N 1
ATOM 2404 C CA . THR A 1 298 ? -16.352 16.305 27.017 1.00 61.09 298 THR A CA 1
ATOM 2405 C C . THR A 1 298 ? -16.655 17.457 27.979 1.00 61.09 298 THR A C 1
ATOM 2407 O O . THR A 1 298 ? -17.807 17.612 28.366 1.00 61.09 298 THR A O 1
ATOM 2410 N N . SER A 1 299 ? -15.673 18.312 28.289 1.00 55.09 299 SER A N 1
ATOM 2411 C CA . SER A 1 299 ? -15.870 19.474 29.172 1.00 55.09 299 SER A CA 1
ATOM 2412 C C . SER A 1 299 ? -16.746 20.570 28.555 1.00 55.09 299 SER A C 1
ATOM 2414 O O . SER A 1 299 ? -17.552 21.164 29.257 1.00 55.09 299 SER A O 1
ATOM 2416 N N . ASN A 1 300 ? -16.666 20.795 27.240 1.00 50.53 300 ASN A N 1
ATOM 2417 C CA . ASN A 1 300 ? -17.497 21.796 26.552 1.00 50.53 300 ASN A CA 1
ATOM 2418 C C . ASN A 1 300 ? -18.948 21.336 26.290 1.00 50.53 300 ASN A C 1
ATOM 2420 O O . ASN A 1 300 ? -19.714 22.079 25.682 1.00 50.53 300 ASN A O 1
ATOM 2424 N N . THR A 1 301 ? -19.324 20.119 26.707 1.00 45.03 301 THR A N 1
ATOM 2425 C CA . THR A 1 301 ? -20.690 19.577 26.547 1.00 45.03 301 THR A CA 1
ATOM 2426 C C . THR A 1 301 ? -21.432 19.445 27.888 1.00 45.03 301 THR A C 1
ATOM 2428 O O . THR A 1 301 ? -22.522 18.883 27.926 1.00 45.03 301 THR A O 1
ATOM 2431 N N . ILE A 1 302 ? -20.862 19.957 28.987 1.00 43.72 302 ILE A N 1
ATOM 2432 C CA . ILE A 1 302 ? -21.496 19.972 30.311 1.00 43.72 302 ILE A CA 1
ATOM 2433 C C . ILE A 1 302 ? -21.878 21.423 30.653 1.00 43.72 302 ILE A C 1
ATOM 2435 O O . ILE A 1 302 ? -21.016 22.276 30.832 1.00 43.72 302 ILE A O 1
ATOM 2439 N N . ASP A 1 303 ? -23.192 21.650 30.708 1.00 35.78 303 ASP A N 1
ATOM 2440 C CA . ASP A 1 303 ? -23.929 22.719 31.396 1.00 35.78 303 ASP A CA 1
ATOM 2441 C C . ASP A 1 303 ? -23.722 24.195 30.992 1.00 35.78 303 ASP A C 1
ATOM 2443 O O . ASP A 1 303 ? -22.937 24.940 31.573 1.00 35.78 303 ASP A O 1
ATOM 2447 N N . ILE A 1 304 ? -24.622 24.684 30.124 1.00 34.91 304 ILE A N 1
ATOM 2448 C CA . ILE A 1 304 ? -25.223 26.019 30.289 1.00 34.91 304 ILE A CA 1
ATOM 2449 C C . ILE A 1 304 ? -26.705 25.809 30.611 1.00 34.91 304 ILE A C 1
ATOM 2451 O O . ILE A 1 304 ? -27.563 25.900 29.742 1.00 34.91 304 ILE A O 1
ATOM 2455 N N . ASN A 1 305 ? -26.978 25.435 31.858 1.00 38.97 305 ASN A N 1
ATOM 2456 C CA . ASN A 1 305 ? -28.218 25.732 32.576 1.00 38.97 305 ASN A CA 1
ATOM 2457 C C . ASN A 1 305 ? -27.992 25.413 34.058 1.00 38.97 305 ASN A C 1
ATOM 2459 O O . ASN A 1 305 ? -28.367 24.350 34.539 1.00 38.97 305 ASN A O 1
ATOM 2463 N N . ASN A 1 306 ? -27.329 26.327 34.770 1.00 36.62 306 ASN A N 1
ATOM 2464 C CA . ASN A 1 306 ? -27.845 26.866 36.029 1.00 36.62 306 ASN A CA 1
ATOM 2465 C C . ASN A 1 306 ? -26.923 27.952 36.597 1.00 36.62 306 ASN A C 1
ATOM 2467 O O . ASN A 1 306 ? -25.700 27.859 36.613 1.00 36.62 306 ASN A O 1
ATOM 2471 N N . SER A 1 307 ? -27.582 29.011 37.045 1.00 34.88 307 SER A N 1
ATOM 2472 C CA . SER A 1 307 ? -27.088 30.249 37.634 1.00 34.88 307 SER A CA 1
ATOM 2473 C C . SER A 1 307 ? -26.667 30.100 39.101 1.00 34.88 307 SER A C 1
ATOM 2475 O O . SER A 1 307 ? -27.455 29.601 39.898 1.00 34.88 307 SER A O 1
ATOM 2477 N N . HIS A 1 308 ? -25.497 30.629 39.483 1.00 32.38 308 HIS A N 1
ATOM 2478 C CA . HIS A 1 308 ? -25.323 31.819 40.349 1.00 32.38 308 HIS A CA 1
ATOM 2479 C C . HIS A 1 308 ? -23.864 31.976 40.842 1.00 32.38 308 HIS A C 1
ATOM 2481 O O . HIS A 1 308 ? -23.131 30.991 40.910 1.00 32.38 308 HIS A O 1
ATOM 2487 N N . PRO A 1 309 ? -23.415 33.208 41.174 1.00 36.09 309 PRO A N 1
ATOM 2488 C CA . PRO A 1 309 ? -22.011 33.518 41.421 1.00 36.09 309 PRO A CA 1
ATOM 2489 C C . PRO A 1 309 ? -21.659 33.491 42.912 1.00 36.09 309 PRO A C 1
ATOM 2491 O O . PRO A 1 309 ? -22.373 34.058 43.737 1.00 36.09 309 PRO A O 1
ATOM 2494 N N . VAL A 1 310 ? -20.487 32.951 43.247 1.00 26.66 310 VAL A N 1
ATOM 2495 C CA . VAL A 1 310 ? -19.826 33.218 44.531 1.00 26.66 310 VAL A CA 1
ATOM 2496 C C . VAL A 1 310 ? -18.364 33.575 44.267 1.00 26.66 310 VAL A C 1
ATOM 2498 O O . VAL A 1 310 ? -17.611 32.817 43.664 1.00 26.66 310 VAL A O 1
ATOM 2501 N N . LYS A 1 311 ? -17.997 34.788 44.695 1.00 32.25 311 LYS A N 1
ATOM 2502 C CA . LYS A 1 311 ? -16.630 35.322 44.768 1.00 32.25 311 LYS A CA 1
ATOM 2503 C C . LYS A 1 311 ? -15.804 34.499 45.760 1.00 32.25 311 LYS A C 1
ATOM 2505 O O . LYS A 1 311 ? -16.368 34.099 46.774 1.00 32.25 311 LYS A O 1
ATOM 2510 N N . SER A 1 312 ? -14.484 34.401 45.565 1.00 27.31 312 SER A N 1
ATOM 2511 C CA . SER A 1 312 ? -13.472 34.827 46.560 1.00 27.31 312 SER A CA 1
ATOM 2512 C C . SER A 1 312 ? -12.032 34.483 46.157 1.00 27.31 312 SER A C 1
ATOM 2514 O O . SER A 1 312 ? -11.712 33.334 45.889 1.00 27.31 312 SER A O 1
ATOM 2516 N N . ALA A 1 313 ? -11.202 35.524 46.253 1.00 26.69 313 ALA A N 1
ATOM 2517 C CA . ALA A 1 313 ? -9.864 35.577 46.846 1.00 26.69 313 ALA A CA 1
ATOM 2518 C C . ALA A 1 313 ? -8.653 34.879 46.188 1.00 26.69 313 ALA A C 1
ATOM 2520 O O . ALA A 1 313 ? -8.457 33.670 46.225 1.00 26.69 313 ALA A O 1
ATOM 2521 N N . SER A 1 314 ? -7.785 35.774 45.722 1.00 27.83 314 SER A N 1
ATOM 2522 C CA . SER A 1 314 ? -6.338 35.747 45.533 1.00 27.83 314 SER A CA 1
ATOM 2523 C C . SER A 1 314 ? -5.515 34.983 46.581 1.00 27.83 314 SER A C 1
ATOM 2525 O O . SER A 1 314 ? -5.770 35.107 47.777 1.00 27.83 314 SER A O 1
ATOM 2527 N N . SER A 1 315 ? -4.380 34.430 46.146 1.00 27.64 315 SER A N 1
ATOM 2528 C CA . SER A 1 315 ? -3.089 34.676 46.805 1.00 27.64 315 SER A CA 1
ATOM 2529 C C . SER A 1 315 ? -1.918 34.473 45.835 1.00 27.64 315 SER A C 1
ATOM 2531 O O . SER A 1 315 ? -1.823 33.495 45.100 1.00 27.64 315 SER A O 1
ATOM 2533 N N . ILE A 1 316 ? -1.060 35.488 45.828 1.00 26.92 316 ILE A N 1
ATOM 2534 C CA . ILE A 1 316 ? 0.240 35.601 45.167 1.00 26.92 316 ILE A CA 1
ATOM 2535 C C . ILE A 1 316 ? 1.280 35.004 46.120 1.00 26.92 316 ILE A C 1
ATOM 2537 O O . ILE A 1 316 ? 1.217 35.353 47.295 1.00 26.92 316 ILE A O 1
ATOM 2541 N N . ILE A 1 317 ? 2.258 34.226 45.633 1.00 27.80 317 ILE A N 1
ATOM 2542 C CA . ILE A 1 317 ? 3.669 34.368 46.045 1.00 27.80 317 ILE A CA 1
ATOM 2543 C C . ILE A 1 317 ? 4.569 34.172 44.818 1.00 27.80 317 ILE A C 1
ATOM 2545 O O . ILE A 1 317 ? 4.462 33.207 44.066 1.00 27.80 317 ILE A O 1
ATOM 2549 N N . GLU A 1 318 ? 5.436 35.159 44.666 1.00 22.38 318 GLU A N 1
ATOM 2550 C CA . GLU A 1 318 ? 6.463 35.411 43.670 1.00 22.38 318 GLU A CA 1
ATOM 2551 C C . GLU A 1 318 ? 7.822 34.894 44.182 1.00 22.38 318 GLU A C 1
ATOM 2553 O O . GLU A 1 318 ? 8.136 35.070 45.358 1.00 22.38 318 GLU A O 1
ATOM 2558 N N . TYR A 1 319 ? 8.655 34.310 43.314 1.00 22.98 319 TYR A N 1
ATOM 2559 C CA . TYR A 1 319 ? 10.109 34.477 43.419 1.00 22.98 319 TYR A CA 1
ATOM 2560 C C . TYR A 1 319 ? 10.778 34.344 42.049 1.00 22.98 319 TYR A C 1
ATOM 2562 O O . TYR A 1 319 ? 10.595 33.371 41.319 1.00 22.98 319 TYR A O 1
ATOM 2570 N N . ASN A 1 320 ? 11.562 35.371 41.749 1.00 26.59 320 ASN A N 1
ATOM 2571 C CA . ASN A 1 320 ? 12.370 35.612 40.567 1.00 26.59 320 ASN A CA 1
ATOM 2572 C C . ASN A 1 320 ? 13.850 35.502 40.975 1.00 26.59 320 ASN A C 1
ATOM 2574 O O . ASN A 1 320 ? 14.199 35.913 42.084 1.00 26.59 320 ASN A O 1
ATOM 2578 N N . PRO A 1 321 ? 14.739 35.074 40.070 1.00 24.62 321 PRO A N 1
ATOM 2579 C CA . PRO A 1 321 ? 15.929 35.891 39.874 1.00 24.62 321 PRO A CA 1
ATOM 2580 C C . PRO A 1 321 ? 16.185 36.181 38.391 1.00 24.62 321 PRO A C 1
ATOM 2582 O O . PRO A 1 321 ? 16.362 35.287 37.566 1.00 24.62 321 PRO A O 1
ATOM 2585 N N . GLN A 1 322 ? 16.256 37.478 38.097 1.00 24.48 322 GLN A N 1
ATOM 2586 C CA . GLN A 1 322 ? 16.856 38.061 36.901 1.00 24.48 322 GLN A CA 1
ATOM 2587 C C . GLN A 1 322 ? 18.374 38.148 37.085 1.00 24.48 322 GLN A C 1
ATOM 2589 O O . GLN A 1 322 ? 18.792 38.620 38.137 1.00 24.48 322 GLN A O 1
ATOM 2594 N N . VAL A 1 323 ? 19.158 37.816 36.049 1.00 23.67 323 VAL A N 1
ATOM 2595 C CA . VAL A 1 323 ? 20.171 38.719 35.458 1.00 23.67 323 VAL A CA 1
ATOM 2596 C C . VAL A 1 323 ? 20.312 38.408 33.956 1.00 23.67 323 VAL A C 1
ATOM 2598 O O . VAL A 1 323 ? 20.429 37.255 33.549 1.00 23.67 323 VAL A O 1
ATOM 2601 N N . SER A 1 324 ? 20.256 39.495 33.188 1.00 22.80 324 SER A N 1
ATOM 2602 C CA . SER A 1 324 ? 20.278 39.736 31.737 1.00 22.80 324 SER A CA 1
ATOM 2603 C C . SER A 1 324 ? 21.628 39.400 31.069 1.00 22.80 324 SER A C 1
ATOM 2605 O O . SER A 1 324 ? 22.611 39.156 31.761 1.00 22.80 324 SER A O 1
ATOM 2607 N N . ILE A 1 325 ? 21.745 39.314 29.737 1.00 24.69 325 ILE A N 1
ATOM 2608 C CA . ILE A 1 325 ? 21.863 40.428 28.757 1.00 24.69 325 ILE A CA 1
ATOM 2609 C C . ILE A 1 325 ? 21.372 39.896 27.380 1.00 24.69 325 ILE A C 1
ATOM 2611 O O . ILE A 1 325 ? 21.801 38.818 26.975 1.00 24.69 325 ILE A O 1
ATOM 2615 N N . GLU A 1 326 ? 20.263 40.422 26.828 1.00 23.84 326 GLU A N 1
ATOM 2616 C CA . GLU A 1 326 ? 20.132 41.276 25.604 1.00 23.84 326 GLU A CA 1
ATOM 2617 C C . GLU A 1 326 ? 20.940 40.808 24.367 1.00 23.84 326 GLU A C 1
ATOM 2619 O O . GLU A 1 326 ? 22.121 40.519 24.465 1.00 23.84 326 GLU A O 1
ATOM 2624 N N . GLU A 1 327 ? 20.370 40.645 23.165 1.00 23.81 327 GLU A N 1
ATOM 2625 C CA . GLU A 1 327 ? 19.672 41.673 22.378 1.00 23.81 327 GLU A CA 1
ATOM 2626 C C . GLU A 1 327 ? 18.529 41.127 21.484 1.00 23.81 327 GLU A C 1
ATOM 2628 O O . GLU A 1 327 ? 18.661 40.152 20.747 1.00 23.81 327 GLU A O 1
ATOM 2633 N N . THR A 1 328 ? 17.403 41.841 21.561 1.00 23.78 328 THR A N 1
ATOM 2634 C CA . THR A 1 328 ? 16.440 42.232 20.510 1.00 23.78 328 THR A CA 1
ATOM 2635 C C . THR A 1 328 ? 16.283 41.408 19.221 1.00 23.78 328 THR A C 1
ATOM 2637 O O . THR A 1 328 ? 17.054 41.504 18.270 1.00 23.78 328 THR A O 1
ATOM 2640 N N . VAL A 1 329 ? 15.110 40.777 19.118 1.00 27.47 329 VAL A N 1
ATOM 2641 C CA . VAL A 1 329 ? 14.365 40.560 17.864 1.00 27.47 329 VAL A CA 1
ATOM 2642 C C . VAL A 1 329 ? 13.390 41.734 17.682 1.00 27.47 329 VAL A C 1
ATOM 2644 O O . VAL A 1 329 ? 12.870 42.242 18.678 1.00 27.47 329 VAL A O 1
ATOM 2647 N N . PRO A 1 330 ? 13.024 42.095 16.442 1.00 24.78 330 PRO A N 1
ATOM 2648 C CA . PRO A 1 330 ? 11.613 42.368 16.203 1.00 24.78 330 PRO A CA 1
ATOM 2649 C C . PRO A 1 330 ? 11.051 41.555 15.038 1.00 24.78 330 PRO A C 1
ATOM 2651 O O . PRO A 1 330 ? 11.695 41.296 14.023 1.00 24.78 330 PRO A O 1
ATOM 2654 N N . ALA A 1 331 ? 9.800 41.162 15.233 1.00 21.81 331 ALA A N 1
ATOM 2655 C CA . ALA A 1 331 ? 8.961 40.467 14.284 1.00 21.81 331 ALA A CA 1
ATOM 2656 C C . ALA A 1 331 ? 7.923 41.429 13.678 1.00 21.81 331 ALA A C 1
ATOM 2658 O O . ALA A 1 331 ? 7.591 42.441 14.289 1.00 21.81 331 ALA A O 1
ATOM 2659 N N . PHE A 1 332 ? 7.358 41.003 12.540 1.00 22.58 332 PHE A N 1
ATOM 2660 C CA . PHE A 1 332 ? 6.127 41.473 11.878 1.00 22.58 332 PHE A CA 1
ATOM 2661 C C . PHE A 1 332 ? 6.149 42.908 11.315 1.00 22.58 332 PHE A C 1
ATOM 2663 O O . PHE A 1 332 ? 6.423 43.878 11.999 1.00 22.58 332 PHE A O 1
ATOM 2670 N N . THR A 1 333 ? 5.792 43.152 10.054 1.00 21.91 333 THR A N 1
ATOM 2671 C CA . THR A 1 333 ? 4.421 43.029 9.528 1.00 21.91 333 THR A CA 1
ATOM 2672 C C . THR A 1 333 ? 4.406 43.264 8.008 1.00 21.91 333 THR A C 1
ATOM 2674 O O . THR A 1 333 ? 5.307 43.877 7.443 1.00 21.91 333 THR A O 1
ATOM 2677 N N . GLN A 1 334 ? 3.352 42.761 7.364 1.00 28.12 334 GLN A N 1
ATOM 2678 C CA . GLN A 1 334 ? 2.953 43.023 5.981 1.00 28.12 334 GLN A CA 1
ATOM 2679 C C . GLN A 1 334 ? 2.493 44.474 5.780 1.00 28.12 334 GLN A C 1
ATOM 2681 O O . GLN A 1 334 ? 1.798 45.004 6.644 1.00 28.12 334 GLN A O 1
ATOM 2686 N N . THR A 1 335 ? 2.719 45.023 4.585 1.00 21.84 335 THR A N 1
ATOM 2687 C CA . THR A 1 335 ? 1.793 45.982 3.962 1.00 21.84 335 THR A CA 1
ATOM 2688 C C . THR A 1 335 ? 1.888 45.957 2.438 1.00 21.84 335 THR A C 1
ATOM 2690 O O . THR A 1 335 ? 2.948 45.761 1.846 1.00 21.84 335 THR A O 1
ATOM 2693 N N . ASP A 1 336 ? 0.714 46.122 1.839 1.00 22.45 336 ASP A N 1
ATOM 2694 C CA . ASP A 1 336 ? 0.393 46.126 0.421 1.00 22.45 336 ASP A CA 1
ATOM 2695 C C . ASP A 1 336 ? 0.978 47.303 -0.385 1.00 22.45 336 ASP A C 1
ATOM 2697 O O . ASP A 1 336 ? 1.242 48.378 0.146 1.00 22.45 336 ASP A O 1
ATOM 2701 N N . ALA A 1 337 ? 0.974 47.102 -1.711 1.00 21.84 337 ALA A N 1
ATOM 2702 C CA . ALA A 1 337 ? 0.459 48.022 -2.742 1.00 21.84 337 ALA A CA 1
ATOM 2703 C C . ALA A 1 337 ? 1.434 48.525 -3.833 1.00 21.84 337 ALA A C 1
ATOM 2705 O O . ALA A 1 337 ? 2.390 49.244 -3.585 1.00 21.84 337 ALA A O 1
ATOM 2706 N N . LYS A 1 338 ? 1.018 48.211 -5.075 1.00 24.77 338 LYS A N 1
ATOM 2707 C CA . LYS A 1 338 ? 1.008 49.018 -6.318 1.00 24.77 338 LYS A CA 1
ATOM 2708 C C . LYS A 1 338 ? 2.292 49.724 -6.783 1.00 24.77 338 LYS A C 1
ATOM 2710 O O . LYS A 1 338 ? 2.737 50.694 -6.186 1.00 24.77 338 LYS A O 1
ATOM 2715 N N . ALA A 1 339 ? 2.709 49.400 -8.013 1.00 22.48 339 ALA A N 1
ATOM 2716 C CA . ALA A 1 339 ? 3.524 50.293 -8.837 1.00 22.48 339 ALA A CA 1
ATOM 2717 C C . ALA A 1 339 ? 3.147 50.239 -10.332 1.00 22.48 339 ALA A C 1
ATOM 2719 O O . ALA A 1 339 ? 3.198 49.188 -10.965 1.00 22.48 339 ALA A O 1
ATOM 2720 N N . GLN A 1 340 ? 2.787 51.407 -10.869 1.00 24.28 340 GLN A N 1
ATOM 2721 C CA . GLN A 1 340 ? 2.912 51.897 -12.256 1.00 24.28 340 GLN A CA 1
ATOM 2722 C C . GLN A 1 340 ? 2.531 53.405 -12.230 1.00 24.28 340 GLN A C 1
ATOM 2724 O O . GLN A 1 340 ? 1.815 53.764 -11.288 1.00 24.28 340 GLN A O 1
ATOM 2729 N N . PRO A 1 341 ? 2.872 54.294 -13.206 1.00 35.44 341 PRO A N 1
ATOM 2730 C CA . PRO A 1 341 ? 3.581 54.106 -14.493 1.00 35.44 341 PRO A CA 1
ATOM 2731 C C . PRO A 1 341 ? 4.525 55.276 -14.963 1.00 35.44 341 PRO A C 1
ATOM 2733 O O . PRO A 1 341 ? 4.682 56.280 -14.276 1.00 35.44 341 PRO A O 1
ATOM 2736 N N . ASN A 1 342 ? 5.012 55.155 -16.221 1.00 24.27 342 ASN A N 1
ATOM 2737 C CA . ASN A 1 342 ? 5.477 56.181 -17.203 1.00 24.27 342 ASN A CA 1
ATOM 2738 C C . ASN A 1 342 ? 6.891 56.800 -17.017 1.00 24.27 342 ASN A C 1
ATOM 2740 O O . ASN A 1 342 ? 7.343 56.962 -15.898 1.00 24.27 342 ASN A O 1
ATOM 2744 N N . SER A 1 343 ? 7.685 57.153 -18.047 1.00 23.25 343 SER A N 1
ATOM 2745 C CA . SER A 1 343 ? 7.394 57.658 -19.409 1.00 23.25 343 SER A CA 1
ATOM 2746 C C . SER A 1 343 ? 8.599 57.573 -20.386 1.00 23.25 343 SER A C 1
ATOM 2748 O O . SER A 1 343 ? 9.753 57.612 -19.970 1.00 23.25 343 SER A O 1
ATOM 2750 N N . VAL A 1 344 ? 8.297 57.562 -21.694 1.00 24.91 344 VAL A N 1
ATOM 2751 C CA . VAL A 1 344 ? 9.180 57.752 -22.881 1.00 24.91 344 VAL A CA 1
ATOM 2752 C C . VAL A 1 344 ? 9.536 59.252 -23.067 1.00 24.91 344 VAL A C 1
ATOM 2754 O O . VAL A 1 344 ? 8.811 60.084 -22.519 1.00 24.91 344 VAL A O 1
ATOM 2757 N N . PRO A 1 345 ? 10.577 59.647 -23.845 1.00 29.16 345 PRO A N 1
ATOM 2758 C CA . PRO A 1 345 ? 10.309 60.153 -25.210 1.00 29.16 345 PRO A CA 1
ATOM 2759 C C . PRO A 1 345 ? 11.367 59.834 -26.306 1.00 29.16 345 PRO A C 1
ATOM 2761 O O . PRO A 1 345 ? 12.540 59.590 -26.046 1.00 29.16 345 PRO A O 1
ATOM 2764 N N . LYS A 1 346 ? 10.886 59.888 -27.563 1.00 25.31 346 LYS A N 1
ATOM 2765 C CA . LYS A 1 346 ? 11.584 59.902 -28.873 1.00 25.31 346 LYS A CA 1
ATOM 2766 C C . LYS A 1 346 ? 12.490 61.130 -29.071 1.00 25.31 346 LYS A C 1
ATOM 2768 O O . LYS A 1 346 ? 12.133 62.188 -28.566 1.00 25.31 346 LYS A O 1
ATOM 2773 N N . GLN A 1 347 ? 13.458 61.055 -30.002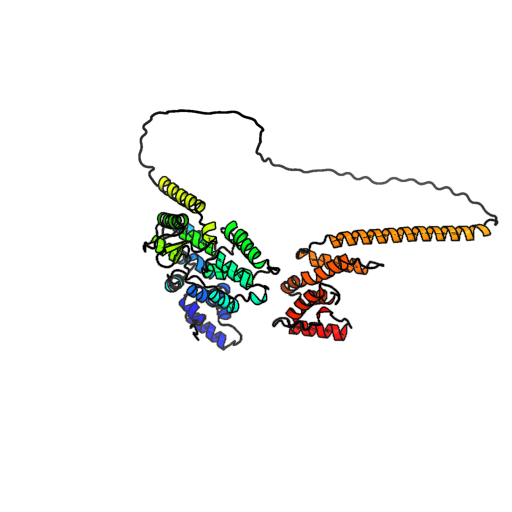 1.00 25.08 347 GLN A N 1
ATOM 2774 C CA . GLN A 1 347 ? 13.643 62.090 -31.044 1.00 25.08 347 GLN A CA 1
ATOM 2775 C C . GLN A 1 347 ? 14.521 61.659 -32.241 1.00 25.08 347 GLN A C 1
ATOM 2777 O O . GLN A 1 347 ? 15.334 60.744 -32.161 1.00 25.08 347 GLN A O 1
ATOM 2782 N N . THR A 1 348 ? 14.272 62.340 -33.360 1.00 20.27 348 THR A N 1
ATOM 2783 C CA . THR A 1 348 ? 14.663 62.119 -34.763 1.00 20.27 348 THR A CA 1
ATOM 2784 C C . THR A 1 348 ? 15.581 63.254 -35.261 1.00 20.27 348 THR A C 1
ATOM 2786 O O . THR A 1 348 ? 15.339 64.393 -34.892 1.00 20.27 348 THR A O 1
ATOM 2789 N N . ILE A 1 349 ? 16.524 62.925 -36.163 1.00 24.98 349 ILE A N 1
ATOM 2790 C CA . ILE A 1 349 ? 17.060 63.676 -37.340 1.00 24.98 349 ILE A CA 1
ATOM 2791 C C . ILE A 1 349 ? 17.580 65.129 -37.172 1.00 24.98 349 ILE A C 1
ATOM 2793 O O . ILE A 1 349 ? 16.803 66.033 -36.892 1.00 24.98 349 ILE A O 1
ATOM 2797 N N . SER A 1 350 ? 18.839 65.380 -37.589 1.00 23.12 350 SER A N 1
ATOM 2798 C CA . SER A 1 350 ? 19.210 66.471 -38.529 1.00 23.12 350 SER A CA 1
ATOM 2799 C C . SER A 1 350 ? 20.634 66.323 -39.118 1.00 23.12 350 SER A C 1
ATOM 2801 O O . SER A 1 350 ? 21.551 65.836 -38.465 1.00 23.12 350 SER A O 1
ATOM 2803 N N . THR A 1 351 ? 20.742 66.748 -40.379 1.00 24.67 351 THR A N 1
ATOM 2804 C CA . THR A 1 351 ? 21.834 66.879 -41.379 1.00 24.67 351 THR A CA 1
ATOM 2805 C C . THR A 1 351 ? 23.007 67.800 -40.955 1.00 24.67 351 THR A C 1
ATOM 2807 O O . THR A 1 351 ? 22.820 68.589 -40.041 1.00 24.67 351 THR A O 1
ATOM 2810 N N . THR A 1 352 ? 24.231 67.783 -41.524 1.00 28.83 352 THR A N 1
ATOM 2811 C CA . THR A 1 352 ? 24.642 68.256 -42.879 1.00 28.83 352 THR A CA 1
ATOM 2812 C C . THR A 1 352 ? 26.088 67.852 -43.267 1.00 28.83 352 THR A C 1
ATOM 2814 O O . THR A 1 352 ? 26.931 67.607 -42.411 1.00 28.83 352 THR A O 1
ATOM 2817 N N . ALA A 1 353 ? 26.364 67.844 -44.579 1.00 29.78 353 ALA A N 1
ATOM 2818 C CA . ALA A 1 353 ? 27.596 67.440 -45.275 1.00 29.78 353 ALA A CA 1
ATOM 2819 C C . ALA A 1 353 ? 28.752 68.473 -45.302 1.00 29.78 353 ALA A C 1
ATOM 2821 O O . ALA A 1 353 ? 28.532 69.663 -45.100 1.00 29.78 353 ALA A O 1
ATOM 2822 N N . SER A 1 354 ? 29.955 68.035 -45.712 1.00 25.89 354 SER A N 1
ATOM 2823 C CA . SER A 1 354 ? 30.782 68.729 -46.727 1.00 25.89 354 SER A CA 1
ATOM 2824 C C . SER A 1 354 ? 31.924 67.844 -47.270 1.00 25.89 354 SER A C 1
ATOM 2826 O O . SER A 1 354 ? 32.528 67.051 -46.556 1.00 25.89 354 SER A O 1
ATOM 2828 N N . LEU A 1 355 ? 32.161 67.975 -48.578 1.00 36.28 355 LEU A N 1
ATOM 2829 C CA . LEU A 1 355 ? 33.161 67.312 -49.425 1.00 36.28 355 LEU A CA 1
ATOM 2830 C C . LEU A 1 355 ? 34.219 68.344 -49.838 1.00 36.28 355 LEU A C 1
ATOM 2832 O O . LEU A 1 355 ? 33.827 69.441 -50.226 1.00 36.28 355 LEU A O 1
ATOM 2836 N N . THR A 1 356 ? 35.495 67.958 -49.950 1.00 32.50 356 THR A N 1
ATOM 2837 C CA . THR A 1 356 ? 36.448 68.588 -50.890 1.00 32.50 356 THR A CA 1
ATOM 2838 C C . THR A 1 356 ? 37.500 67.587 -51.399 1.00 32.50 356 THR A C 1
ATOM 2840 O O . THR A 1 356 ? 38.147 66.879 -50.634 1.00 32.50 356 THR A O 1
ATOM 2843 N N . ARG A 1 357 ? 37.637 67.525 -52.735 1.00 39.50 357 ARG A N 1
ATOM 2844 C CA . ARG A 1 357 ? 38.696 66.859 -53.532 1.00 39.50 357 ARG A CA 1
ATOM 2845 C C . ARG A 1 357 ? 39.941 67.746 -53.618 1.00 39.50 357 ARG A C 1
ATOM 2847 O O . ARG A 1 357 ? 39.706 68.942 -53.705 1.00 39.50 357 ARG A O 1
ATOM 2854 N N . ILE A 1 358 ? 41.149 67.189 -53.853 1.00 38.06 358 ILE A N 1
ATOM 2855 C CA . ILE A 1 358 ? 42.146 67.677 -54.857 1.00 38.06 358 ILE A CA 1
ATOM 2856 C C . ILE A 1 358 ? 43.034 66.506 -55.377 1.00 38.06 358 ILE A C 1
ATOM 2858 O O . ILE A 1 358 ? 43.357 65.589 -54.629 1.00 38.06 358 ILE A O 1
ATOM 2862 N N . ASN A 1 359 ? 43.387 66.559 -56.672 1.00 32.72 359 ASN A N 1
ATOM 2863 C CA . ASN A 1 359 ? 44.198 65.642 -57.506 1.00 32.72 359 ASN A CA 1
ATOM 2864 C C . ASN A 1 359 ? 45.738 65.816 -57.364 1.00 32.72 359 ASN A C 1
ATOM 2866 O O . ASN A 1 359 ? 46.171 66.906 -57.004 1.00 32.72 359 ASN A O 1
ATOM 2870 N N . SER A 1 360 ? 46.566 64.842 -57.804 1.00 32.88 360 SER A N 1
ATOM 2871 C CA . SER A 1 360 ? 47.705 65.030 -58.762 1.00 32.88 360 SER A CA 1
ATOM 2872 C C . SER A 1 360 ? 48.639 63.796 -58.914 1.00 32.88 360 SER A C 1
ATOM 2874 O O . SER A 1 360 ? 48.615 62.879 -58.101 1.00 32.88 360 SER A O 1
ATOM 2876 N N . LEU A 1 361 ? 49.391 63.766 -60.028 1.00 35.25 361 LEU A N 1
ATOM 2877 C CA . LEU A 1 361 ? 50.135 62.663 -60.676 1.00 35.25 361 LEU A CA 1
ATOM 2878 C C . LEU A 1 361 ? 51.637 62.506 -60.265 1.00 35.25 361 LEU A C 1
ATOM 2880 O O . LEU A 1 361 ? 52.319 63.520 -60.211 1.00 35.25 361 LEU A O 1
ATOM 2884 N N . VAL A 1 362 ? 52.122 61.236 -60.173 1.00 41.91 362 VAL A N 1
ATOM 2885 C CA . VAL A 1 362 ? 53.356 60.578 -60.765 1.00 41.91 362 VAL A CA 1
ATOM 2886 C C . VAL A 1 362 ? 54.767 61.129 -60.363 1.00 41.91 362 VAL A C 1
ATOM 2888 O O . VAL A 1 362 ? 54.922 62.342 -60.389 1.00 41.91 362 VAL A O 1
ATOM 2891 N N . PRO A 1 363 ? 55.834 60.326 -60.027 1.00 45.50 363 PRO A N 1
ATOM 2892 C CA . PRO A 1 363 ? 56.383 59.216 -60.833 1.00 45.50 363 PRO A CA 1
ATOM 2893 C C . PRO A 1 363 ? 56.909 57.944 -60.127 1.00 45.50 363 PRO A C 1
ATOM 2895 O O . PRO A 1 363 ? 57.119 57.857 -58.920 1.00 45.50 363 PRO A O 1
ATOM 2898 N N . LEU A 1 364 ? 57.126 56.930 -60.972 1.00 48.03 364 LEU A N 1
ATOM 2899 C CA . LEU A 1 364 ? 57.728 55.629 -60.702 1.00 48.03 364 LEU A CA 1
ATOM 2900 C C . LEU A 1 364 ? 59.129 55.737 -60.072 1.00 48.03 364 LEU A C 1
ATOM 2902 O O . LEU A 1 364 ? 60.089 56.028 -60.777 1.00 48.03 364 LEU A O 1
ATOM 2906 N N . ALA A 1 365 ? 59.266 55.409 -58.785 1.00 43.91 365 ALA A N 1
ATOM 2907 C CA . ALA A 1 365 ? 60.553 54.998 -58.198 1.00 43.91 365 ALA A CA 1
ATOM 2908 C C . ALA A 1 365 ? 60.431 54.193 -56.883 1.00 43.91 365 ALA A C 1
ATOM 2910 O O . ALA A 1 365 ? 61.389 54.113 -56.123 1.00 43.91 365 ALA A O 1
ATOM 2911 N N . ALA A 1 366 ? 59.274 53.589 -56.580 1.00 41.28 366 ALA A N 1
ATOM 2912 C CA . ALA A 1 366 ? 59.068 52.890 -55.299 1.00 41.28 366 ALA A CA 1
ATOM 2913 C C . ALA A 1 366 ? 58.404 51.506 -55.418 1.00 41.28 366 ALA A C 1
ATOM 2915 O O . ALA A 1 366 ? 57.977 50.935 -54.420 1.00 41.28 366 ALA A O 1
ATOM 2916 N N . ILE A 1 367 ? 58.313 50.932 -56.622 1.00 50.16 367 ILE A N 1
ATOM 2917 C CA . ILE A 1 367 ? 57.604 49.653 -56.826 1.00 50.16 367 ILE A CA 1
ATOM 2918 C C . ILE A 1 367 ? 58.521 48.435 -56.577 1.00 50.16 367 ILE A C 1
ATOM 2920 O O . ILE A 1 367 ? 58.028 47.356 -56.273 1.00 50.16 367 ILE A O 1
ATOM 2924 N N . ALA A 1 368 ? 59.850 48.596 -56.568 1.00 48.72 368 ALA A N 1
ATOM 2925 C CA . ALA A 1 368 ? 60.772 47.480 -56.314 1.00 48.72 368 ALA A CA 1
ATOM 2926 C C . ALA A 1 368 ? 61.001 47.156 -54.818 1.00 48.72 368 ALA A C 1
ATOM 2928 O O . ALA A 1 368 ? 61.408 46.044 -54.498 1.00 48.72 368 ALA A O 1
ATOM 2929 N N . LEU A 1 369 ? 60.702 48.082 -53.895 1.00 49.97 369 LEU A N 1
ATOM 2930 C CA . LEU A 1 369 ? 60.832 47.860 -52.440 1.00 49.97 369 LEU A CA 1
ATOM 2931 C C . LEU A 1 369 ? 59.491 47.679 -51.720 1.00 49.97 369 LEU A C 1
ATOM 2933 O O . LEU A 1 369 ? 59.460 47.144 -50.613 1.00 49.97 369 LEU A O 1
ATOM 2937 N N . LEU A 1 370 ? 58.375 48.047 -52.355 1.00 53.50 370 LEU A N 1
ATOM 2938 C CA . LEU A 1 370 ? 57.048 47.798 -51.798 1.00 53.50 370 LEU A CA 1
ATOM 2939 C C . LEU A 1 370 ? 56.566 46.366 -52.027 1.00 53.50 370 LEU A C 1
ATOM 2941 O O . LEU A 1 370 ? 55.765 45.902 -51.236 1.00 53.50 370 LEU A O 1
ATOM 2945 N N . ILE A 1 371 ? 57.059 45.623 -53.021 1.00 55.59 371 ILE A N 1
ATOM 2946 C CA . ILE A 1 371 ? 56.643 44.222 -53.226 1.00 55.59 371 ILE A CA 1
ATOM 2947 C C . ILE A 1 371 ? 57.186 43.292 -52.117 1.00 55.59 371 ILE A C 1
ATOM 2949 O O . ILE A 1 371 ? 56.388 42.541 -51.553 1.00 55.59 371 ILE A O 1
ATOM 2953 N N . PRO A 1 372 ? 58.471 43.370 -51.699 1.00 56.06 372 PRO A N 1
ATOM 2954 C CA . PRO A 1 372 ? 58.961 42.613 -50.546 1.00 56.06 372 PRO A CA 1
ATOM 2955 C C . PRO A 1 372 ? 58.307 43.067 -49.238 1.00 56.06 372 PRO A C 1
ATOM 2957 O O . PRO A 1 372 ? 57.917 42.233 -48.428 1.00 56.06 372 PRO A O 1
ATOM 2960 N N . LEU A 1 373 ? 58.123 44.380 -49.043 1.00 55.59 373 LEU A N 1
ATOM 2961 C CA . LEU A 1 373 ? 57.511 44.928 -47.830 1.00 55.59 373 LEU A CA 1
ATOM 2962 C C . LEU A 1 373 ? 56.015 44.593 -47.739 1.00 55.59 373 LEU A C 1
ATOM 2964 O O . LEU A 1 373 ? 55.532 44.268 -46.663 1.00 55.59 373 LEU A O 1
ATOM 2968 N N . PHE A 1 374 ? 55.283 44.606 -48.855 1.00 58.06 374 PHE A N 1
ATOM 2969 C CA . PHE A 1 374 ? 53.877 44.210 -48.917 1.00 58.06 374 PHE A CA 1
ATOM 2970 C C . PHE A 1 374 ? 53.726 42.701 -48.719 1.00 58.06 374 PHE A C 1
ATOM 2972 O O . PHE A 1 374 ? 52.823 42.293 -48.005 1.00 58.06 374 PHE A O 1
ATOM 2979 N N . LEU A 1 375 ? 54.634 41.862 -49.236 1.00 56.31 375 LEU A N 1
ATOM 2980 C CA . LEU A 1 375 ? 54.640 40.427 -48.924 1.00 56.31 375 LEU A CA 1
ATOM 2981 C C . LEU A 1 375 ? 54.981 40.154 -47.451 1.00 56.31 375 LEU A C 1
ATOM 2983 O O . LEU A 1 375 ? 54.326 39.320 -46.836 1.00 56.31 375 LEU A O 1
ATOM 2987 N N . ILE A 1 376 ? 55.931 40.880 -46.853 1.00 58.72 376 ILE A N 1
ATOM 2988 C CA . ILE A 1 376 ? 56.285 40.746 -45.429 1.00 58.72 376 ILE A CA 1
ATOM 2989 C C . ILE A 1 376 ? 55.151 41.253 -44.527 1.00 58.72 376 ILE A C 1
ATOM 2991 O O . ILE A 1 376 ? 54.788 40.570 -43.576 1.00 58.72 376 ILE A O 1
ATOM 2995 N N . ILE A 1 377 ? 54.539 42.400 -44.838 1.00 59.38 377 ILE A N 1
ATOM 2996 C CA . ILE A 1 377 ? 53.406 42.961 -44.085 1.00 59.38 377 ILE A CA 1
ATOM 2997 C C . ILE A 1 377 ? 52.161 42.083 -44.240 1.00 59.38 377 ILE A C 1
ATOM 2999 O O . ILE A 1 377 ? 51.466 41.854 -43.256 1.00 59.38 377 ILE A O 1
ATOM 3003 N N . ASN A 1 378 ? 51.886 41.543 -45.431 1.00 56.28 378 ASN A N 1
ATOM 3004 C CA . ASN A 1 378 ? 50.739 40.662 -45.655 1.00 56.28 378 ASN A CA 1
ATOM 3005 C C . ASN A 1 378 ? 50.965 39.270 -45.029 1.00 56.28 378 ASN A C 1
ATOM 3007 O O . ASN A 1 378 ? 50.025 38.699 -44.488 1.00 56.28 378 ASN A O 1
ATOM 3011 N N . ASN A 1 379 ? 52.207 38.764 -44.992 1.00 54.62 379 ASN A N 1
ATOM 3012 C CA . ASN A 1 379 ? 52.578 37.546 -44.258 1.00 54.62 379 ASN A CA 1
ATOM 3013 C C . ASN A 1 379 ? 52.530 37.753 -42.729 1.00 54.62 379 ASN A C 1
ATOM 3015 O O . ASN A 1 379 ? 52.041 36.896 -42.001 1.00 54.62 379 ASN A O 1
ATOM 3019 N N . TYR A 1 380 ? 52.941 38.922 -42.227 1.00 61.06 380 TYR A N 1
ATOM 3020 C CA . TYR A 1 380 ? 52.850 39.286 -40.808 1.00 61.06 380 TYR A CA 1
ATOM 3021 C C . TYR A 1 380 ? 51.397 39.535 -40.360 1.00 61.06 380 TYR A C 1
ATOM 3023 O O . TYR A 1 380 ? 50.976 39.070 -39.299 1.00 61.06 380 TYR A O 1
ATOM 3031 N N . LEU A 1 381 ? 50.578 40.197 -41.187 1.00 58.16 381 LEU A N 1
ATOM 3032 C CA . LEU A 1 381 ? 49.136 40.346 -40.959 1.00 58.16 381 LEU A CA 1
ATOM 3033 C C . LEU A 1 381 ? 48.415 38.997 -41.037 1.00 58.16 381 LEU A C 1
ATOM 3035 O O . LEU A 1 381 ? 47.560 38.740 -40.191 1.00 58.16 381 LEU A O 1
ATOM 3039 N N . ALA A 1 382 ? 48.778 38.118 -41.977 1.00 56.66 382 ALA A N 1
ATOM 3040 C CA . ALA A 1 382 ? 48.256 36.754 -42.048 1.00 56.66 382 ALA A CA 1
ATOM 3041 C C . ALA A 1 382 ? 48.651 35.925 -40.815 1.00 56.66 382 ALA A C 1
ATOM 3043 O O . ALA A 1 382 ? 47.785 35.274 -40.236 1.00 56.66 382 ALA A O 1
ATOM 3044 N N . SER A 1 383 ? 49.903 36.024 -40.354 1.00 54.47 383 SER A N 1
ATOM 3045 C CA . SER A 1 383 ? 50.396 35.361 -39.140 1.00 54.47 383 SER A CA 1
ATOM 3046 C C . SER A 1 383 ? 49.680 35.862 -37.884 1.00 54.47 383 SER A C 1
ATOM 3048 O O . SER A 1 383 ? 49.170 35.052 -37.119 1.00 54.47 383 SER A O 1
ATOM 3050 N N . SER A 1 384 ? 49.533 37.180 -37.696 1.00 57.03 384 SER A N 1
ATOM 3051 C CA . SER A 1 384 ? 48.833 37.734 -36.520 1.00 57.03 384 SER A CA 1
ATOM 3052 C C . SER A 1 384 ? 47.324 37.447 -36.531 1.00 57.03 384 SER A C 1
ATOM 3054 O O . SER A 1 384 ? 46.695 37.308 -35.479 1.00 57.03 384 SER A O 1
ATOM 3056 N N . LYS A 1 385 ? 46.716 37.335 -37.721 1.00 55.41 385 LYS A N 1
ATOM 3057 C CA . LYS A 1 385 ? 45.314 36.937 -37.884 1.00 55.41 385 LYS A CA 1
ATOM 3058 C C . LYS A 1 385 ? 45.143 35.441 -37.612 1.00 55.41 385 LYS A C 1
ATOM 3060 O O . LYS A 1 385 ? 44.183 35.078 -36.941 1.00 55.41 385 LYS A O 1
ATOM 3065 N N . ALA A 1 386 ? 46.084 34.601 -38.043 1.00 56.16 386 ALA A N 1
ATOM 3066 C CA . ALA A 1 386 ? 46.125 33.176 -37.719 1.00 56.16 386 ALA A CA 1
ATOM 3067 C C . ALA A 1 386 ? 46.342 32.931 -36.215 1.00 56.16 386 ALA A C 1
ATOM 3069 O O . ALA A 1 386 ? 45.625 32.126 -35.632 1.00 56.16 386 ALA A O 1
ATOM 3070 N N . GLU A 1 387 ? 47.224 33.690 -35.559 1.00 58.12 387 GLU A N 1
ATOM 3071 C CA . GLU A 1 387 ? 47.442 33.647 -34.103 1.00 58.12 387 GLU A CA 1
ATOM 3072 C C . GLU A 1 387 ? 46.190 34.054 -33.317 1.00 58.12 387 GLU A C 1
ATOM 3074 O O . GLU A 1 387 ? 45.818 33.393 -32.350 1.00 58.12 387 GLU A O 1
ATOM 3079 N N . LYS A 1 388 ? 45.480 35.103 -33.755 1.00 56.88 388 LYS A N 1
ATOM 3080 C CA . LYS A 1 388 ? 44.209 35.518 -33.138 1.00 56.88 388 LYS A CA 1
ATOM 3081 C C . LYS A 1 388 ? 43.086 34.506 -33.369 1.00 56.88 388 LYS A C 1
ATOM 3083 O O . LYS A 1 388 ? 42.286 34.286 -32.464 1.00 56.88 388 LYS A O 1
ATOM 3088 N N . ILE A 1 389 ? 43.016 33.888 -34.549 1.00 60.53 389 ILE A N 1
ATOM 3089 C CA . ILE A 1 389 ? 42.043 32.827 -34.855 1.00 60.53 389 ILE A CA 1
ATOM 3090 C C . ILE A 1 389 ? 42.338 31.577 -34.012 1.00 60.53 389 ILE A C 1
ATOM 3092 O O . ILE A 1 389 ? 41.414 31.028 -33.415 1.00 60.53 389 ILE A O 1
ATOM 3096 N N . ALA A 1 390 ? 43.609 31.184 -33.884 1.00 61.22 390 ALA A N 1
ATOM 3097 C CA . ALA A 1 390 ? 44.039 30.073 -33.041 1.00 61.22 390 ALA A CA 1
ATOM 3098 C C . ALA A 1 390 ? 43.752 30.345 -31.556 1.00 61.22 390 ALA A C 1
ATOM 3100 O O . ALA A 1 390 ? 43.113 29.527 -30.905 1.00 61.22 390 ALA A O 1
ATOM 3101 N N . ALA A 1 391 ? 44.102 31.525 -31.032 1.00 60.94 391 ALA A N 1
ATOM 3102 C CA . ALA A 1 391 ? 43.829 31.900 -29.642 1.00 60.94 391 ALA A CA 1
ATOM 3103 C C . ALA A 1 391 ? 42.323 31.956 -29.321 1.00 60.94 391 ALA A C 1
ATOM 3105 O O . ALA A 1 391 ? 41.900 31.544 -28.239 1.00 60.94 391 ALA A O 1
ATOM 3106 N N . ASN A 1 392 ? 41.499 32.424 -30.265 1.00 63.38 392 ASN A N 1
ATOM 3107 C CA . ASN A 1 392 ? 40.044 32.443 -30.111 1.00 63.38 392 ASN A CA 1
ATOM 3108 C C . ASN A 1 392 ? 39.441 31.025 -30.170 1.00 63.38 392 ASN A C 1
ATOM 3110 O O . ASN A 1 392 ? 38.526 30.711 -29.411 1.00 63.38 392 ASN A O 1
ATOM 3114 N N . SER A 1 393 ? 39.996 30.147 -31.014 1.00 66.19 393 SER A N 1
ATOM 3115 C CA . SER A 1 393 ? 39.638 28.724 -31.060 1.00 66.19 393 SER A CA 1
ATOM 3116 C C . SER A 1 393 ? 39.981 28.019 -29.744 1.00 66.19 393 SER A C 1
ATOM 3118 O O . SER A 1 393 ? 39.122 27.370 -29.152 1.00 66.19 393 SER A O 1
ATOM 3120 N N . THR A 1 394 ? 41.193 28.221 -29.220 1.00 74.12 394 THR A N 1
ATOM 3121 C CA . THR A 1 394 ? 41.649 27.637 -27.948 1.00 74.12 394 THR A CA 1
ATOM 3122 C C . THR A 1 394 ? 40.808 28.111 -26.764 1.00 74.12 394 THR A C 1
ATOM 3124 O O . THR A 1 394 ? 40.447 27.319 -25.896 1.00 74.12 394 THR A O 1
ATOM 3127 N N . ARG A 1 395 ? 40.418 29.391 -26.739 1.00 77.62 395 ARG A N 1
ATOM 3128 C CA . ARG A 1 395 ? 39.520 29.920 -25.703 1.00 77.62 395 ARG A CA 1
ATOM 3129 C C . ARG A 1 395 ? 38.146 29.247 -25.738 1.00 77.62 395 ARG A C 1
ATOM 3131 O O . ARG A 1 395 ? 37.649 28.838 -24.692 1.00 77.62 395 ARG A O 1
ATOM 3138 N N . LYS A 1 396 ? 37.565 29.086 -26.930 1.00 79.88 396 LYS A N 1
ATOM 3139 C CA . LYS A 1 396 ? 36.261 28.434 -27.115 1.00 79.88 396 LYS A CA 1
ATOM 3140 C C . LYS A 1 396 ? 36.288 26.958 -26.690 1.00 79.88 396 LYS A C 1
ATOM 3142 O O . LYS A 1 396 ? 35.317 26.474 -26.114 1.00 79.88 396 LYS A O 1
ATOM 3147 N N . ILE A 1 397 ? 37.405 26.263 -26.924 1.00 81.38 397 ILE A N 1
ATOM 3148 C CA . ILE A 1 397 ? 37.632 24.879 -26.472 1.00 81.38 397 ILE A CA 1
ATOM 3149 C C . ILE A 1 397 ? 37.684 24.805 -24.942 1.00 81.38 397 ILE A C 1
ATOM 3151 O O . ILE A 1 397 ? 36.996 23.975 -24.353 1.00 81.38 397 ILE A O 1
ATOM 3155 N N . ASN A 1 398 ? 38.426 25.706 -24.293 1.00 82.38 398 ASN A N 1
ATOM 3156 C CA . ASN A 1 398 ? 38.544 25.730 -22.831 1.00 82.38 398 ASN A CA 1
ATOM 3157 C C . ASN A 1 398 ? 37.202 26.031 -22.139 1.00 82.38 398 ASN A C 1
ATOM 3159 O O . ASN A 1 398 ? 36.868 25.401 -21.136 1.00 82.38 398 ASN A O 1
ATOM 3163 N N . GLU A 1 399 ? 36.411 26.961 -22.685 1.00 83.81 399 GLU A N 1
ATOM 3164 C CA . GLU A 1 399 ? 35.065 27.278 -22.184 1.00 83.81 399 GLU A CA 1
ATOM 3165 C C . GLU A 1 399 ? 34.114 26.076 -22.325 1.00 83.81 399 GLU A C 1
ATOM 3167 O O . GLU A 1 399 ? 33.366 25.752 -21.399 1.00 83.81 399 GLU A O 1
ATOM 3172 N N . LEU A 1 400 ? 34.177 25.365 -23.457 1.00 85.88 400 LEU A N 1
ATOM 3173 C CA . LEU A 1 400 ? 33.391 24.153 -23.680 1.00 85.88 400 LEU A CA 1
ATOM 3174 C C . LEU A 1 400 ? 33.812 23.017 -22.735 1.00 85.88 400 LEU A C 1
ATOM 3176 O O . LEU A 1 400 ? 32.955 22.353 -22.157 1.00 85.88 400 LEU A O 1
ATOM 3180 N N . GLN A 1 401 ? 35.114 22.829 -22.522 1.00 85.81 401 GLN A N 1
ATOM 3181 C CA . GLN A 1 401 ? 35.645 21.817 -21.611 1.00 85.81 401 GLN A CA 1
ATOM 3182 C C . GLN A 1 401 ? 35.203 22.066 -20.159 1.00 85.81 401 GLN A C 1
ATOM 3184 O O . GLN A 1 401 ? 34.780 21.131 -19.480 1.00 85.81 401 GLN A O 1
ATOM 3189 N N . GLN A 1 402 ? 35.230 23.320 -19.690 1.00 84.00 402 GLN A N 1
ATOM 3190 C CA . GLN A 1 402 ? 34.712 23.679 -18.363 1.00 84.00 402 GLN A CA 1
ATOM 3191 C C . GLN A 1 402 ? 33.208 23.421 -18.237 1.00 84.00 402 GLN A C 1
ATOM 3193 O O . GLN A 1 402 ? 32.766 22.904 -17.212 1.00 84.00 402 GLN A O 1
ATOM 3198 N N . PHE A 1 403 ? 32.430 23.734 -19.279 1.00 86.50 403 PHE A N 1
ATOM 3199 C CA . PHE A 1 403 ? 31.000 23.428 -19.311 1.00 86.50 403 PHE A CA 1
ATOM 3200 C C . PHE A 1 403 ? 30.748 21.924 -19.161 1.00 86.50 403 PHE A C 1
ATOM 3202 O O . PHE A 1 403 ? 29.948 21.529 -18.318 1.00 86.50 403 PHE A O 1
ATOM 3209 N N . CYS A 1 404 ? 31.464 21.087 -19.915 1.00 85.75 404 CYS A N 1
ATOM 3210 C CA . CYS A 1 404 ? 31.299 19.634 -19.867 1.00 85.75 404 CYS A CA 1
ATOM 3211 C C . CYS A 1 404 ? 31.709 19.023 -18.521 1.00 85.75 404 CYS A C 1
ATOM 3213 O O . CYS A 1 404 ? 31.037 18.115 -18.042 1.00 85.75 404 CYS A O 1
ATOM 3215 N N . ASN A 1 405 ? 32.749 19.558 -17.873 1.00 81.75 405 ASN A N 1
ATOM 3216 C CA . ASN A 1 405 ? 33.188 19.098 -16.551 1.00 81.75 405 ASN A CA 1
ATOM 3217 C C . ASN A 1 405 ? 32.155 19.369 -15.437 1.00 81.75 405 ASN A C 1
ATOM 3219 O O . ASN A 1 405 ? 32.203 18.720 -14.396 1.00 81.75 405 ASN A O 1
ATOM 3223 N N . GLY A 1 406 ? 31.252 20.339 -15.626 1.00 74.31 406 GLY A N 1
ATOM 3224 C CA . GLY A 1 406 ? 30.249 20.748 -14.635 1.00 74.31 406 GLY A CA 1
ATOM 3225 C C . GLY A 1 406 ? 28.831 20.222 -14.883 1.00 74.31 406 GLY A C 1
ATOM 3226 O O . GLY A 1 406 ? 27.905 20.646 -14.190 1.00 74.31 406 GLY A O 1
ATOM 3227 N N . LEU A 1 407 ? 28.621 19.354 -15.879 1.00 77.44 407 LEU A N 1
ATOM 3228 C CA . LEU A 1 407 ? 27.289 18.846 -16.215 1.00 77.44 407 LEU A CA 1
ATOM 3229 C C . LEU A 1 407 ? 26.793 17.835 -15.170 1.00 77.44 407 LEU A C 1
ATOM 3231 O O . LEU A 1 407 ? 27.400 16.788 -14.968 1.00 77.44 407 LEU A O 1
ATOM 3235 N N . ASN A 1 408 ? 25.646 18.132 -14.551 1.00 60.19 408 ASN A N 1
ATOM 3236 C CA . ASN A 1 408 ? 24.906 17.219 -13.676 1.00 60.19 408 ASN A CA 1
ATOM 3237 C C . ASN A 1 408 ? 23.552 16.906 -14.340 1.00 60.19 408 ASN A C 1
ATOM 3239 O O . ASN A 1 408 ? 22.793 17.823 -14.664 1.00 60.19 408 ASN A O 1
ATOM 3243 N N . ALA A 1 409 ? 23.286 15.630 -14.627 1.00 54.22 409 ALA A N 1
ATOM 3244 C CA . ALA A 1 409 ? 22.214 15.215 -15.535 1.00 54.22 409 ALA A CA 1
ATOM 3245 C C . ALA A 1 409 ? 20.863 15.025 -14.816 1.00 54.22 409 ALA A C 1
ATOM 3247 O O . ALA A 1 409 ? 20.575 13.953 -14.287 1.00 54.22 409 ALA A O 1
ATOM 3248 N N . ASP A 1 410 ? 20.010 16.053 -14.852 1.00 51.19 410 ASP A N 1
ATOM 3249 C CA . ASP A 1 410 ? 18.571 15.928 -14.584 1.00 51.19 410 ASP A CA 1
ATOM 3250 C C . ASP A 1 410 ? 17.795 15.627 -15.889 1.00 51.19 410 ASP A C 1
ATOM 3252 O O . ASP A 1 410 ? 18.084 16.153 -16.968 1.00 51.19 410 ASP A O 1
ATOM 3256 N N . SER A 1 411 ? 16.780 14.761 -15.801 1.00 50.53 411 SER A N 1
ATOM 3257 C CA . SER A 1 411 ? 16.130 14.134 -16.974 1.00 50.53 411 SER A CA 1
ATOM 3258 C C . SER A 1 411 ? 15.482 15.108 -17.977 1.00 50.53 411 SER A C 1
ATOM 3260 O O . SER A 1 411 ? 15.615 14.926 -19.183 1.00 50.53 411 SER A O 1
ATOM 3262 N N . GLN A 1 412 ? 14.865 16.209 -17.537 1.00 49.97 412 GLN A N 1
ATOM 3263 C CA . GLN A 1 412 ? 14.135 17.109 -18.448 1.00 49.97 412 GLN A CA 1
ATOM 3264 C C . GLN A 1 412 ? 15.012 18.045 -19.302 1.00 49.97 412 GLN A C 1
ATOM 3266 O O . GLN A 1 412 ? 14.513 18.615 -20.271 1.00 49.97 412 GLN A O 1
ATOM 3271 N N . SER A 1 413 ? 16.309 18.192 -19.007 1.00 63.84 413 SER A N 1
ATOM 3272 C CA . SER A 1 413 ? 17.243 19.023 -19.791 1.00 63.84 413 SER A CA 1
ATOM 3273 C C . SER A 1 413 ? 18.172 18.214 -20.707 1.00 63.84 413 SER A C 1
ATOM 3275 O O . SER A 1 413 ? 18.848 18.793 -21.561 1.00 63.84 413 SER A O 1
ATOM 3277 N N . SER A 1 414 ? 18.178 16.884 -20.586 1.00 74.62 414 SER A N 1
ATOM 3278 C CA . SER A 1 414 ? 19.195 16.016 -21.191 1.00 74.62 414 SER A CA 1
ATOM 3279 C C . SER A 1 414 ? 19.141 15.967 -22.729 1.00 74.62 414 SER A C 1
ATOM 3281 O O . SER A 1 414 ? 20.186 16.062 -23.365 1.00 74.62 414 SER A O 1
ATOM 3283 N N . LEU A 1 415 ? 17.956 15.936 -23.360 1.00 81.31 415 LEU A N 1
ATOM 3284 C CA . LEU A 1 415 ? 17.835 15.952 -24.836 1.00 81.31 415 LEU A CA 1
ATOM 3285 C C . LEU A 1 415 ? 18.352 17.257 -25.462 1.00 81.31 415 LEU A C 1
ATOM 3287 O O . LEU A 1 415 ? 19.074 17.233 -26.459 1.00 81.31 415 LEU A O 1
ATOM 3291 N N . ASN A 1 416 ? 18.038 18.400 -24.844 1.00 83.44 416 ASN A N 1
ATOM 3292 C CA . ASN A 1 416 ? 18.518 19.706 -25.302 1.00 83.44 416 ASN A CA 1
ATOM 3293 C C . ASN A 1 416 ? 20.042 19.822 -25.156 1.00 83.44 416 ASN A C 1
ATOM 3295 O O . ASN A 1 416 ? 20.705 20.419 -26.005 1.00 83.44 416 ASN A O 1
ATOM 3299 N N . LEU A 1 417 ? 20.605 19.235 -24.096 1.00 85.94 417 LEU A N 1
ATOM 3300 C CA . LEU A 1 417 ? 22.049 19.180 -23.879 1.00 85.94 417 LEU A CA 1
ATOM 3301 C C . LEU A 1 417 ? 22.748 18.284 -24.906 1.00 85.94 417 LEU A C 1
ATOM 3303 O O . LEU A 1 417 ? 23.772 18.701 -25.446 1.00 85.94 417 LEU A O 1
ATOM 3307 N N . ILE A 1 418 ? 22.174 17.122 -25.241 1.00 89.88 418 ILE A N 1
ATOM 3308 C CA . ILE A 1 418 ? 22.680 16.255 -26.317 1.00 89.88 418 ILE A CA 1
ATOM 3309 C C . ILE A 1 418 ? 22.715 17.032 -27.635 1.00 89.88 418 ILE A C 1
ATOM 3311 O O . ILE A 1 418 ? 23.771 17.120 -28.254 1.00 89.88 418 ILE A O 1
ATOM 3315 N N . ALA A 1 419 ? 21.608 17.667 -28.032 1.00 88.88 419 ALA A N 1
ATOM 3316 C CA . ALA A 1 419 ? 21.546 18.437 -29.276 1.00 88.88 419 ALA A CA 1
ATOM 3317 C C . ALA A 1 419 ? 22.575 19.585 -29.311 1.00 88.88 419 ALA A C 1
ATOM 3319 O O . ALA A 1 419 ? 23.236 19.811 -30.329 1.00 88.88 419 ALA A O 1
ATOM 3320 N N . LYS A 1 420 ? 22.758 20.288 -28.185 1.00 88.94 420 LYS A N 1
ATOM 3321 C CA . LYS A 1 420 ? 23.748 21.366 -28.046 1.00 88.94 420 LYS A CA 1
ATOM 3322 C C . LYS A 1 420 ? 25.183 20.850 -28.186 1.00 88.94 420 LYS A C 1
ATOM 3324 O O . LYS A 1 420 ? 25.982 21.465 -28.891 1.00 88.94 420 LYS A O 1
ATOM 3329 N N . LEU A 1 421 ? 25.516 19.737 -27.533 1.00 89.88 421 LEU A N 1
ATOM 3330 C CA . LEU A 1 421 ? 26.849 19.137 -27.597 1.00 89.88 421 LEU A CA 1
ATOM 3331 C C . LEU A 1 421 ? 27.142 18.535 -28.976 1.00 89.88 421 LEU A C 1
ATOM 3333 O O . LEU A 1 421 ? 28.235 18.752 -29.486 1.00 89.88 421 LEU A O 1
ATOM 3337 N N . GLU A 1 422 ? 26.172 17.879 -29.618 1.00 90.50 422 GLU A N 1
ATOM 3338 C CA . GLU A 1 422 ? 26.315 17.367 -30.991 1.00 90.50 422 GLU A CA 1
ATOM 3339 C C . GLU A 1 422 ? 26.529 18.504 -32.000 1.00 90.50 422 GLU A C 1
ATOM 3341 O O . GLU A 1 422 ? 27.367 18.395 -32.893 1.00 90.50 422 GLU A O 1
ATOM 3346 N N . THR A 1 423 ? 25.836 19.633 -31.822 1.00 88.75 423 THR A N 1
ATOM 3347 C CA . THR A 1 423 ? 26.044 20.828 -32.657 1.00 88.75 423 THR A CA 1
ATOM 3348 C C . THR A 1 423 ? 27.451 21.394 -32.470 1.00 88.75 423 THR A C 1
ATOM 3350 O O . THR A 1 423 ? 28.122 21.716 -33.449 1.00 88.75 423 THR A O 1
ATOM 3353 N N . ASN A 1 424 ? 27.928 21.484 -31.225 1.00 86.19 424 ASN A N 1
ATOM 3354 C CA . ASN A 1 424 ? 29.292 21.931 -30.949 1.00 86.19 424 ASN A CA 1
ATOM 3355 C C . ASN A 1 424 ? 30.322 20.969 -31.554 1.00 86.19 424 ASN A C 1
ATOM 3357 O O . ASN A 1 424 ? 31.250 21.427 -32.212 1.00 86.19 424 ASN A O 1
ATOM 3361 N N . GLN A 1 425 ? 30.122 19.657 -31.406 1.00 88.69 425 GLN A N 1
ATOM 3362 C CA . GLN A 1 425 ? 30.986 18.627 -31.986 1.00 88.69 425 GLN A CA 1
ATOM 3363 C C . GLN A 1 425 ? 31.106 18.769 -33.513 1.00 88.69 425 GLN A C 1
ATOM 3365 O O . GLN A 1 425 ? 32.195 18.620 -34.051 1.00 88.69 425 GLN A O 1
ATOM 3370 N N . GLN A 1 426 ? 30.021 19.120 -34.211 1.00 84.81 426 GLN A N 1
ATOM 3371 C CA . GLN A 1 426 ? 30.024 19.329 -35.667 1.00 84.81 426 GLN A CA 1
ATOM 3372 C C . GLN A 1 426 ? 30.636 20.667 -36.114 1.00 84.81 426 GLN A C 1
ATOM 3374 O O . GLN A 1 426 ? 31.111 20.777 -37.241 1.00 84.81 426 GLN A O 1
ATOM 3379 N N . GLN A 1 427 ? 30.587 21.701 -35.270 1.00 81.62 427 GLN A N 1
ATOM 3380 C CA . GLN A 1 427 ? 31.072 23.049 -35.599 1.00 81.62 427 GLN A CA 1
ATOM 3381 C C . GLN A 1 427 ? 32.549 23.274 -35.254 1.00 81.62 427 GLN A C 1
ATOM 3383 O O . GLN A 1 427 ? 33.112 24.315 -35.607 1.00 81.62 427 GLN A O 1
ATOM 3388 N N . LEU A 1 428 ? 33.167 22.345 -34.529 1.00 81.44 428 LEU A N 1
ATOM 3389 C CA . LEU A 1 428 ? 34.574 22.413 -34.172 1.00 81.44 428 LEU A CA 1
ATOM 3390 C C . LEU A 1 428 ? 35.451 21.943 -35.343 1.00 81.44 428 LEU A C 1
ATOM 3392 O O . LEU A 1 428 ? 35.257 20.873 -35.905 1.00 81.44 428 LEU A O 1
ATOM 3396 N N . LEU A 1 429 ? 36.433 22.775 -35.700 1.00 66.69 429 LEU A N 1
ATOM 3397 C CA . LEU A 1 429 ? 37.484 22.466 -36.682 1.00 66.69 429 LEU A CA 1
ATOM 3398 C C . LEU A 1 429 ? 38.645 21.655 -36.068 1.00 66.69 429 LEU A C 1
ATOM 3400 O O . LEU A 1 429 ? 39.552 21.253 -36.789 1.00 66.69 429 LEU A O 1
ATOM 3404 N N . SER A 1 430 ? 38.634 21.460 -34.748 1.00 71.44 430 SER A N 1
ATOM 3405 C CA . SER A 1 430 ? 39.652 20.766 -33.948 1.00 71.44 430 SER A CA 1
ATOM 3406 C C . SER A 1 430 ? 39.016 19.673 -33.087 1.00 71.44 430 SER A C 1
ATOM 3408 O O . SER A 1 430 ? 37.793 19.641 -32.949 1.00 71.44 430 SER A O 1
ATOM 3410 N N . ASP A 1 431 ? 39.839 18.830 -32.460 1.00 79.38 431 ASP A N 1
ATOM 3411 C CA . ASP A 1 431 ? 39.378 17.702 -31.644 1.00 79.38 431 ASP A CA 1
ATOM 3412 C C . ASP A 1 431 ? 38.381 18.122 -30.553 1.00 79.38 431 ASP A C 1
ATOM 3414 O O . ASP A 1 431 ? 38.550 19.132 -29.858 1.00 79.38 431 ASP A O 1
ATOM 3418 N N . PHE A 1 432 ? 37.315 17.332 -30.415 1.00 87.25 432 PHE A N 1
ATOM 3419 C CA . PHE A 1 432 ? 36.303 17.528 -29.387 1.00 87.25 432 PHE A CA 1
ATOM 3420 C C . PHE A 1 432 ? 36.892 17.149 -28.016 1.00 87.25 432 PHE A C 1
ATOM 3422 O O . PHE A 1 432 ? 37.565 16.123 -27.910 1.00 87.25 432 PHE A O 1
ATOM 3429 N N . PRO A 1 433 ? 36.693 17.953 -26.954 1.00 89.06 433 PRO A N 1
ATOM 3430 C CA . PRO A 1 433 ? 37.297 17.651 -25.660 1.00 89.06 433 PRO A CA 1
ATOM 3431 C C . PRO A 1 433 ? 36.841 16.293 -25.117 1.00 89.06 433 PRO A C 1
ATOM 3433 O O . PRO A 1 433 ? 35.642 16.028 -25.049 1.00 89.06 433 PRO A O 1
ATOM 3436 N N . ALA A 1 434 ? 37.780 15.479 -24.627 1.00 86.06 434 ALA A N 1
ATOM 3437 C CA . ALA A 1 434 ? 37.482 14.144 -24.100 1.00 86.06 434 ALA A CA 1
ATOM 3438 C C . ALA A 1 434 ? 36.426 14.156 -22.976 1.00 86.06 434 ALA A C 1
ATOM 3440 O O . ALA A 1 434 ? 35.560 13.287 -22.929 1.00 86.06 434 ALA A O 1
ATOM 3441 N N . SER A 1 435 ? 36.429 15.174 -22.106 1.00 83.38 435 SER A N 1
ATOM 3442 C CA . SER A 1 435 ? 35.395 15.310 -21.069 1.00 83.38 435 SER A CA 1
ATOM 3443 C C . SER A 1 435 ? 34.005 15.596 -21.639 1.00 83.38 435 SER A C 1
ATOM 3445 O O . SER A 1 435 ? 33.002 15.181 -21.059 1.00 83.38 435 SER A O 1
ATOM 3447 N N . CYS A 1 436 ? 33.928 16.260 -22.793 1.00 88.62 436 CYS A N 1
ATOM 3448 C CA . CYS A 1 436 ? 32.679 16.454 -23.511 1.00 88.62 436 CYS A CA 1
ATOM 3449 C C . CYS A 1 436 ? 32.217 15.180 -24.215 1.00 88.62 436 CYS A C 1
ATOM 3451 O O . CYS A 1 436 ? 31.014 14.934 -24.239 1.00 88.62 436 CYS A O 1
ATOM 3453 N N . ASP A 1 437 ? 33.130 14.358 -24.743 1.00 88.50 437 ASP A N 1
ATOM 3454 C CA . ASP A 1 437 ? 32.783 13.033 -25.272 1.00 88.50 437 ASP A CA 1
ATOM 3455 C C . ASP A 1 437 ? 32.207 12.137 -24.172 1.00 88.50 437 ASP A C 1
ATOM 3457 O O . ASP A 1 437 ? 31.147 11.535 -24.357 1.00 88.50 437 ASP A O 1
ATOM 3461 N N . THR A 1 438 ? 32.843 12.097 -22.998 1.00 87.06 438 THR A N 1
ATOM 3462 C CA . THR A 1 438 ? 32.330 11.351 -21.841 1.00 87.06 438 THR A CA 1
ATOM 3463 C C . THR A 1 438 ? 30.947 11.854 -21.428 1.00 87.06 438 THR A C 1
ATOM 3465 O O . THR A 1 438 ? 30.011 11.059 -21.338 1.00 87.06 438 THR A O 1
ATOM 3468 N N . ALA A 1 439 ? 30.778 13.170 -21.262 1.00 87.56 439 ALA A N 1
ATOM 3469 C CA . ALA A 1 439 ? 29.496 13.759 -20.877 1.00 87.56 439 ALA A CA 1
ATOM 3470 C C . ALA A 1 439 ? 28.393 13.510 -21.923 1.00 87.56 439 ALA A C 1
ATOM 3472 O O . ALA A 1 439 ? 27.257 13.186 -21.574 1.00 87.56 439 ALA A O 1
ATOM 3473 N N . LEU A 1 440 ? 28.712 13.620 -23.216 1.00 91.44 440 LEU A N 1
ATOM 3474 C CA . LEU A 1 440 ? 27.768 13.371 -24.305 1.00 91.44 440 LEU A CA 1
ATOM 3475 C C . LEU A 1 440 ? 27.322 11.904 -24.341 1.00 91.44 440 LEU A C 1
ATOM 3477 O O . LEU A 1 440 ? 26.128 11.629 -24.472 1.00 91.44 440 LEU A O 1
ATOM 3481 N N . ASN A 1 441 ? 28.252 10.962 -24.193 1.00 92.56 441 ASN A N 1
ATOM 3482 C CA . ASN A 1 441 ? 27.930 9.535 -24.176 1.00 92.56 441 ASN A CA 1
ATOM 3483 C C . ASN A 1 441 ? 27.126 9.145 -22.926 1.00 92.56 441 ASN A C 1
ATOM 3485 O O . ASN A 1 441 ? 26.154 8.398 -23.034 1.00 92.56 441 ASN A O 1
ATOM 3489 N N . GLN A 1 442 ? 27.432 9.736 -21.769 1.00 88.94 442 GLN A N 1
ATOM 3490 C CA . GLN A 1 442 ? 26.645 9.559 -20.549 1.00 88.94 442 GLN A CA 1
ATOM 3491 C C . GLN A 1 442 ? 25.209 10.087 -20.716 1.00 88.94 442 GLN A C 1
ATOM 3493 O O . GLN A 1 442 ? 24.244 9.427 -20.321 1.00 88.94 442 GLN A O 1
ATOM 3498 N N . LEU A 1 443 ? 25.025 11.244 -21.361 1.00 87.94 443 LEU A N 1
ATOM 3499 C CA . LEU A 1 443 ? 23.693 11.781 -21.663 1.00 87.94 443 LEU A CA 1
ATOM 3500 C C . LEU A 1 443 ? 22.904 10.872 -22.623 1.00 87.94 443 LEU A C 1
ATOM 3502 O O . LEU A 1 443 ? 21.721 10.614 -22.398 1.00 87.94 443 LEU 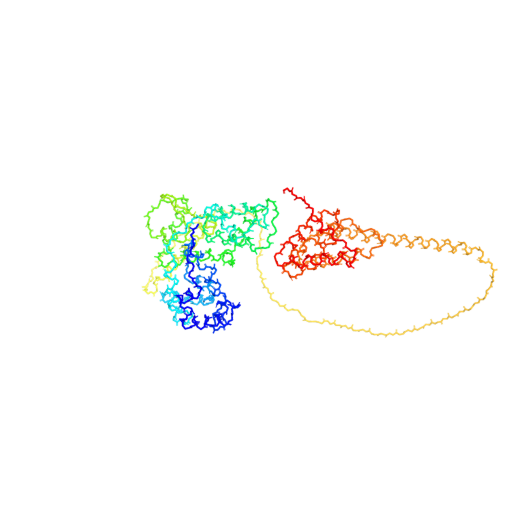A O 1
ATOM 3506 N N . ARG A 1 444 ? 23.557 10.339 -23.666 1.00 92.00 444 ARG A N 1
ATOM 3507 C CA . ARG A 1 444 ? 22.944 9.411 -24.638 1.00 92.00 444 ARG A CA 1
ATOM 3508 C C . ARG A 1 444 ? 22.395 8.143 -23.983 1.00 92.00 444 ARG A C 1
ATOM 3510 O O . ARG A 1 444 ? 21.336 7.669 -24.383 1.00 92.00 444 ARG A O 1
ATOM 3517 N N . VAL A 1 445 ? 23.081 7.621 -22.969 1.00 88.12 445 VAL A N 1
ATOM 3518 C CA . VAL A 1 445 ? 22.621 6.457 -22.199 1.00 88.12 445 VAL A CA 1
ATOM 3519 C C . VAL A 1 445 ? 21.535 6.838 -21.195 1.00 88.12 445 VAL A C 1
ATOM 3521 O O . VAL A 1 445 ? 20.507 6.172 -21.101 1.00 88.12 445 VAL A O 1
ATOM 3524 N N . THR A 1 446 ? 21.719 7.926 -20.448 1.00 82.25 446 THR A N 1
ATOM 3525 C CA . THR A 1 446 ? 20.791 8.311 -19.367 1.00 82.25 446 THR A CA 1
ATOM 3526 C C . THR A 1 446 ? 19.411 8.738 -19.873 1.00 82.25 446 THR A C 1
ATOM 3528 O O . THR A 1 446 ? 18.424 8.582 -19.151 1.00 82.25 446 THR A O 1
ATOM 3531 N N . VAL A 1 447 ? 19.302 9.210 -21.120 1.00 86.00 447 VAL A N 1
ATOM 3532 C CA . VAL A 1 447 ? 18.019 9.591 -21.735 1.00 86.00 447 VAL A CA 1
ATOM 3533 C C . VAL A 1 447 ? 17.184 8.397 -22.224 1.00 86.00 447 VAL A C 1
ATOM 3535 O O . VAL A 1 447 ? 15.964 8.507 -22.368 1.00 86.00 447 VAL A O 1
ATOM 3538 N N . ALA A 1 448 ? 17.811 7.235 -22.432 1.00 82.12 448 ALA A N 1
ATOM 3539 C CA . ALA A 1 448 ? 17.169 6.023 -22.939 1.00 82.12 448 ALA A CA 1
ATOM 3540 C C . ALA A 1 448 ? 15.924 5.583 -22.131 1.00 82.12 448 ALA A C 1
ATOM 3542 O O . ALA A 1 448 ? 14.863 5.393 -22.736 1.00 82.12 448 ALA A O 1
ATOM 3543 N N . PRO A 1 449 ? 15.962 5.495 -20.785 1.00 72.62 449 PRO A N 1
ATOM 3544 C CA . PRO A 1 449 ? 14.774 5.179 -19.991 1.00 72.62 449 PRO A CA 1
ATOM 3545 C C . PRO A 1 449 ? 13.634 6.192 -20.130 1.00 72.62 449 PRO A C 1
ATOM 3547 O O . PRO A 1 449 ? 12.472 5.794 -20.073 1.00 72.62 449 PRO A O 1
ATOM 3550 N N . GLN A 1 450 ? 13.925 7.488 -20.285 1.00 74.38 450 GLN A N 1
ATOM 3551 C CA . GLN A 1 450 ? 12.882 8.502 -20.459 1.00 74.38 450 GLN A CA 1
ATOM 3552 C C . GLN A 1 450 ? 12.200 8.355 -21.818 1.00 74.38 450 GLN A C 1
ATOM 3554 O O . GLN A 1 450 ? 10.975 8.280 -21.878 1.00 74.38 450 GLN A O 1
ATOM 3559 N N . LEU A 1 451 ? 12.983 8.251 -22.891 1.00 78.81 451 LEU A N 1
ATOM 3560 C CA . LEU A 1 451 ? 12.452 8.045 -24.237 1.00 78.81 451 LEU A CA 1
ATOM 3561 C C . LEU A 1 451 ? 11.647 6.742 -24.328 1.00 78.81 451 LEU A C 1
ATOM 3563 O O . LEU A 1 451 ? 10.594 6.722 -24.953 1.00 78.81 451 LEU A O 1
ATOM 3567 N N . GLY A 1 452 ? 12.064 5.686 -23.622 1.00 71.94 452 GLY A N 1
ATOM 3568 C CA . GLY A 1 452 ? 11.285 4.451 -23.507 1.00 71.94 452 GLY A CA 1
ATOM 3569 C C . GLY A 1 452 ? 9.927 4.619 -22.807 1.00 71.94 452 GLY A C 1
ATOM 3570 O O . GLY A 1 452 ? 8.978 3.931 -23.166 1.00 71.94 452 GLY A O 1
ATOM 3571 N N . LYS A 1 453 ? 9.793 5.536 -21.836 1.00 67.81 453 LYS A N 1
ATOM 3572 C CA . LYS A 1 453 ? 8.499 5.853 -21.190 1.00 67.81 453 LYS A CA 1
ATOM 3573 C C . LYS A 1 453 ? 7.595 6.725 -22.053 1.00 67.81 453 LYS A C 1
ATOM 3575 O O . LYS A 1 453 ? 6.379 6.663 -21.908 1.00 67.81 453 LYS A O 1
ATOM 3580 N N . GLU A 1 454 ? 8.192 7.557 -22.900 1.00 74.06 454 GLU A N 1
ATOM 3581 C CA . GLU A 1 454 ? 7.492 8.428 -23.848 1.00 74.06 454 GLU A CA 1
ATOM 3582 C C . GLU A 1 454 ? 7.139 7.714 -25.164 1.00 74.06 454 GLU A C 1
ATOM 3584 O O . GLU A 1 454 ? 6.674 8.369 -26.092 1.00 74.06 454 GLU A O 1
ATOM 3589 N N . ASP A 1 455 ? 7.356 6.397 -25.247 1.00 73.00 455 ASP A N 1
ATOM 3590 C CA . ASP A 1 455 ? 7.127 5.577 -26.446 1.00 73.00 455 ASP A CA 1
ATOM 3591 C C . ASP A 1 455 ? 8.024 5.943 -27.648 1.00 73.00 455 ASP A C 1
ATOM 3593 O O . ASP A 1 455 ? 7.728 5.667 -28.806 1.00 73.00 455 ASP A O 1
ATOM 3597 N N . LYS A 1 456 ? 9.175 6.567 -27.375 1.00 80.25 456 LYS A N 1
ATOM 3598 C CA . LYS A 1 456 ? 10.160 7.044 -28.362 1.00 80.25 456 LYS A CA 1
ATOM 3599 C C . LYS A 1 456 ? 11.371 6.115 -28.452 1.00 80.25 456 LYS A C 1
ATOM 3601 O O . LYS A 1 456 ? 12.523 6.551 -28.453 1.00 80.25 456 LYS A O 1
ATOM 3606 N N . ILE A 1 457 ? 11.131 4.810 -28.525 1.00 81.12 457 ILE A N 1
ATOM 3607 C CA . ILE A 1 457 ? 12.195 3.793 -28.457 1.00 81.12 457 ILE A CA 1
ATOM 3608 C C . ILE A 1 457 ? 13.177 3.908 -29.627 1.00 81.12 457 ILE A C 1
ATOM 3610 O O . ILE A 1 457 ? 14.383 3.819 -29.420 1.00 81.12 457 ILE A O 1
ATOM 3614 N N . LEU A 1 458 ? 12.703 4.207 -30.838 1.00 82.19 458 LEU A N 1
ATOM 3615 C CA . LEU A 1 458 ? 13.579 4.402 -32.001 1.00 82.19 458 LEU A CA 1
ATOM 3616 C C . LEU A 1 458 ? 14.528 5.601 -31.842 1.00 82.19 458 LEU A C 1
ATOM 3618 O O . LEU A 1 458 ? 15.658 5.578 -32.330 1.00 82.19 458 LEU A O 1
ATOM 3622 N N . GLU A 1 459 ? 14.080 6.664 -31.171 1.00 86.06 459 GLU A N 1
ATOM 3623 C CA . GLU A 1 459 ? 14.922 7.821 -30.849 1.00 86.06 459 GLU A CA 1
ATOM 3624 C C . GLU A 1 459 ? 15.969 7.447 -29.799 1.00 86.06 459 GLU A C 1
ATOM 3626 O O . GLU A 1 459 ? 17.140 7.805 -29.921 1.00 86.06 459 GLU A O 1
ATOM 3631 N N . ALA A 1 460 ? 15.578 6.635 -28.820 1.00 86.62 460 ALA A N 1
ATOM 3632 C CA . ALA A 1 460 ? 16.490 6.139 -27.810 1.00 86.62 460 ALA A CA 1
ATOM 3633 C C . ALA A 1 460 ? 17.575 5.233 -28.404 1.00 86.62 460 ALA A C 1
ATOM 3635 O O . ALA A 1 460 ? 18.758 5.458 -28.164 1.00 86.62 460 ALA A O 1
ATOM 3636 N N . ILE A 1 461 ? 17.194 4.276 -29.256 1.00 89.38 461 ILE A N 1
ATOM 3637 C CA . ILE A 1 461 ? 18.133 3.404 -29.974 1.00 89.38 461 ILE A CA 1
ATOM 3638 C C . ILE A 1 461 ? 19.112 4.244 -30.807 1.00 89.38 461 ILE A C 1
ATOM 3640 O O . ILE A 1 461 ? 20.310 3.972 -30.800 1.00 89.38 461 ILE A O 1
ATOM 3644 N N . ARG A 1 462 ? 18.648 5.321 -31.461 1.00 90.31 462 ARG A N 1
ATOM 3645 C CA . ARG A 1 462 ? 19.534 6.249 -32.189 1.00 90.31 462 ARG A CA 1
ATOM 3646 C C . ARG A 1 462 ? 20.591 6.897 -31.301 1.00 90.31 462 ARG A C 1
ATOM 3648 O O . ARG A 1 462 ? 21.708 7.099 -31.770 1.00 90.31 462 ARG A O 1
ATOM 3655 N N . HIS A 1 463 ? 20.265 7.241 -30.059 1.00 92.50 463 HIS A N 1
ATOM 3656 C CA . HIS A 1 463 ? 21.247 7.785 -29.122 1.00 92.50 463 HIS A CA 1
ATOM 3657 C C . HIS A 1 463 ? 22.227 6.716 -28.635 1.00 92.50 463 HIS A C 1
ATOM 3659 O O . HIS A 1 463 ? 23.430 6.973 -28.628 1.00 92.50 463 HIS A O 1
ATOM 3665 N N . LEU A 1 464 ? 21.737 5.517 -28.311 1.00 92.88 464 LEU A N 1
ATOM 3666 C CA . LEU A 1 464 ? 22.570 4.398 -27.863 1.00 92.88 464 LEU A CA 1
ATOM 3667 C C . LEU A 1 464 ? 23.565 3.953 -28.942 1.00 92.88 464 LEU A C 1
ATOM 3669 O O . LEU A 1 464 ? 24.746 3.797 -28.661 1.00 92.88 464 LEU A O 1
ATOM 3673 N N . CYS A 1 465 ? 23.131 3.859 -30.200 1.00 92.44 465 CYS A N 1
ATOM 3674 C CA . CYS A 1 465 ? 24.000 3.470 -31.314 1.00 92.44 465 CYS A CA 1
ATOM 3675 C C . CYS A 1 465 ? 25.063 4.516 -31.686 1.00 92.44 465 CYS A C 1
ATOM 3677 O O . CYS A 1 465 ? 25.944 4.227 -32.490 1.00 92.44 465 CYS A O 1
ATOM 3679 N N . LYS A 1 466 ? 24.997 5.734 -31.131 1.00 92.56 466 LYS A N 1
ATOM 3680 C CA . LYS A 1 466 ? 26.051 6.748 -31.287 1.00 92.56 466 LYS A CA 1
ATOM 3681 C C . LYS A 1 466 ? 27.142 6.640 -30.216 1.00 92.56 466 LYS A C 1
ATOM 3683 O O . LYS A 1 466 ? 28.131 7.364 -30.315 1.00 92.56 466 LYS A O 1
ATOM 3688 N N . VAL A 1 467 ? 26.966 5.801 -29.192 1.00 92.75 467 VAL A N 1
ATOM 3689 C CA . VAL A 1 467 ? 27.987 5.558 -28.166 1.00 92.75 467 VAL A CA 1
ATOM 3690 C C . VAL A 1 467 ? 29.097 4.691 -28.782 1.00 92.75 467 VAL A C 1
ATOM 3692 O O . VAL A 1 467 ? 28.799 3.605 -29.278 1.00 92.75 467 VAL A O 1
ATOM 3695 N N . PRO A 1 468 ? 30.364 5.151 -28.810 1.00 91.31 468 PRO A N 1
ATOM 3696 C CA . PRO A 1 468 ? 31.466 4.365 -29.363 1.00 91.31 468 PRO A CA 1
ATOM 3697 C C . PRO A 1 468 ? 31.739 3.105 -28.537 1.00 91.31 468 PRO A C 1
ATOM 3699 O O . PRO A 1 468 ? 31.683 3.158 -27.313 1.00 91.31 468 PRO A O 1
ATOM 3702 N N . GLY A 1 469 ? 32.150 2.010 -29.184 1.00 87.62 469 GLY A N 1
ATOM 3703 C CA . GLY A 1 469 ? 32.438 0.740 -28.496 1.00 87.62 469 GLY A CA 1
ATOM 3704 C C . GLY A 1 469 ? 33.561 0.813 -27.449 1.00 87.62 469 GLY A C 1
ATOM 3705 O O . GLY A 1 469 ? 33.567 0.050 -26.494 1.00 87.62 469 GLY A O 1
ATOM 3706 N N . HIS A 1 470 ? 34.491 1.763 -27.588 1.00 88.44 470 HIS A N 1
ATOM 3707 C CA . HIS A 1 470 ? 35.562 2.017 -26.614 1.00 88.44 470 HIS A CA 1
ATOM 3708 C C . HIS A 1 470 ? 35.149 2.990 -25.489 1.00 88.44 470 HIS A C 1
ATOM 3710 O O . HIS A 1 470 ? 35.991 3.406 -24.695 1.00 88.44 470 HIS A O 1
ATOM 3716 N N . SER A 1 471 ? 33.895 3.449 -25.461 1.00 90.94 471 SER A N 1
ATOM 3717 C CA . SER A 1 471 ? 33.382 4.309 -24.394 1.00 90.94 471 SER A CA 1
ATOM 3718 C C . SER A 1 471 ? 33.064 3.478 -23.155 1.00 90.94 471 SER A C 1
ATOM 3720 O O . SER A 1 471 ? 32.460 2.415 -23.265 1.00 90.94 471 SER A O 1
ATOM 3722 N N . GLU A 1 472 ? 33.356 4.006 -21.965 1.00 85.62 472 GLU A N 1
ATOM 3723 C CA . GLU A 1 472 ? 32.923 3.402 -20.693 1.00 85.62 472 GLU A CA 1
ATOM 3724 C C . GLU A 1 472 ? 31.393 3.236 -20.613 1.00 85.62 472 GLU A C 1
ATOM 3726 O O . GLU A 1 472 ? 30.898 2.339 -19.940 1.00 85.62 472 GLU A O 1
ATOM 3731 N N . MET A 1 473 ? 30.638 4.058 -21.351 1.00 88.25 473 MET A N 1
ATOM 3732 C CA . MET A 1 473 ? 29.173 4.010 -21.415 1.00 88.25 473 MET A CA 1
ATOM 3733 C C . MET A 1 473 ? 28.641 2.971 -22.417 1.00 88.25 473 MET A C 1
ATOM 3735 O O . MET A 1 473 ? 27.427 2.809 -22.540 1.00 88.25 473 MET A O 1
ATOM 3739 N N . ASN A 1 474 ? 29.512 2.274 -23.162 1.00 89.44 474 ASN A N 1
ATOM 3740 C CA . ASN A 1 474 ? 29.083 1.277 -24.146 1.00 89.44 474 ASN A CA 1
ATOM 3741 C C . ASN A 1 474 ? 28.369 0.090 -23.483 1.00 89.44 474 ASN A C 1
ATOM 3743 O O . ASN A 1 474 ? 27.364 -0.378 -24.006 1.00 89.44 474 ASN A O 1
ATOM 3747 N N . ILE A 1 475 ? 28.820 -0.336 -22.298 1.00 83.62 475 ILE A N 1
ATOM 3748 C CA . ILE A 1 475 ? 28.183 -1.427 -21.541 1.00 83.62 475 ILE A CA 1
ATOM 3749 C C . ILE A 1 475 ? 26.741 -1.052 -21.182 1.00 83.62 475 ILE A C 1
ATOM 3751 O O . ILE A 1 475 ? 25.812 -1.817 -21.436 1.00 83.62 475 ILE A O 1
ATOM 3755 N N . ASP A 1 476 ? 26.524 0.152 -20.652 1.00 82.12 476 ASP A N 1
ATOM 3756 C CA . ASP A 1 476 ? 25.174 0.618 -20.330 1.00 82.12 476 ASP A CA 1
ATOM 3757 C C . ASP A 1 476 ? 24.303 0.753 -21.588 1.00 82.12 476 ASP A C 1
ATOM 3759 O O . ASP A 1 476 ? 23.097 0.481 -21.555 1.00 82.12 476 ASP A O 1
ATOM 3763 N N . ALA A 1 477 ? 24.907 1.146 -22.715 1.00 88.88 477 ALA A N 1
ATOM 3764 C CA . ALA A 1 477 ? 24.210 1.210 -23.988 1.00 88.88 477 ALA A CA 1
ATOM 3765 C C . ALA A 1 477 ? 23.782 -0.180 -24.492 1.00 88.88 477 ALA A C 1
ATOM 3767 O O . ALA A 1 477 ? 22.632 -0.341 -24.913 1.00 88.88 477 ALA A O 1
ATOM 3768 N N . GLU A 1 478 ? 24.656 -1.186 -24.380 1.00 90.31 478 GLU A N 1
ATOM 3769 C CA . GLU A 1 478 ? 24.360 -2.593 -24.681 1.00 90.31 478 GLU A CA 1
ATOM 3770 C C . GLU A 1 478 ? 23.232 -3.128 -23.796 1.00 90.31 478 GLU A C 1
ATOM 3772 O O . GLU A 1 478 ? 22.320 -3.791 -24.291 1.00 90.31 478 GLU A O 1
ATOM 3777 N N . VAL A 1 479 ? 23.244 -2.812 -22.498 1.00 83.31 479 VAL A N 1
ATOM 3778 C CA . VAL A 1 479 ? 22.210 -3.248 -21.545 1.00 83.31 479 VAL A CA 1
ATOM 3779 C C . VAL A 1 479 ? 20.831 -2.724 -21.948 1.00 83.31 479 VAL A C 1
ATOM 3781 O O . VAL A 1 479 ? 19.864 -3.493 -22.002 1.00 83.31 479 VAL A O 1
ATOM 3784 N N . TRP A 1 480 ? 20.717 -1.430 -22.265 1.00 85.81 480 TRP A N 1
ATOM 3785 C CA . TRP A 1 480 ? 19.448 -0.850 -22.714 1.00 85.81 480 TRP A CA 1
ATOM 3786 C C . TRP A 1 480 ? 18.986 -1.430 -24.045 1.00 85.81 480 TRP A C 1
ATOM 3788 O O . TRP A 1 480 ? 17.809 -1.775 -24.191 1.00 85.81 480 TRP A O 1
ATOM 3798 N N . LEU A 1 481 ? 19.907 -1.579 -24.996 1.00 88.69 481 LEU A N 1
ATOM 3799 C CA . LEU A 1 481 ? 19.574 -2.104 -26.309 1.00 88.69 481 LEU A CA 1
ATOM 3800 C C . LEU A 1 481 ? 19.153 -3.579 -26.236 1.00 88.69 481 LEU A C 1
ATOM 3802 O O . LEU A 1 481 ? 18.133 -3.938 -26.824 1.00 88.69 481 LEU A O 1
ATOM 3806 N N . ARG A 1 482 ? 19.842 -4.409 -25.438 1.00 85.50 482 ARG A N 1
ATOM 3807 C CA . ARG A 1 482 ? 19.492 -5.820 -25.189 1.00 85.50 482 ARG A CA 1
ATOM 3808 C C . ARG A 1 482 ? 18.111 -5.944 -24.559 1.00 85.50 482 ARG A C 1
ATOM 3810 O O . ARG A 1 482 ? 17.283 -6.733 -25.009 1.00 85.50 482 ARG A O 1
ATOM 3817 N N . ARG A 1 483 ? 17.819 -5.108 -23.561 1.00 81.25 483 ARG A N 1
ATOM 3818 C CA . ARG A 1 483 ? 16.513 -5.082 -22.892 1.00 81.25 483 ARG A CA 1
ATOM 3819 C C . ARG A 1 483 ? 15.362 -4.812 -23.864 1.00 81.25 483 ARG A C 1
ATOM 3821 O O . ARG A 1 483 ? 14.302 -5.424 -23.737 1.00 81.25 483 ARG A O 1
ATOM 3828 N N . TRP A 1 484 ? 15.533 -3.890 -24.811 1.00 84.25 484 TRP A N 1
ATOM 3829 C CA . TRP A 1 484 ? 14.512 -3.636 -25.832 1.00 84.25 484 TRP A CA 1
ATOM 3830 C C . TRP A 1 484 ? 14.474 -4.714 -26.902 1.00 84.25 484 TRP A C 1
ATOM 3832 O O . TRP A 1 484 ? 13.382 -5.110 -27.302 1.00 84.25 484 TRP A O 1
ATOM 3842 N N . TYR A 1 485 ? 15.629 -5.254 -27.279 1.00 87.69 485 TYR A N 1
ATOM 3843 C CA . TYR A 1 485 ? 15.760 -6.364 -28.217 1.00 87.69 485 TYR A CA 1
ATOM 3844 C C . TYR A 1 485 ? 15.023 -7.633 -27.747 1.00 87.69 485 TYR A C 1
ATOM 3846 O O . TYR A 1 485 ? 14.386 -8.320 -28.548 1.00 87.69 485 TYR A O 1
ATOM 3854 N N . GLU A 1 486 ? 15.048 -7.926 -26.445 1.00 83.62 486 GLU A N 1
ATOM 3855 C CA . GLU A 1 486 ? 14.388 -9.087 -25.825 1.00 83.62 486 GLU A CA 1
ATOM 3856 C C . GLU A 1 486 ? 12.942 -8.814 -25.364 1.00 83.62 486 GLU A C 1
ATOM 3858 O O . GLU A 1 486 ? 12.233 -9.723 -24.928 1.00 83.62 486 GLU A O 1
ATOM 3863 N N . SER A 1 487 ? 12.472 -7.569 -25.459 1.00 79.88 487 SER A N 1
ATOM 3864 C CA . SER A 1 487 ? 11.141 -7.173 -24.993 1.00 79.88 487 SER A CA 1
ATOM 3865 C C . SER A 1 487 ? 10.016 -7.850 -25.786 1.00 79.88 487 SER A C 1
ATOM 3867 O O . SER A 1 487 ? 10.009 -7.834 -27.014 1.00 79.88 487 SER A O 1
ATOM 3869 N N . ALA A 1 488 ? 8.982 -8.345 -25.097 1.00 70.12 488 ALA A N 1
ATOM 3870 C CA . ALA A 1 488 ? 7.774 -8.863 -25.750 1.00 70.12 488 ALA A CA 1
ATOM 3871 C C . ALA A 1 488 ? 6.991 -7.773 -26.509 1.00 70.12 488 ALA A C 1
ATOM 3873 O O . ALA A 1 488 ? 6.320 -8.070 -27.493 1.00 70.12 488 ALA A O 1
ATOM 3874 N N . SER A 1 489 ? 7.081 -6.519 -26.056 1.00 59.66 489 SER A N 1
ATOM 3875 C CA . SER A 1 489 ? 6.387 -5.382 -26.670 1.00 59.66 489 SER A CA 1
ATOM 3876 C C . SER A 1 489 ? 7.186 -4.755 -27.812 1.00 59.66 489 SER A C 1
ATOM 3878 O O . SER A 1 489 ? 6.595 -4.326 -28.792 1.00 59.66 489 SER A O 1
ATOM 3880 N N . TRP A 1 490 ? 8.520 -4.732 -27.703 1.00 73.62 490 TRP A N 1
ATOM 3881 C CA . TRP A 1 490 ? 9.388 -3.908 -28.564 1.00 73.62 490 TRP A CA 1
ATOM 3882 C C . TRP A 1 490 ? 10.497 -4.680 -29.274 1.00 73.62 490 TRP A C 1
ATOM 3884 O O . TRP A 1 490 ? 11.173 -4.129 -30.140 1.00 73.62 490 TRP A O 1
ATOM 3894 N N . GLY A 1 491 ? 10.678 -5.960 -28.952 1.00 79.69 491 GLY A N 1
ATOM 3895 C CA . GLY A 1 491 ? 11.769 -6.777 -29.474 1.00 79.69 491 GLY A CA 1
ATOM 3896 C C . GLY A 1 491 ? 11.689 -6.976 -30.977 1.00 79.69 491 GLY A C 1
ATOM 3897 O O . GLY A 1 491 ? 12.710 -6.906 -31.651 1.00 79.69 491 GLY A O 1
ATOM 3898 N N . LYS A 1 492 ? 10.483 -7.146 -31.535 1.00 80.75 492 LYS A N 1
ATOM 3899 C CA . LYS A 1 492 ? 10.298 -7.283 -32.989 1.00 80.75 492 LYS A CA 1
ATOM 3900 C C . LYS A 1 492 ? 10.707 -6.011 -33.740 1.00 80.75 492 LYS A C 1
ATOM 3902 O O . LYS A 1 492 ? 11.401 -6.100 -34.746 1.00 80.75 492 LYS A O 1
ATOM 3907 N N . GLU A 1 493 ? 10.303 -4.848 -33.240 1.00 77.62 493 GLU A N 1
ATOM 3908 C CA . GLU A 1 493 ? 10.587 -3.551 -33.866 1.00 77.62 493 GLU A CA 1
ATOM 3909 C C . GLU A 1 493 ? 12.048 -3.125 -33.671 1.00 77.62 493 GLU A C 1
ATOM 3911 O O . GLU A 1 493 ? 12.682 -2.644 -34.604 1.00 77.62 493 GLU A O 1
ATOM 3916 N N . THR A 1 494 ? 12.620 -3.402 -32.496 1.00 81.69 494 THR A N 1
ATOM 3917 C CA . THR A 1 494 ? 14.043 -3.170 -32.202 1.00 81.69 494 THR A CA 1
ATOM 3918 C C . THR A 1 494 ? 14.936 -4.022 -33.104 1.00 81.69 494 THR A C 1
ATOM 3920 O O . THR A 1 494 ? 15.879 -3.500 -33.690 1.00 81.69 494 THR A O 1
ATOM 3923 N N . LYS A 1 495 ? 14.616 -5.315 -33.267 1.00 89.12 495 LYS A N 1
ATOM 3924 C CA . LYS A 1 495 ? 15.312 -6.227 -34.192 1.00 89.12 495 LYS A CA 1
ATOM 3925 C C . LYS A 1 495 ? 15.276 -5.709 -35.621 1.00 89.12 495 LYS A C 1
ATOM 3927 O O . LYS A 1 495 ? 16.323 -5.545 -36.233 1.00 89.12 495 LYS A O 1
ATOM 3932 N N . PHE A 1 496 ? 14.078 -5.387 -36.104 1.00 83.38 496 PHE A N 1
ATOM 3933 C CA . PHE A 1 496 ? 13.885 -4.849 -37.444 1.00 83.38 496 PHE A CA 1
ATOM 3934 C C . PHE A 1 496 ? 14.702 -3.568 -37.664 1.00 83.38 496 PHE A C 1
ATOM 3936 O O . PHE A 1 496 ? 15.432 -3.464 -38.639 1.00 83.38 496 PHE A O 1
ATOM 3943 N N . TYR A 1 497 ? 14.652 -2.618 -36.728 1.00 82.56 497 TYR A N 1
ATOM 3944 C CA . TYR A 1 497 ? 15.398 -1.368 -36.847 1.00 82.56 497 TYR A CA 1
ATOM 3945 C C . TYR A 1 497 ? 16.920 -1.577 -36.888 1.00 82.56 497 TYR A C 1
ATOM 3947 O O . TYR A 1 497 ? 17.599 -0.935 -37.687 1.00 82.56 497 TYR A O 1
ATOM 3955 N N . LEU A 1 498 ? 17.458 -2.469 -36.047 1.00 85.75 498 LEU A N 1
ATOM 3956 C CA . LEU A 1 498 ? 18.889 -2.789 -36.038 1.00 85.75 498 LEU A CA 1
ATOM 3957 C C . LEU A 1 498 ? 19.339 -3.474 -37.339 1.00 85.75 498 LEU A C 1
ATOM 3959 O O . LEU A 1 498 ? 20.394 -3.138 -37.870 1.00 85.75 498 LEU A O 1
ATOM 3963 N N . GLU A 1 499 ? 18.517 -4.363 -37.897 1.00 84.62 499 GLU A N 1
ATOM 3964 C CA . GLU A 1 499 ? 18.785 -4.978 -39.203 1.00 84.62 499 GLU A CA 1
ATOM 3965 C C . GLU A 1 499 ? 18.765 -3.946 -40.346 1.00 84.62 499 GLU A C 1
ATOM 3967 O O . GLU A 1 499 ? 19.571 -4.025 -41.274 1.00 84.62 499 GLU A O 1
ATOM 3972 N N . GLU A 1 500 ? 17.865 -2.960 -40.291 1.00 80.12 500 GLU A N 1
ATOM 3973 C CA . GLU A 1 500 ? 17.736 -1.920 -41.320 1.00 80.12 500 GLU A CA 1
ATOM 3974 C C . GLU A 1 500 ? 18.918 -0.938 -41.327 1.00 80.12 500 GLU A C 1
ATOM 3976 O O . GLU A 1 500 ? 19.409 -0.566 -42.398 1.00 80.12 500 GLU A O 1
ATOM 3981 N N . ILE A 1 501 ? 19.418 -0.522 -40.156 1.00 78.62 501 ILE A N 1
ATOM 3982 C CA . ILE A 1 501 ? 20.589 0.375 -40.086 1.00 78.62 501 ILE A CA 1
ATOM 3983 C C . ILE A 1 501 ? 21.863 -0.307 -40.602 1.00 78.62 501 ILE A C 1
ATOM 3985 O O . ILE A 1 501 ? 22.672 0.346 -41.270 1.00 78.62 501 ILE A O 1
ATOM 3989 N N . GLU A 1 502 ? 22.001 -1.613 -40.360 1.00 75.44 502 GLU A N 1
ATOM 3990 C CA . GLU A 1 502 ? 23.130 -2.420 -40.820 1.00 75.44 502 GLU A CA 1
ATOM 3991 C C . GLU A 1 502 ? 23.083 -2.615 -42.345 1.00 75.44 502 GLU A C 1
ATOM 3993 O O . GLU A 1 502 ? 24.090 -2.418 -43.024 1.00 75.44 502 GLU A O 1
ATOM 3998 N N . LYS A 1 503 ? 21.898 -2.894 -42.909 1.00 72.75 503 LYS A N 1
ATOM 3999 C CA . LYS A 1 503 ? 21.705 -3.114 -44.356 1.00 72.75 503 LYS A CA 1
ATOM 4000 C C . LYS A 1 503 ? 21.775 -1.844 -45.204 1.00 72.75 503 LYS A C 1
ATOM 4002 O O . LYS A 1 503 ? 22.304 -1.889 -46.313 1.00 72.75 503 LYS A O 1
ATOM 4007 N N . HIS A 1 504 ? 21.212 -0.727 -44.735 1.00 63.53 504 HIS A N 1
ATOM 4008 C CA . HIS A 1 504 ? 20.936 0.430 -45.601 1.00 63.53 504 HIS A CA 1
ATOM 4009 C C . HIS A 1 504 ? 21.777 1.676 -45.320 1.00 63.53 504 HIS A C 1
ATOM 4011 O O . HIS A 1 504 ? 21.911 2.516 -46.208 1.00 63.53 504 HIS A O 1
ATOM 4017 N N . GLN A 1 505 ? 22.347 1.829 -44.121 1.00 60.34 505 GLN A N 1
ATOM 4018 C CA . GLN A 1 505 ? 23.087 3.048 -43.760 1.00 60.34 505 GLN A CA 1
ATOM 4019 C C . GLN A 1 505 ? 24.601 2.847 -43.664 1.00 60.34 505 GLN A C 1
ATOM 4021 O O . GLN A 1 505 ? 25.314 3.827 -43.447 1.00 60.34 505 GLN A O 1
ATOM 4026 N N . ASN A 1 506 ? 25.095 1.610 -43.819 1.00 58.94 506 ASN A N 1
ATOM 4027 C CA . ASN A 1 506 ? 26.494 1.235 -43.575 1.00 58.94 506 ASN A CA 1
ATOM 4028 C C . ASN A 1 506 ? 27.003 1.755 -42.209 1.00 58.94 506 ASN A C 1
ATOM 4030 O O . ASN A 1 506 ? 28.167 2.127 -42.053 1.00 58.94 506 ASN A O 1
ATOM 4034 N N . ARG A 1 507 ? 26.090 1.862 -41.230 1.00 64.88 507 ARG A N 1
ATOM 4035 C CA . ARG A 1 507 ? 26.342 2.347 -39.870 1.00 64.88 507 ARG A CA 1
ATOM 4036 C C . ARG A 1 507 ? 26.178 1.170 -38.924 1.00 64.88 507 ARG A C 1
ATOM 4038 O O . ARG A 1 507 ? 25.062 0.705 -38.719 1.00 64.88 507 ARG A O 1
ATOM 4045 N N . ASN A 1 508 ? 27.283 0.719 -38.340 1.00 78.50 508 ASN A N 1
ATOM 4046 C CA . ASN A 1 508 ? 27.233 -0.266 -37.267 1.00 78.50 508 ASN A CA 1
ATOM 4047 C C . ASN A 1 508 ? 26.744 0.412 -35.974 1.00 78.50 508 ASN A C 1
ATOM 4049 O O . ASN A 1 508 ? 27.141 1.543 -35.689 1.00 78.50 508 ASN A O 1
ATOM 4053 N N . CYS A 1 509 ? 25.891 -0.266 -35.208 1.00 89.25 509 CYS A N 1
ATOM 4054 C CA . CYS A 1 509 ? 25.519 0.137 -33.856 1.00 89.25 509 CYS A CA 1
ATOM 4055 C C . CYS A 1 509 ? 26.466 -0.573 -32.880 1.00 89.25 509 CYS A C 1
ATOM 4057 O O . CYS A 1 509 ? 26.289 -1.770 -32.665 1.00 89.25 509 CYS A O 1
ATOM 4059 N N . PRO A 1 510 ? 27.457 0.110 -32.273 1.00 90.38 510 PRO A N 1
ATOM 4060 C CA . PRO A 1 510 ? 28.449 -0.563 -31.429 1.00 90.38 510 PRO A CA 1
ATOM 4061 C C . PRO A 1 510 ? 27.808 -1.339 -30.271 1.00 90.38 510 PRO A C 1
ATOM 4063 O O . PRO A 1 510 ? 28.182 -2.476 -30.010 1.00 90.38 510 PRO A O 1
ATOM 4066 N N . ALA A 1 511 ? 26.752 -0.771 -29.683 1.00 87.69 511 ALA A N 1
ATOM 4067 C CA . ALA A 1 511 ? 25.974 -1.374 -28.605 1.00 87.69 511 ALA A CA 1
ATOM 4068 C C . ALA A 1 511 ? 25.093 -2.575 -29.026 1.00 87.69 511 ALA A C 1
ATOM 4070 O O . ALA A 1 511 ? 24.433 -3.178 -28.181 1.00 87.69 511 ALA A O 1
ATOM 4071 N N . ALA A 1 512 ? 25.018 -2.914 -30.320 1.00 85.56 512 ALA A N 1
ATOM 4072 C CA . ALA A 1 512 ? 24.267 -4.076 -30.812 1.00 85.56 512 ALA A CA 1
ATOM 4073 C C . ALA A 1 512 ? 25.080 -5.379 -30.761 1.00 85.56 512 ALA A C 1
ATOM 4075 O O . ALA A 1 512 ? 24.522 -6.461 -30.955 1.00 85.56 512 ALA A O 1
ATOM 4076 N N . HIS A 1 513 ? 26.376 -5.302 -30.453 1.00 78.00 513 HIS A N 1
ATOM 4077 C CA . HIS A 1 513 ? 27.173 -6.472 -30.119 1.00 78.00 513 HIS A CA 1
ATOM 4078 C C . HIS A 1 513 ? 26.904 -6.849 -28.670 1.00 78.00 513 HIS A C 1
ATOM 4080 O O . HIS A 1 513 ? 27.576 -6.385 -27.760 1.00 78.00 513 HIS A O 1
ATOM 4086 N N . PHE A 1 514 ? 25.895 -7.691 -28.451 1.00 74.06 514 PHE A N 1
ATOM 4087 C CA . PHE A 1 514 ? 25.615 -8.243 -27.133 1.00 74.06 514 PHE A CA 1
ATOM 4088 C C . PHE A 1 514 ? 26.787 -9.130 -26.714 1.00 74.06 514 PHE A C 1
ATOM 4090 O O . PHE A 1 514 ? 26.815 -10.319 -27.022 1.00 74.06 514 PHE A O 1
ATOM 4097 N N . THR A 1 515 ? 27.775 -8.548 -26.040 1.00 53.53 515 THR A N 1
ATOM 4098 C CA . THR A 1 515 ? 28.892 -9.301 -25.481 1.00 53.53 515 THR A CA 1
ATOM 4099 C C . THR A 1 515 ? 28.335 -10.432 -24.611 1.00 53.53 515 THR A C 1
ATOM 4101 O O . THR A 1 515 ? 27.471 -10.221 -23.749 1.00 53.53 515 THR A O 1
ATOM 4104 N N . GLU A 1 516 ? 28.757 -11.671 -24.878 1.00 42.84 516 GLU A N 1
ATOM 4105 C CA . GLU A 1 516 ? 28.420 -12.842 -24.064 1.00 42.84 516 GLU A CA 1
ATOM 4106 C C . GLU A 1 516 ? 29.163 -12.767 -22.722 1.00 42.84 516 GLU A C 1
ATOM 4108 O O . GLU A 1 516 ? 29.988 -13.614 -22.394 1.00 42.84 516 GLU A O 1
ATOM 4113 N N . HIS A 1 517 ? 28.887 -11.752 -21.909 1.00 39.06 517 HIS A N 1
ATOM 4114 C CA . HIS A 1 517 ? 29.239 -11.787 -20.498 1.00 39.06 517 HIS A CA 1
ATOM 4115 C C . HIS A 1 517 ? 28.228 -12.694 -19.790 1.00 39.06 517 HIS A C 1
ATOM 4117 O O . HIS A 1 517 ? 27.233 -12.254 -19.220 1.00 39.06 517 HIS A O 1
ATOM 4123 N N . LYS A 1 518 ? 28.461 -14.003 -19.939 1.00 35.28 518 LYS A N 1
ATOM 4124 C CA . LYS A 1 518 ? 28.029 -15.021 -18.984 1.00 35.28 518 LYS A CA 1
ATOM 4125 C C . LYS A 1 518 ? 28.929 -14.898 -17.760 1.00 35.28 518 LYS A C 1
ATOM 4127 O O . LYS A 1 518 ? 29.983 -15.519 -17.765 1.00 35.28 518 LYS A O 1
ATOM 4132 N N . GLU A 1 519 ? 28.503 -14.152 -16.750 1.00 30.28 519 GLU A N 1
ATOM 4133 C CA . GLU A 1 519 ? 28.809 -14.445 -15.340 1.00 30.28 519 GLU A CA 1
ATOM 4134 C C . GLU A 1 519 ? 27.598 -14.101 -14.475 1.00 30.28 519 GLU A C 1
ATOM 4136 O O . GLU A 1 519 ? 27.062 -12.978 -14.624 1.00 30.28 519 GLU A O 1
#

Foldseek 3Di:
DDPPPLPDLLVQCCQLVNDPPVLQVVLVVVCVVVVPDDSLNSCVVPPVQPSQLSCCSVPPPVVQLVQLADFQPVLSCVSSVLDDPVRQVVLVVVCVVPVDDSLVVCVVVVSGPPSNSVSCVVRRDQAFGDADDLVNQVVCCVVPQVCVVPDVPVSLLLVLLCQFQLRSPVLSVLLSNCSSPDPDDAPPPCNNVVSVCCCVVAQQVPLVPHPSNSLVVRLVCCLLPPPQDDSLVLLVVLLVQLVVQKDFDPPDSSQSSCSSNNQWDDDPRIIGGSGDSSCRRSDPVVSVVSSVVVVVVVVVPDDPDDDDDDDDDDDDDDDDDDDDDDDDDDDDDDDDDDDDDDDDDDDDDDDDDDDDDDDDDDDDDCPVPVVVVVVVVVVVVVVVVVVVVVVVLVVVLVVVLVVLVPDDDDQPCLVVLLVVLVVVCVPRPDDHDPSSLLSNLVSLLVNCVVCVVVVNNVVSLVSLLPNDLPHPSLVSSLVSLVCQCPDPVRVVVSVVSQVCCVPPVVRHRSSVPNPPPPD

Secondary structure (DSSP, 8-state):
-----PPPHHHHHHHTTSS-HHHHHHHHHHHHHSTTS-HHHHHHHHH---HHHHHIIIIIHHHHHHH-----HHHHHHHTTSS-HHHHHHHHHHHHHH---HHHHHHHTTSS-HHHHHHHHHHS---PPPPPPHHHHHHHIIIII-GGGT-TTHHHHHHHHHHHHTT-HHHHHHHHHHHHHS-----TT-HHHHHHHHIIIIIITTTTT-GGGHHHHHHHHHHHS-SSS-HHHHHHHHHHHHHHS-EE----HHHHHHHHHTSEEEETTEEEES-HHHHHHS-HHHHHHHHHHHHHHHHTTS-S------------------------------------------------------------SSHHHHHHHHHHHHHHHHHHHHHHHHHHHHHHHHHHHHHHHT----GGGHHHHHHHHHHHHHH-SSPPPHHHHHHHHHHHHHTHHHHHHTT-HHHHHHHHTTS-TTSTTHHHHHHHHHHHHT-TTTHHHHHHHHHHHHHHS----GGGS------

Sequence (519 aa):
MLKQNKLPTGVLLQNAGLISTQQLQDALELQAQYTEMKLGEILALQQGLKAKTIDFFVDKWQEIIDQGQIFPLGYYLQKANLLNQQQIKVILQEQKNNHQKFGVIAVQKGWIKQETINFFLDNLSCKPPQPMSLNALEKYNQAKLHLEKKYADYSLILSRILAWTGGIPYLTKSIGQVFAKSDFNIPGGQEINTVDRFVKVTLIGKWQTSKAASSIRAISHSLLNNFRCDSKLLLKEYQDILISGNKKYQGNKEQKELLLLGLIVQENDWLKVSNIIYQHIFNQEFIANELEKKSLKTSNTIDINNSHPVKSASSIIEYNPQVSIEETVPAFTQTDAKAQPNSVPKQTISTTASLTRINSLVPLAAIALLIPLFLIINNYLASSKAEKIAANSTRKINELQQFCNGLNADSQSSLNLIAKLETNQQQLLSDFPASCDTALNQLRVTVAPQLGKEDKILEAIRHLCKVPGHSEMNIDAEVWLRRWYESASWGKETKFYLEEIEKHQNRNCPAAHFTEHKE

Radius of gyration: 37.44 Å; chains: 1; bounding box: 91×96×108 Å